Protein AF-0000000080645710 (afdb_homodimer)

Nearest PDB structures (foldseek):
  6s2r-assembly1_B  TM=8.914E-01  e=2.679E-18  Mycobacterium tuberculosis H37Rv
  4ij6-assembly1_B  TM=9.285E-01  e=7.285E-17  Hydrogenobacter thermophilus TK-6
  4ij5-assembly1_B  TM=9.052E-01  e=2.261E-15  Hydrogenobacter thermophilus TK-6
  6e4b-assembly2_C  TM=8.337E-01  e=4.996E-15  Escherichia coli K-12
  6nru-assembly5_E  TM=8.171E-01  e=9.671E-15  Shigella flexneri 2a

Sequence (400 aa):
MSQIVFLRHGQTDFNLQRRYQGRVDIALNQTGIEQAERAGEALARQFAFERIISSPLSRAKRTAQAVASRLGLEVQTDPRLIERSYGQVEGRTFAEFQSDFVAEYASYKASGECPQLQIEPRREVAERFREVVAEVSADLDGAALFVSHGSAISQGIAGVLRLDASVWQGIGGPDNCHWSVLSSGTRAPGWRLTAHNVGVMSQIVFLRHGQTDFNLQRRYQGRVDIALNQTGIEQAERAGEALARQFAFERIISSPLSRAKRTAQAVASRLGLEVQTDPRLIERSYGQVEGRTFAEFQSDFVAEYASYKASGECPQLQIEPRREVAERFREVVAEVSADLDGAALFVSHGSAISQGIAGVLRLDASVWQGIGGPDNCHWSVLSSGTRAPGWRLTAHNVGV

pLDDT: mean 97.62, std 1.88, range [86.88, 99.0]

Solvent-accessible surface area (backbone atoms only — not comparable to full-atom values): 18955 Å² total; per-residue (Å²): 113,31,36,42,35,44,31,22,21,27,37,26,64,46,60,77,62,48,28,40,49,36,76,60,78,58,55,51,34,72,67,10,50,52,40,14,45,53,38,14,54,53,46,57,73,71,44,71,61,77,44,38,39,16,10,69,46,55,24,15,37,56,26,41,44,40,30,24,66,78,70,74,50,69,77,41,68,40,76,53,35,41,37,48,40,40,47,75,47,45,71,32,30,61,67,50,42,46,70,76,33,49,70,57,35,54,45,24,71,63,64,70,46,38,66,91,46,50,24,53,54,48,42,58,44,8,49,41,28,26,50,53,49,52,61,61,53,70,78,46,75,42,27,34,37,38,21,24,29,35,66,24,46,24,28,17,51,32,28,50,46,71,41,60,41,70,67,45,57,38,50,42,48,41,49,67,32,10,29,30,34,33,35,51,49,89,42,44,52,34,28,20,42,51,29,26,41,38,70,126,113,30,36,41,34,44,32,22,22,28,38,28,63,46,62,76,62,49,29,41,48,38,75,58,76,58,55,51,34,72,69,9,50,54,39,15,45,54,37,14,54,54,47,57,73,72,45,71,60,77,43,39,39,16,9,67,46,53,25,15,39,52,29,40,44,40,29,23,65,76,70,74,51,69,77,41,68,39,74,52,36,43,39,47,40,40,46,75,46,43,72,32,31,60,66,51,42,45,69,77,34,48,70,57,36,54,45,23,72,61,65,72,46,39,64,91,45,50,26,52,54,48,42,59,42,8,49,40,27,26,49,54,50,51,61,62,53,71,77,45,75,42,27,35,38,36,21,24,29,37,67,25,46,23,29,17,52,31,28,51,44,71,42,60,42,72,68,44,56,37,50,44,48,39,50,64,32,11,30,29,34,34,34,52,49,89,41,43,51,35,29,20,44,51,28,27,42,38,70,123

Structure (mmCIF, N/CA/C/O backbone):
data_AF-0000000080645710-model_v1
#
loop_
_entity.id
_entity.type
_entity.pdbx_description
1 polymer 'Histidine phosphatase family protein'
#
loop_
_atom_site.group_PDB
_atom_site.id
_atom_site.type_symbol
_atom_site.label_atom_id
_atom_site.label_alt_id
_atom_site.label_comp_id
_atom_site.label_asym_id
_atom_site.label_entity_id
_atom_site.label_seq_id
_atom_site.pdbx_PDB_ins_code
_atom_site.Cartn_x
_atom_site.Cartn_y
_atom_site.Cartn_z
_atom_site.occupancy
_atom_site.B_iso_or_equiv
_atom_site.auth_seq_id
_atom_site.auth_comp_id
_atom_site.auth_asym_id
_atom_site.auth_atom_id
_atom_site.pdbx_PDB_model_num
ATOM 1 N N . MET A 1 1 ? -19.344 -4.723 0.144 1 86.88 1 MET A N 1
ATOM 2 C CA . MET A 1 1 ? -17.969 -4.434 0.521 1 86.88 1 MET A CA 1
ATOM 3 C C . MET A 1 1 ? -17.703 -2.934 0.508 1 86.88 1 MET A C 1
ATOM 5 O O . MET A 1 1 ? -18.062 -2.242 -0.446 1 86.88 1 MET A O 1
ATOM 9 N N . SER A 1 2 ? -17.297 -2.379 1.578 1 95.75 2 SER A N 1
ATOM 10 C CA . SER A 1 2 ? -17.047 -0.947 1.701 1 95.75 2 SER A CA 1
ATOM 11 C C . SER A 1 2 ? -15.602 -0.606 1.341 1 95.75 2 SER A C 1
ATOM 13 O O . SER A 1 2 ? -14.703 -1.429 1.52 1 95.75 2 SER A O 1
ATOM 15 N N . GLN A 1 3 ? -15.445 0.577 0.775 1 98.25 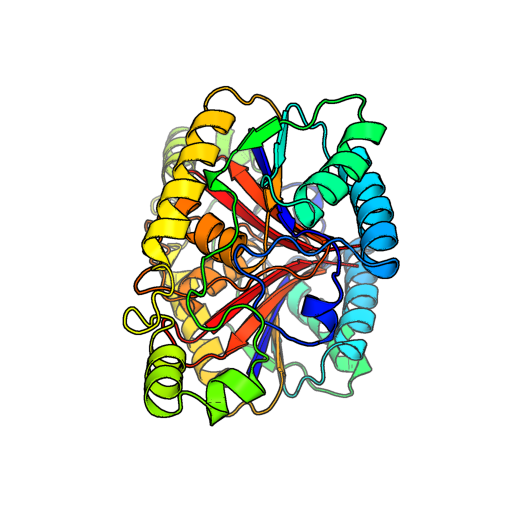3 GLN A N 1
ATOM 16 C CA . GLN A 1 3 ? -14.109 1.079 0.482 1 98.25 3 GLN A CA 1
ATOM 17 C C . GLN A 1 3 ? -13.867 2.422 1.163 1 98.25 3 GLN A C 1
ATOM 19 O O . GLN A 1 3 ? -14.758 3.268 1.222 1 98.25 3 GLN A O 1
ATOM 24 N N . ILE A 1 4 ? -12.734 2.568 1.631 1 98.56 4 ILE A N 1
ATOM 25 C CA . ILE A 1 4 ? -12.312 3.875 2.127 1 98.56 4 ILE A CA 1
ATOM 26 C C . ILE A 1 4 ? -11.078 4.344 1.36 1 98.56 4 ILE A C 1
ATOM 28 O O . ILE A 1 4 ? -10.203 3.539 1.035 1 98.56 4 ILE A O 1
ATOM 32 N N . VAL A 1 5 ? -11.102 5.598 0.98 1 98.94 5 VAL A N 1
ATOM 33 C CA . VAL A 1 5 ? -10.016 6.223 0.23 1 98.94 5 VAL A CA 1
ATOM 34 C C . VAL A 1 5 ? -9.406 7.355 1.05 1 98.94 5 VAL A C 1
ATOM 36 O O . VAL A 1 5 ? -10.117 8.234 1.535 1 98.94 5 VAL A O 1
ATOM 39 N N . PHE A 1 6 ? -8.117 7.285 1.28 1 98.94 6 PHE A N 1
ATOM 40 C CA . PHE A 1 6 ? -7.375 8.359 1.933 1 98.94 6 PHE A CA 1
ATOM 41 C C . PHE A 1 6 ? -6.625 9.195 0.906 1 98.94 6 PHE A C 1
ATOM 43 O O . PHE A 1 6 ? -5.75 8.688 0.199 1 98.94 6 PHE A O 1
ATOM 50 N N . LEU A 1 7 ? -6.938 10.43 0.822 1 99 7 LEU A N 1
ATOM 51 C CA . LEU A 1 7 ? -6.309 11.352 -0.113 1 99 7 LEU A CA 1
ATOM 52 C C . LEU A 1 7 ? -5.484 12.398 0.628 1 99 7 LEU A C 1
ATOM 54 O O . LEU A 1 7 ? -5.992 13.078 1.525 1 99 7 LEU A O 1
ATOM 58 N N . ARG A 1 8 ? -4.234 12.492 0.284 1 99 8 ARG A N 1
ATOM 59 C CA . ARG A 1 8 ? -3.463 13.602 0.831 1 99 8 ARG A CA 1
ATOM 60 C C . ARG A 1 8 ? -3.783 14.906 0.103 1 99 8 ARG A C 1
ATOM 62 O O . ARG A 1 8 ? -3.994 14.906 -1.111 1 99 8 ARG A O 1
ATOM 69 N N . HIS A 1 9 ? -3.717 15.945 0.747 1 98.94 9 HIS A N 1
ATOM 70 C CA . HIS A 1 9 ? -3.982 17.25 0.151 1 98.94 9 HIS A CA 1
ATOM 71 C C . HIS A 1 9 ? -2.975 17.562 -0.946 1 98.94 9 HIS A C 1
ATOM 73 O O . HIS A 1 9 ? -1.946 16.891 -1.067 1 98.94 9 HIS A O 1
ATOM 79 N N . GLY A 1 10 ? -3.295 18.656 -1.746 1 98.94 10 GLY A N 1
ATOM 80 C CA . GLY A 1 10 ? -2.393 19.125 -2.785 1 98.94 10 GLY A CA 1
ATOM 81 C C . GLY A 1 10 ? -1.18 19.844 -2.238 1 98.94 10 GLY A C 1
ATOM 82 O O . GLY A 1 10 ? -1.095 20.109 -1.037 1 98.94 10 GLY A O 1
ATOM 83 N N . GLN A 1 11 ? -0.353 20.25 -3.111 1 98.88 11 GLN A N 1
ATOM 84 C CA . GLN A 1 11 ? 0.931 20.844 -2.76 1 98.88 11 GLN A CA 1
ATOM 85 C C . GLN A 1 11 ? 0.744 22.234 -2.135 1 98.88 11 GLN A C 1
ATOM 87 O O . GLN A 1 11 ? -0.09 23.016 -2.592 1 98.88 11 GLN A O 1
ATOM 92 N N . THR A 1 12 ? 1.464 22.516 -1.12 1 98.81 12 THR A N 1
ATOM 93 C CA . THR A 1 12 ? 1.608 23.828 -0.529 1 98.81 12 THR A CA 1
ATOM 94 C C . THR A 1 12 ? 3.029 24.359 -0.712 1 98.81 12 THR A C 1
ATOM 96 O O . THR A 1 12 ? 3.924 23.609 -1.121 1 98.81 12 THR A O 1
ATOM 99 N N . ASP A 1 13 ? 3.182 25.594 -0.419 1 98.56 13 ASP A N 1
ATOM 100 C CA . ASP A 1 13 ? 4.539 26.125 -0.486 1 98.56 13 ASP A CA 1
ATOM 101 C C . ASP A 1 13 ? 5.434 25.484 0.573 1 98.56 13 ASP A C 1
ATOM 103 O O . ASP A 1 13 ? 6.637 25.328 0.361 1 98.56 13 ASP A O 1
ATOM 107 N N . PHE A 1 14 ? 4.906 25.109 1.684 1 98.25 14 PHE A N 1
ATOM 108 C CA . PHE A 1 14 ? 5.695 24.453 2.715 1 98.25 14 PHE A CA 1
ATOM 109 C C . PHE A 1 14 ? 6.145 23.062 2.246 1 98.25 14 PHE A C 1
ATOM 111 O O . PHE A 1 14 ? 7.238 22.625 2.592 1 98.25 14 PHE A O 1
ATOM 118 N N . ASN A 1 15 ? 5.258 22.328 1.524 1 98.25 15 ASN A N 1
ATOM 119 C CA . ASN A 1 15 ? 5.719 21.094 0.898 1 98.25 15 ASN A CA 1
ATOM 120 C C . ASN A 1 15 ? 6.945 21.328 0.021 1 98.25 15 ASN A C 1
ATOM 122 O O . ASN A 1 15 ? 7.926 20.594 0.106 1 98.25 15 ASN A O 1
ATOM 126 N N . LEU A 1 16 ? 6.812 22.328 -0.849 1 97.12 16 LEU A N 1
ATOM 127 C CA . LEU A 1 16 ? 7.883 22.656 -1.78 1 97.12 16 LEU A CA 1
ATOM 128 C C . LEU A 1 16 ? 9.172 22.969 -1.033 1 97.12 16 LEU A C 1
ATOM 130 O O . LEU A 1 16 ? 10.266 22.609 -1.484 1 97.12 16 LEU A O 1
ATOM 134 N N . GLN A 1 17 ? 9.031 23.609 0.07 1 97.31 17 GLN A N 1
ATOM 135 C CA . GLN A 1 17 ? 10.18 24.078 0.844 1 97.31 17 GLN A CA 1
ATOM 136 C C . GLN A 1 17 ? 10.633 23.016 1.849 1 97.31 17 GLN A C 1
ATOM 138 O O . GLN A 1 17 ? 11.562 23.25 2.619 1 97.31 17 GLN A O 1
ATOM 143 N N . ARG A 1 18 ? 9.93 21.875 1.932 1 96.94 18 ARG A N 1
ATOM 144 C CA . ARG A 1 18 ? 10.258 20.781 2.836 1 96.94 18 ARG A CA 1
ATOM 145 C C . ARG A 1 18 ? 10.219 21.234 4.289 1 96.94 18 ARG A C 1
ATOM 147 O O . ARG A 1 18 ? 11.156 20.984 5.051 1 96.94 18 ARG A O 1
ATOM 154 N N . ARG A 1 19 ? 9.117 21.906 4.598 1 98.06 19 ARG A N 1
ATOM 155 C CA . ARG A 1 19 ? 8.867 22.359 5.961 1 98.06 19 ARG A CA 1
ATOM 156 C C . ARG A 1 19 ? 7.84 21.469 6.66 1 98.06 19 ARG A C 1
ATOM 158 O O . ARG A 1 19 ? 6.898 20.984 6.027 1 98.06 19 ARG A O 1
ATOM 165 N N . TYR A 1 20 ? 8.023 21.359 7.941 1 97.38 20 TYR A N 1
ATOM 166 C CA . TYR A 1 20 ? 7.016 20.688 8.75 1 97.38 20 TYR A CA 1
ATOM 167 C C . TYR A 1 20 ? 5.758 21.547 8.875 1 97.38 20 TYR A C 1
ATOM 169 O O . TYR A 1 20 ? 5.793 22.625 9.469 1 97.38 20 TYR A O 1
ATOM 177 N N . GLN A 1 21 ? 4.715 21.094 8.367 1 96.19 21 GLN A N 1
ATOM 178 C CA . GLN A 1 21 ? 3.492 21.891 8.359 1 96.19 21 GLN A CA 1
ATOM 179 C C . GLN A 1 21 ? 2.609 21.547 9.562 1 96.19 21 GLN A C 1
ATOM 181 O O . GLN A 1 21 ? 1.998 22.438 10.156 1 96.19 21 GLN A O 1
ATOM 186 N N . GLY A 1 22 ? 2.535 20.312 9.969 1 96.56 22 GLY A N 1
ATOM 187 C CA . GLY A 1 22 ? 1.703 19.906 11.094 1 96.56 22 GLY A CA 1
ATOM 188 C C . GLY A 1 22 ? 0.336 20.562 11.094 1 96.56 22 GLY A C 1
ATOM 189 O O . GLY A 1 22 ? -0.405 20.469 10.109 1 96.56 22 GLY A O 1
ATOM 190 N N . ARG A 1 23 ? 0.073 21.5 12.148 1 96.88 23 ARG A N 1
ATOM 191 C CA . ARG A 1 23 ? -1.277 22.016 12.344 1 96.88 23 ARG A CA 1
ATOM 192 C C . ARG A 1 23 ? -1.389 23.469 11.859 1 96.88 23 ARG A C 1
ATOM 194 O O . ARG A 1 23 ? -2.463 24.062 11.922 1 96.88 23 ARG A O 1
ATOM 201 N N . VAL A 1 24 ? -0.293 23.969 11.312 1 96.25 24 VAL A N 1
ATOM 202 C CA . VAL A 1 24 ? -0.376 25.297 10.703 1 96.25 24 VAL A CA 1
ATOM 203 C C . VAL A 1 24 ? -1.244 25.234 9.445 1 96.25 24 VAL A C 1
ATOM 205 O O . VAL A 1 24 ? -1.179 24.266 8.688 1 96.25 24 VAL A O 1
ATOM 208 N N . ASP A 1 25 ? -1.956 26.344 9.227 1 97.75 25 ASP A N 1
ATOM 209 C CA . ASP A 1 25 ? -2.902 26.328 8.117 1 97.75 25 ASP A CA 1
ATOM 210 C C . ASP A 1 25 ? -2.324 27.047 6.895 1 97.75 25 ASP A C 1
ATOM 212 O O . ASP A 1 25 ? -2.562 28.234 6.699 1 97.75 25 ASP A O 1
ATOM 216 N N . ILE A 1 26 ? -1.628 26.328 6.105 1 98.06 26 ILE A N 1
ATOM 217 C CA . ILE A 1 26 ? -1.023 26.828 4.871 1 98.06 26 ILE A CA 1
ATOM 218 C C . ILE A 1 26 ? -1.901 26.438 3.68 1 98.06 26 ILE A C 1
ATOM 220 O O . ILE A 1 26 ? -2.299 25.281 3.539 1 98.06 26 ILE A O 1
ATOM 224 N N . ALA A 1 27 ? -2.184 27.359 2.828 1 98.5 27 ALA A N 1
ATOM 225 C CA . ALA A 1 27 ? -3.07 27.125 1.691 1 98.5 27 ALA A CA 1
ATOM 226 C C . ALA A 1 27 ? -2.355 26.344 0.587 1 98.5 27 ALA A C 1
ATOM 228 O O . ALA A 1 27 ? -1.123 26.328 0.536 1 98.5 27 ALA A O 1
ATOM 229 N N . LEU A 1 28 ? -3.115 25.734 -0.309 1 98.88 28 LEU A N 1
ATOM 230 C CA . LEU A 1 28 ? -2.562 25.156 -1.529 1 98.88 28 LEU A CA 1
ATOM 231 C C . LEU A 1 28 ? -1.88 26.234 -2.377 1 98.88 28 LEU A C 1
ATOM 233 O O . LEU A 1 28 ? -2.359 27.359 -2.459 1 98.88 28 LEU A O 1
ATOM 237 N N . ASN A 1 29 ? -0.838 25.875 -3.008 1 98.81 29 ASN A N 1
ATOM 238 C CA . ASN A 1 29 ? -0.336 26.734 -4.082 1 98.81 29 ASN A CA 1
ATOM 239 C C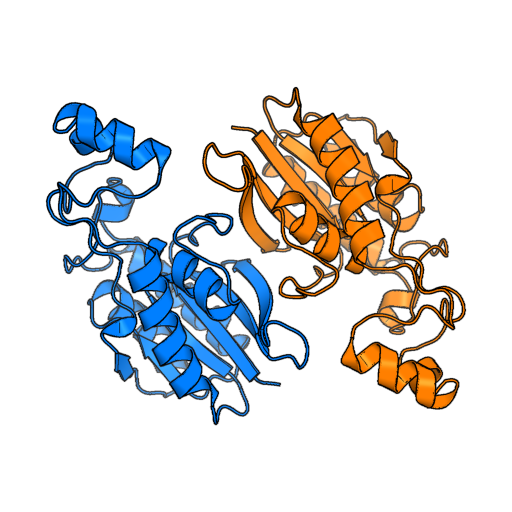 . ASN A 1 29 ? -0.975 26.375 -5.422 1 98.81 29 ASN A C 1
ATOM 241 O O . ASN A 1 29 ? -1.866 25.531 -5.484 1 98.81 29 ASN A O 1
ATOM 245 N N . GLN A 1 30 ? -0.604 27.016 -6.438 1 98.75 30 GLN A N 1
ATOM 246 C CA . GLN A 1 30 ? -1.252 26.812 -7.73 1 98.75 30 GLN A CA 1
ATOM 247 C C . GLN A 1 30 ? -1.093 25.375 -8.203 1 98.75 30 GLN A C 1
ATOM 249 O O . GLN A 1 30 ? -2.035 24.781 -8.734 1 98.75 30 GLN A O 1
ATOM 254 N N . THR A 1 31 ? 0.085 24.828 -8.047 1 98.81 31 THR A N 1
ATOM 255 C CA . THR A 1 31 ? 0.318 23.438 -8.375 1 98.81 31 THR A CA 1
ATOM 256 C C . THR A 1 31 ? -0.637 22.531 -7.602 1 98.81 31 THR A C 1
ATOM 258 O O . THR A 1 31 ? -1.222 21.609 -8.172 1 98.81 31 THR A O 1
ATOM 261 N N . GLY A 1 32 ? -0.803 22.766 -6.32 1 98.88 32 GLY A N 1
ATOM 262 C CA . GLY A 1 32 ? -1.695 21.984 -5.477 1 98.88 32 GLY A CA 1
ATOM 263 C C . GLY A 1 32 ? -3.145 22.047 -5.926 1 98.88 32 GLY A C 1
ATOM 264 O O . GLY A 1 32 ? -3.863 21.047 -5.859 1 98.88 32 GLY A O 1
ATOM 265 N N . ILE A 1 33 ? -3.52 23.203 -6.336 1 98.88 33 ILE A N 1
ATOM 266 C CA . ILE A 1 33 ? -4.883 23.375 -6.824 1 98.88 33 ILE A CA 1
ATOM 267 C C . ILE A 1 33 ? -5.094 22.531 -8.078 1 98.88 33 ILE A C 1
ATOM 269 O O . ILE A 1 33 ? -6.102 21.828 -8.203 1 98.88 33 ILE A O 1
ATOM 273 N N . GLU A 1 34 ? -4.16 22.594 -8.977 1 98.81 34 GLU A N 1
ATOM 274 C CA . GLU A 1 34 ? -4.25 21.828 -10.211 1 98.81 34 GLU A CA 1
ATOM 275 C C . GLU A 1 34 ? -4.223 20.328 -9.93 1 98.81 34 GLU A C 1
ATOM 277 O O . GLU A 1 34 ? -4.953 19.562 -10.555 1 98.81 34 GLU A O 1
ATOM 282 N N . GLN A 1 35 ? -3.4 19.953 -9.031 1 98.81 35 GLN A N 1
ATOM 283 C CA . GLN A 1 35 ? -3.346 18.562 -8.602 1 98.81 35 GLN A CA 1
ATOM 284 C C . GLN A 1 35 ? -4.699 18.094 -8.078 1 98.81 35 GLN A C 1
ATOM 286 O O . GLN A 1 35 ? -5.172 17.016 -8.445 1 98.81 35 GLN A O 1
ATOM 291 N N . ALA A 1 36 ? -5.277 18.859 -7.25 1 98.88 36 ALA A N 1
ATOM 292 C CA . ALA A 1 36 ? -6.562 18.531 -6.637 1 98.88 36 ALA A CA 1
ATOM 293 C C . ALA A 1 36 ? -7.645 18.344 -7.695 1 98.88 36 ALA A C 1
ATOM 295 O O . ALA A 1 36 ? -8.461 17.438 -7.602 1 98.88 36 ALA A O 1
ATOM 296 N N . GLU A 1 37 ? -7.617 19.219 -8.633 1 98.81 37 GLU A N 1
ATOM 297 C CA . GLU A 1 37 ? -8.602 19.125 -9.703 1 98.81 37 GLU A CA 1
ATOM 298 C C . GLU A 1 37 ? -8.445 17.812 -10.484 1 98.81 37 GLU A C 1
ATOM 300 O O . GLU A 1 37 ? -9.43 17.141 -10.781 1 98.81 37 GLU A O 1
ATOM 305 N N . ARG A 1 38 ? -7.203 17.469 -10.836 1 98.69 38 ARG A N 1
ATOM 306 C CA . ARG A 1 38 ? -6.941 16.234 -11.562 1 98.69 38 ARG A CA 1
ATOM 307 C C . ARG A 1 38 ? -7.32 15.016 -10.734 1 98.69 38 ARG A C 1
ATOM 309 O O . ARG A 1 38 ? -7.949 14.078 -11.234 1 98.69 38 ARG A O 1
ATOM 316 N N . ALA A 1 39 ? -6.957 14.992 -9.477 1 98.62 39 ALA A N 1
ATOM 317 C CA . ALA A 1 39 ? -7.305 13.891 -8.578 1 98.62 39 ALA A CA 1
ATOM 318 C C . ALA A 1 39 ? -8.82 13.781 -8.406 1 98.62 39 ALA A C 1
ATOM 320 O O . ALA A 1 39 ? -9.359 12.672 -8.375 1 98.62 39 ALA A O 1
ATOM 321 N N . GLY A 1 40 ? -9.414 14.961 -8.258 1 98.69 40 GLY A N 1
ATOM 322 C CA . GLY A 1 40 ? -10.859 14.969 -8.125 1 98.69 40 GLY A CA 1
ATOM 323 C C . GLY A 1 40 ? -11.562 14.312 -9.305 1 98.69 40 GLY A C 1
ATOM 324 O O . GLY A 1 40 ? -12.508 13.547 -9.117 1 98.69 40 GLY A O 1
ATOM 325 N N . GLU A 1 41 ? -11.133 14.641 -10.484 1 98.5 41 GLU A N 1
ATOM 326 C CA . GLU A 1 41 ? -11.703 14.039 -11.688 1 98.5 41 GLU A CA 1
ATOM 327 C C . GLU A 1 41 ? -11.516 12.531 -11.688 1 98.5 41 GLU A C 1
ATOM 329 O O . GLU A 1 41 ? -12.469 11.781 -11.938 1 98.5 41 GLU A O 1
ATOM 334 N N . ALA A 1 42 ? -10.297 12.117 -11.438 1 98.5 42 ALA A N 1
ATOM 335 C CA . ALA A 1 42 ? -9.984 10.688 -11.445 1 98.5 42 ALA A CA 1
ATOM 336 C C . ALA A 1 42 ? -10.797 9.945 -10.391 1 98.5 42 ALA A C 1
ATOM 338 O O . ALA A 1 42 ? -11.375 8.891 -10.68 1 98.5 42 ALA A O 1
ATOM 339 N N . LEU A 1 43 ? -10.867 10.445 -9.227 1 98.69 43 LEU A N 1
ATOM 340 C CA . LEU A 1 43 ? -11.547 9.797 -8.117 1 98.69 43 LEU A CA 1
ATOM 341 C C . LEU A 1 43 ? -13.055 9.766 -8.344 1 98.69 43 LEU A C 1
ATOM 343 O O . LEU A 1 43 ? -13.711 8.766 -8.039 1 98.69 43 LEU A O 1
ATOM 347 N N . ALA A 1 44 ? -13.586 10.844 -8.852 1 97.94 44 ALA A N 1
ATOM 348 C CA . ALA A 1 44 ? -15.023 10.906 -9.125 1 97.94 44 ALA A CA 1
ATOM 349 C C . ALA A 1 44 ? -15.43 9.859 -10.164 1 97.94 44 ALA A C 1
ATOM 351 O O . ALA A 1 44 ? -16.562 9.359 -10.141 1 97.94 44 ALA A O 1
ATOM 352 N N . ARG A 1 45 ? -14.531 9.555 -11.062 1 97.31 45 ARG A N 1
ATOM 353 C CA . ARG A 1 45 ? -14.797 8.562 -12.102 1 97.31 45 ARG A CA 1
ATOM 354 C C . ARG A 1 45 ? -14.656 7.145 -11.555 1 97.31 45 ARG A C 1
ATOM 356 O O . ARG A 1 45 ? -15.32 6.223 -12.031 1 97.31 45 ARG A O 1
ATOM 363 N N . GLN A 1 46 ? -13.891 7.039 -10.555 1 97.25 46 GLN A N 1
ATOM 364 C CA . GLN A 1 46 ? -13.484 5.703 -10.125 1 97.25 46 GLN A CA 1
ATOM 365 C C . GLN A 1 46 ? -14.344 5.207 -8.969 1 97.25 46 GLN A C 1
ATOM 367 O O . GLN A 1 46 ? -14.539 4 -8.805 1 97.25 46 GLN A O 1
ATOM 372 N N . PHE A 1 47 ? -14.859 6.117 -8.188 1 97.5 47 PHE A N 1
ATOM 373 C CA . PHE A 1 47 ? -15.547 5.711 -6.973 1 97.5 47 PHE A CA 1
ATOM 374 C C . PHE A 1 47 ? -16.906 6.391 -6.863 1 97.5 47 PHE A C 1
ATOM 376 O O . PHE A 1 47 ? -17.047 7.562 -7.215 1 97.5 47 PHE A O 1
ATOM 383 N N . ALA A 1 48 ? -17.875 5.684 -6.398 1 95.44 48 ALA A N 1
ATOM 384 C CA . ALA A 1 48 ? -19.156 6.25 -6.02 1 95.44 48 ALA A CA 1
ATOM 385 C C . ALA A 1 48 ? -19.188 6.602 -4.535 1 95.44 48 ALA A C 1
ATOM 387 O O . ALA A 1 48 ? -19.781 5.875 -3.73 1 95.44 48 ALA A O 1
ATOM 388 N N . PHE A 1 49 ? -18.594 7.711 -4.207 1 98.19 49 PHE A N 1
ATOM 389 C CA . PHE A 1 49 ? -18.484 8.125 -2.812 1 98.19 49 PHE A CA 1
ATOM 390 C C . PHE A 1 49 ? -19.844 8.469 -2.234 1 98.19 49 PHE A C 1
ATOM 392 O O . PHE A 1 49 ? -20.641 9.156 -2.879 1 98.19 49 PHE A O 1
ATOM 399 N N . GLU A 1 50 ? -20.062 8.008 -1.054 1 97.56 50 GLU A N 1
ATOM 400 C CA . GLU A 1 50 ? -21.25 8.391 -0.294 1 97.56 50 GLU A CA 1
ATOM 401 C C . GLU A 1 50 ? -20.953 9.555 0.647 1 97.56 50 GLU A C 1
ATOM 403 O O . GLU A 1 50 ? -21.844 10.32 0.995 1 97.56 50 GLU A O 1
ATOM 408 N N . ARG A 1 51 ? -19.719 9.633 1.08 1 97.88 51 ARG A N 1
ATOM 409 C CA . ARG A 1 51 ? -19.281 10.625 2.061 1 97.88 51 ARG A CA 1
ATOM 410 C C . ARG A 1 51 ? -17.891 11.141 1.735 1 97.88 51 ARG A C 1
ATOM 412 O O . ARG A 1 51 ? -17.047 10.398 1.243 1 97.88 51 ARG A O 1
ATOM 419 N N . ILE A 1 52 ? -17.75 12.375 1.969 1 98.81 52 ILE A N 1
ATOM 420 C CA . ILE A 1 52 ? -16.438 13.023 1.889 1 98.81 52 ILE A CA 1
ATOM 421 C C . ILE A 1 52 ? -16.141 13.75 3.199 1 98.81 52 ILE A C 1
ATOM 423 O O . ILE A 1 52 ? -16.859 14.672 3.586 1 98.81 52 ILE A O 1
ATOM 427 N N . ILE A 1 53 ? -15.117 13.312 3.904 1 98.94 53 ILE A N 1
ATOM 428 C CA . ILE A 1 53 ? -14.695 13.883 5.18 1 98.94 53 ILE A CA 1
ATOM 429 C C . ILE A 1 53 ? -13.281 14.445 5.047 1 98.94 53 ILE A C 1
ATOM 431 O O . ILE A 1 53 ? -12.398 13.797 4.492 1 98.94 53 ILE A O 1
ATOM 435 N N . SER A 1 54 ? -13.055 15.617 5.555 1 98.94 54 SER A N 1
ATOM 436 C CA . SER A 1 54 ? -11.758 16.266 5.395 1 98.94 54 SER A CA 1
ATOM 437 C C . SER A 1 54 ? -11.211 16.75 6.734 1 98.94 54 SER A C 1
ATOM 439 O O . SER A 1 54 ? -11.984 17.062 7.645 1 98.94 54 SER A O 1
ATOM 441 N N . SER A 1 55 ? -9.914 16.719 6.793 1 98.94 55 SER A N 1
ATOM 442 C CA . SER A 1 55 ? -9.273 17.578 7.785 1 98.94 55 SER A CA 1
ATOM 443 C C . SER A 1 55 ? -9.797 19.016 7.695 1 98.94 55 SER A C 1
ATOM 445 O O . SER A 1 55 ? -10.086 19.5 6.605 1 98.94 55 SER A O 1
ATOM 447 N N . PRO A 1 56 ? -9.883 19.75 8.828 1 98.75 56 PRO A N 1
ATOM 448 C CA . PRO A 1 56 ? -10.398 21.125 8.781 1 98.75 56 PRO A CA 1
ATOM 449 C C . PRO A 1 56 ? -9.391 22.125 8.219 1 98.75 56 PRO A C 1
ATOM 451 O O . PRO A 1 56 ? -9.742 23.266 7.938 1 98.75 56 PRO A O 1
ATOM 454 N N . LEU A 1 57 ? -8.141 21.75 8.102 1 98.81 57 LEU A N 1
ATOM 455 C CA . LEU A 1 57 ? -7.16 22.688 7.566 1 98.81 57 LEU A CA 1
ATOM 456 C C . LEU A 1 57 ? -7.465 23.016 6.109 1 98.81 57 LEU A C 1
ATOM 458 O O . LEU A 1 57 ? -7.871 22.141 5.34 1 98.81 57 LEU A O 1
ATOM 462 N N . SER A 1 58 ? -7.215 24.203 5.676 1 98.81 58 SER A N 1
ATOM 463 C CA . SER A 1 58 ? -7.688 24.75 4.402 1 98.81 58 SER A CA 1
ATOM 464 C C . SER A 1 58 ? -7.145 23.938 3.229 1 98.81 58 SER A C 1
ATOM 466 O O . SER A 1 58 ? -7.844 23.719 2.238 1 98.81 58 SER A O 1
ATOM 468 N N . ARG A 1 59 ? -5.891 23.5 3.283 1 98.88 59 ARG A N 1
ATOM 469 C CA . ARG A 1 59 ? -5.289 22.75 2.191 1 98.88 59 ARG A CA 1
ATOM 470 C C . ARG A 1 59 ? -6.043 21.438 1.954 1 98.88 59 ARG A C 1
ATOM 472 O O . ARG A 1 59 ? -6.242 21.031 0.808 1 98.88 59 ARG A O 1
ATOM 479 N N . ALA A 1 60 ? -6.473 20.781 2.986 1 98.94 60 ALA A N 1
ATOM 480 C CA . ALA A 1 60 ? -7.23 19.547 2.863 1 98.94 60 ALA A CA 1
ATOM 481 C C . ALA A 1 60 ? -8.664 19.812 2.422 1 98.94 60 ALA A C 1
ATOM 483 O O . ALA A 1 60 ? -9.195 19.141 1.542 1 98.94 60 ALA A O 1
ATOM 484 N N . LYS A 1 61 ? -9.273 20.844 3.016 1 98.81 61 LYS A N 1
ATOM 485 C CA . LYS A 1 61 ? -10.648 21.203 2.676 1 98.81 61 LYS A CA 1
ATOM 486 C C . LYS A 1 61 ? -10.781 21.547 1.197 1 98.81 61 LYS A C 1
ATOM 488 O O . LYS A 1 61 ? -11.711 21.094 0.523 1 98.81 61 LYS A O 1
ATOM 493 N N . ARG A 1 62 ? -9.859 22.359 0.732 1 98.88 62 ARG A N 1
ATOM 494 C CA . ARG A 1 62 ? -9.891 22.766 -0.669 1 98.88 62 ARG A CA 1
ATOM 495 C C . ARG A 1 62 ? -9.711 21.562 -1.59 1 98.88 62 ARG A C 1
ATOM 497 O O . ARG A 1 62 ? -10.375 21.469 -2.627 1 98.88 62 ARG A O 1
ATOM 504 N N . THR A 1 63 ? -8.844 20.672 -1.26 1 98.94 63 THR A N 1
ATOM 505 C CA . THR A 1 63 ? -8.641 19.453 -2.025 1 98.94 63 THR A CA 1
ATOM 506 C C . THR A 1 63 ? -9.906 18.609 -2.053 1 98.94 63 THR A C 1
ATOM 508 O O . THR A 1 63 ? -10.305 18.094 -3.104 1 98.94 63 THR A O 1
ATOM 511 N N . ALA A 1 64 ? -10.531 18.484 -0.896 1 98.94 64 ALA A N 1
ATOM 512 C CA . ALA A 1 64 ? -11.781 17.734 -0.792 1 98.94 64 ALA A CA 1
ATOM 513 C C . ALA A 1 64 ? -12.867 18.344 -1.663 1 98.94 64 ALA A C 1
ATOM 515 O O . ALA A 1 64 ? -13.648 17.625 -2.289 1 98.94 64 ALA A O 1
ATOM 516 N N . GLN A 1 65 ? -12.898 19.625 -1.673 1 98.81 65 GLN A N 1
ATOM 517 C CA . GLN A 1 65 ? -13.914 20.359 -2.434 1 98.81 65 GLN A CA 1
ATOM 518 C C . GLN A 1 65 ? -13.789 20.062 -3.928 1 98.81 65 GLN A C 1
ATOM 520 O O . GLN A 1 65 ? -14.797 20.016 -4.641 1 98.81 65 GLN A O 1
ATOM 525 N N . ALA A 1 66 ? -12.555 19.938 -4.391 1 98.56 66 ALA A N 1
ATOM 526 C CA . ALA A 1 66 ? -12.32 19.625 -5.801 1 98.56 66 ALA A CA 1
ATOM 527 C C . ALA A 1 66 ? -12.969 18.297 -6.184 1 98.56 66 ALA A C 1
ATOM 529 O O . ALA A 1 66 ? -13.422 18.125 -7.32 1 98.56 66 ALA A O 1
ATOM 530 N N . VAL A 1 67 ? -13.055 17.359 -5.289 1 98.25 67 VAL A N 1
ATOM 531 C CA . VAL A 1 67 ? -13.711 16.078 -5.527 1 98.25 67 VAL A CA 1
ATOM 532 C C . VAL A 1 67 ? -15.219 16.234 -5.355 1 98.25 67 VAL A C 1
ATOM 534 O O . VAL A 1 67 ? -15.992 15.805 -6.219 1 98.25 67 VAL A O 1
ATOM 537 N N . ALA A 1 68 ? -15.578 16.844 -4.285 1 98.62 68 ALA A N 1
ATOM 538 C CA . ALA A 1 68 ? -16.984 16.953 -3.887 1 98.62 68 ALA A CA 1
ATOM 539 C C . ALA A 1 68 ? -17.797 17.672 -4.957 1 98.62 68 ALA A C 1
ATOM 541 O O . ALA A 1 68 ? -18.938 17.281 -5.238 1 98.62 68 ALA A O 1
ATOM 542 N N . SER A 1 69 ? -17.25 18.688 -5.5 1 98.06 69 SER A N 1
ATOM 543 C CA . SER A 1 69 ? -17.969 19.5 -6.48 1 98.06 69 SER A CA 1
ATOM 544 C C . SER A 1 69 ? -18.328 18.688 -7.711 1 98.06 69 SER A C 1
ATOM 546 O O . SER A 1 69 ? -19.359 18.922 -8.344 1 98.06 69 SER A O 1
ATOM 548 N N . ARG A 1 70 ? -17.594 17.719 -8.023 1 97.62 70 ARG A N 1
ATOM 549 C CA . ARG A 1 70 ? -17.828 16.875 -9.188 1 97.62 70 ARG A CA 1
ATOM 550 C C . ARG A 1 70 ? -18.953 15.875 -8.922 1 97.62 70 ARG A C 1
ATOM 552 O O . ARG A 1 70 ? -19.547 15.344 -9.859 1 97.62 70 ARG A O 1
ATOM 559 N N . LEU A 1 71 ? -19.141 15.609 -7.691 1 97.69 71 LEU A N 1
ATOM 560 C CA . LEU A 1 71 ? -20.078 14.562 -7.32 1 97.69 71 LEU A CA 1
ATOM 561 C C . LEU A 1 71 ? -21.359 15.156 -6.738 1 97.69 71 LEU A C 1
ATOM 563 O O . LEU A 1 71 ? -22.312 14.43 -6.461 1 97.69 71 LEU A O 1
ATOM 567 N N . GLY A 1 72 ? -21.344 16.453 -6.52 1 97.75 72 GLY A N 1
ATOM 568 C CA . GLY A 1 72 ? -22.484 17.109 -5.895 1 97.75 72 GLY A CA 1
ATOM 569 C C . GLY A 1 72 ? -22.641 16.766 -4.43 1 97.75 72 GLY A C 1
ATOM 570 O O . GLY A 1 72 ? -23.766 16.641 -3.936 1 97.75 72 GLY A O 1
ATOM 571 N N . LEU A 1 73 ? -21.562 16.484 -3.76 1 98.31 73 LEU A N 1
ATOM 572 C CA . LEU A 1 73 ? -21.578 16.141 -2.34 1 98.31 73 LEU A CA 1
ATOM 573 C C . LEU A 1 73 ? -21.062 17.312 -1.502 1 98.31 73 LEU A C 1
ATOM 575 O O . LEU A 1 73 ? -20.406 18.219 -2.023 1 98.31 73 LEU A O 1
ATOM 579 N N . GLU A 1 74 ? -21.359 17.297 -0.218 1 98.44 74 GLU A N 1
ATOM 580 C CA . GLU A 1 74 ? -20.812 18.234 0.741 1 98.44 74 GLU A CA 1
ATOM 581 C C . GLU A 1 74 ? -19.578 17.672 1.433 1 98.44 74 GLU A C 1
ATOM 583 O O . GLU A 1 74 ? -19.516 16.469 1.697 1 98.44 74 GLU A O 1
ATOM 588 N N . VAL A 1 75 ? -18.672 18.547 1.712 1 98.81 75 VAL A N 1
ATOM 589 C CA . VAL A 1 75 ? -17.5 18.156 2.49 1 98.81 75 VAL A CA 1
ATOM 590 C C . VAL A 1 75 ? -17.797 18.312 3.98 1 98.81 75 VAL A C 1
ATOM 592 O O . VAL A 1 75 ? -18.125 19.406 4.441 1 98.81 75 VAL A O 1
ATOM 595 N N . GLN A 1 76 ? -17.703 17.266 4.703 1 98.69 76 GLN A N 1
ATOM 596 C CA . GLN A 1 76 ? -17.734 17.328 6.16 1 98.69 76 GLN A CA 1
ATOM 597 C C . GLN A 1 76 ? -16.328 17.438 6.73 1 98.69 76 GLN A C 1
ATOM 599 O O . GLN A 1 76 ? -15.391 16.812 6.215 1 98.69 76 GLN A O 1
ATOM 604 N N . THR A 1 77 ? -16.172 18.172 7.773 1 98.75 77 THR A N 1
ATOM 605 C CA . THR A 1 77 ? -14.859 18.266 8.398 1 98.75 77 THR A CA 1
ATOM 606 C C . THR A 1 77 ? -14.844 17.484 9.711 1 98.75 77 THR A C 1
ATOM 608 O O . THR A 1 77 ? -15.859 17.391 10.406 1 98.75 77 THR A O 1
ATOM 611 N N . ASP A 1 78 ? -13.75 16.922 10.07 1 98.88 78 ASP A N 1
ATOM 612 C CA . ASP A 1 78 ? -13.531 16.219 11.328 1 98.88 78 ASP A CA 1
ATOM 613 C C . ASP A 1 78 ? -12.125 16.484 11.867 1 98.88 78 ASP A C 1
ATOM 615 O O . ASP A 1 78 ? -11.133 16.172 11.211 1 98.88 78 ASP A O 1
ATOM 619 N N . PRO A 1 79 ? -11.977 17.031 13.039 1 98.75 79 PRO A N 1
ATOM 620 C CA . PRO A 1 79 ? -10.664 17.375 13.594 1 98.75 79 PRO A CA 1
ATOM 621 C C . PRO A 1 79 ? -9.773 16.156 13.812 1 98.75 79 PRO A C 1
ATOM 623 O O . PRO A 1 79 ? -8.562 16.297 13.984 1 98.75 79 PRO A O 1
ATOM 626 N N . ARG A 1 80 ? -10.305 15.031 13.82 1 98.88 80 ARG A N 1
ATOM 627 C CA . ARG A 1 80 ? -9.516 13.828 14.039 1 98.88 80 ARG A CA 1
ATOM 628 C C . ARG A 1 80 ? -8.664 13.492 12.82 1 98.88 80 ARG A C 1
ATOM 630 O O . ARG A 1 80 ? -7.75 12.672 12.906 1 98.88 80 ARG A O 1
ATOM 637 N N . LEU A 1 81 ? -8.852 14.188 11.688 1 98.94 81 LEU A N 1
ATOM 638 C CA . LEU A 1 81 ? -8.094 13.961 10.461 1 98.94 81 LEU A CA 1
ATOM 639 C C . LEU A 1 81 ? -6.969 14.984 10.32 1 98.94 81 LEU A C 1
ATOM 641 O O . LEU A 1 81 ? -6.234 14.977 9.336 1 98.94 81 LEU A O 1
ATOM 645 N N . ILE A 1 82 ? -6.789 15.82 11.328 1 98.88 82 ILE A N 1
ATOM 646 C CA . ILE A 1 82 ? -5.766 16.859 11.258 1 98.88 82 ILE A CA 1
ATOM 647 C C . ILE A 1 82 ? -4.383 16.203 11.227 1 98.88 82 ILE A C 1
ATOM 649 O O . ILE A 1 82 ? -4.199 15.094 11.711 1 98.88 82 ILE A O 1
ATOM 653 N N . GLU A 1 83 ? -3.455 16.906 10.641 1 98.88 83 GLU A N 1
ATOM 654 C CA . GLU A 1 83 ? -2.082 16.406 10.562 1 98.88 83 GLU A CA 1
ATOM 655 C C . GLU A 1 83 ? -1.483 16.219 11.953 1 98.88 83 GLU A C 1
ATOM 657 O O . GLU A 1 83 ? -1.946 16.828 12.922 1 98.88 83 GLU A O 1
ATOM 662 N N . ARG A 1 84 ? -0.498 15.344 12.031 1 98.75 84 ARG A N 1
ATOM 663 C CA . ARG A 1 84 ? 0.322 15.188 13.227 1 98.75 84 ARG A CA 1
ATOM 664 C C . ARG A 1 84 ? 0.916 16.531 13.656 1 98.75 84 ARG A C 1
ATOM 666 O O . ARG A 1 84 ? 1.419 17.281 12.828 1 98.75 84 ARG A O 1
ATOM 673 N N . SER A 1 85 ? 0.771 16.797 14.922 1 98.62 85 SER A N 1
ATOM 674 C CA . SER A 1 85 ? 1.443 17.984 15.422 1 98.62 85 SER A CA 1
ATOM 675 C C . SER A 1 85 ? 2.953 17.781 15.5 1 98.62 85 SER A C 1
ATOM 677 O O . SER A 1 85 ? 3.42 16.75 15.992 1 98.62 85 SER A O 1
ATOM 679 N N . TYR A 1 86 ? 3.68 18.75 15.055 1 97.94 86 TYR A N 1
ATOM 680 C CA . TYR A 1 86 ? 5.133 18.672 15.156 1 97.94 86 TYR A CA 1
ATOM 681 C C . TYR A 1 86 ? 5.668 19.656 16.188 1 97.94 86 TYR A C 1
ATOM 683 O O . TYR A 1 86 ? 6.863 19.953 16.203 1 97.94 86 TYR A O 1
ATOM 691 N N . GLY A 1 87 ? 4.691 20.203 16.922 1 97.75 87 GLY A N 1
ATOM 692 C CA . GLY A 1 87 ? 5.051 21.016 18.078 1 97.75 87 GLY A CA 1
ATOM 693 C C . GLY A 1 87 ? 5.957 22.188 17.719 1 97.75 87 GLY A C 1
ATOM 694 O O . GLY A 1 87 ? 5.641 22.969 16.828 1 97.75 87 GLY A O 1
ATOM 695 N N . GLN A 1 88 ? 7.109 22.219 18.312 1 97 88 GLN A N 1
ATOM 696 C CA . GLN A 1 88 ? 8 23.375 18.25 1 97 88 GLN A CA 1
ATOM 697 C C . GLN A 1 88 ? 8.734 23.438 16.922 1 97 88 GLN A C 1
ATOM 699 O O . GLN A 1 88 ? 9.352 24.453 16.578 1 97 88 GLN A O 1
ATOM 704 N N . VAL A 1 89 ? 8.633 22.406 16.125 1 96.5 89 VAL A N 1
ATOM 705 C CA . VAL A 1 89 ? 9.422 22.375 14.906 1 96.5 89 VAL A CA 1
ATOM 706 C C . VAL A 1 89 ? 8.547 22.781 13.719 1 96.5 89 VAL A C 1
ATOM 708 O O . VAL A 1 89 ? 9.039 22.906 12.594 1 96.5 89 VAL A O 1
ATOM 711 N N . GLU A 1 90 ? 7.297 23 13.93 1 96.81 90 GLU A N 1
ATOM 712 C CA . GLU A 1 90 ? 6.414 23.422 12.844 1 96.81 90 GLU A CA 1
ATOM 713 C C . GLU A 1 90 ? 6.906 24.703 12.195 1 96.81 90 GLU A C 1
ATOM 715 O O . GLU A 1 90 ? 7.32 25.641 12.891 1 96.81 90 GLU A O 1
ATOM 720 N N . GLY A 1 91 ? 6.887 24.641 10.898 1 96.94 91 GLY A N 1
ATOM 721 C CA . GLY A 1 91 ? 7.359 25.797 10.148 1 96.94 91 GLY A CA 1
ATOM 722 C C . GLY A 1 91 ? 8.828 25.719 9.797 1 96.94 91 GLY A C 1
ATOM 723 O O . GLY A 1 91 ? 9.297 26.438 8.906 1 96.94 91 GLY A O 1
ATOM 724 N N . ARG A 1 92 ? 9.547 24.875 10.477 1 96.75 92 ARG A N 1
ATOM 725 C CA . ARG A 1 92 ? 10.969 24.719 10.203 1 96.75 92 ARG A CA 1
ATOM 726 C C . ARG A 1 92 ? 11.203 23.75 9.055 1 96.75 92 ARG A C 1
ATOM 728 O O . ARG A 1 92 ? 10.422 22.812 8.852 1 96.75 92 ARG A O 1
ATOM 735 N N . THR A 1 93 ? 12.32 23.969 8.375 1 97.44 93 THR A N 1
ATOM 736 C CA . THR A 1 93 ? 12.766 22.984 7.387 1 97.44 93 THR A CA 1
ATOM 737 C C . THR A 1 93 ? 13.422 21.797 8.062 1 97.44 93 THR A C 1
ATOM 739 O O . THR A 1 93 ? 13.797 21.859 9.234 1 97.44 93 THR A O 1
ATOM 742 N N . PHE A 1 94 ? 13.531 20.75 7.34 1 94.19 94 PHE A N 1
ATOM 743 C CA . PHE A 1 94 ? 14.234 19.578 7.844 1 94.19 94 PHE A CA 1
ATOM 744 C C . PHE A 1 94 ? 15.648 19.953 8.281 1 94.19 94 PHE A C 1
ATOM 746 O O . PHE A 1 94 ? 16.109 19.516 9.344 1 94.19 94 PHE A O 1
ATOM 753 N N . ALA A 1 95 ? 16.25 20.797 7.492 1 96.19 95 ALA A N 1
ATOM 754 C CA . ALA A 1 95 ? 17.625 21.219 7.781 1 96.19 95 ALA A CA 1
ATOM 755 C C . ALA A 1 95 ? 17.672 22.062 9.062 1 96.19 95 ALA A C 1
ATOM 757 O O . ALA A 1 95 ? 18.594 21.906 9.875 1 96.19 95 ALA A O 1
ATOM 758 N N . GLU A 1 96 ? 16.719 22.953 9.219 1 97.31 96 GLU A N 1
ATOM 759 C CA . GLU A 1 96 ? 16.656 23.766 10.414 1 97.31 96 GLU A CA 1
ATOM 760 C C . GLU A 1 96 ? 16.406 22.922 11.664 1 97.31 96 GLU A C 1
ATOM 762 O O . GLU A 1 96 ? 17.016 23.156 12.711 1 97.31 96 GLU A O 1
ATOM 767 N N . PHE A 1 97 ? 15.555 21.984 11.594 1 96.94 97 PHE A N 1
ATOM 768 C CA . PHE A 1 97 ? 15.32 21.062 12.695 1 96.94 97 PHE A CA 1
ATOM 769 C C . PHE A 1 97 ? 16.625 20.375 13.109 1 96.94 97 PHE A C 1
ATOM 771 O O . PHE A 1 97 ? 16.984 20.375 14.289 1 96.94 97 PHE A O 1
ATOM 778 N N . GLN A 1 98 ? 17.281 19.828 12.109 1 96.06 98 GLN A N 1
ATOM 779 C CA . GLN A 1 98 ? 18.516 19.094 12.352 1 96.06 98 GLN A CA 1
ATOM 780 C C . GLN A 1 98 ? 19.562 19.984 13.016 1 96.06 98 GLN A C 1
ATOM 782 O O . GLN A 1 98 ? 20.25 19.562 13.938 1 96.06 98 GLN A O 1
ATOM 787 N N . SER A 1 99 ? 19.703 21.266 12.609 1 96.69 99 SER A N 1
ATOM 788 C CA . SER A 1 99 ? 20.75 22.172 13.086 1 96.69 99 SER A CA 1
ATOM 789 C C . SER A 1 99 ? 20.375 22.781 14.43 1 96.69 99 SER A C 1
ATOM 791 O O . SER A 1 99 ? 21.219 22.953 15.305 1 96.69 99 SER A O 1
ATOM 793 N N . ASP A 1 100 ? 19.094 23.094 14.602 1 96.31 100 ASP A N 1
ATOM 794 C CA . ASP A 1 100 ? 18.656 23.859 15.766 1 96.31 100 ASP A CA 1
ATOM 795 C C . ASP A 1 100 ? 18.422 22.938 16.969 1 96.31 100 ASP A C 1
ATOM 797 O O . ASP A 1 100 ? 18.469 23.391 18.109 1 96.31 100 ASP A O 1
ATOM 801 N N . PHE A 1 101 ? 18.094 21.703 16.703 1 96.06 101 PHE A N 1
ATOM 802 C CA . PHE A 1 101 ? 17.75 20.75 17.75 1 96.06 101 PHE A CA 1
ATOM 803 C C . PHE A 1 101 ? 18.516 19.438 17.578 1 96.06 101 PHE A C 1
ATOM 805 O O . PHE A 1 101 ? 17.906 18.375 17.438 1 96.06 101 PHE A O 1
ATOM 812 N N . VAL A 1 102 ? 19.797 19.438 17.672 1 95.12 102 VAL A N 1
ATOM 813 C CA . VAL A 1 102 ? 20.672 18.359 17.266 1 95.12 102 VAL A CA 1
ATOM 814 C C . VAL A 1 102 ? 20.328 17.094 18.031 1 95.12 102 VAL A C 1
ATOM 816 O O . VAL A 1 102 ? 20.016 16.047 17.438 1 95.12 102 VAL A O 1
ATOM 819 N N . ALA A 1 103 ? 20.281 17.219 19.406 1 96.06 103 ALA A N 1
ATOM 820 C CA . ALA A 1 103 ? 20 16.047 20.219 1 96.06 103 ALA A CA 1
ATOM 821 C C . ALA A 1 103 ? 18.578 15.547 20 1 96.06 103 ALA A C 1
ATOM 823 O O . ALA A 1 103 ? 18.344 14.336 19.859 1 96.06 103 ALA A O 1
ATOM 824 N N . GLU A 1 104 ? 17.625 16.438 19.938 1 96.5 104 GLU A N 1
ATOM 825 C CA . GLU A 1 104 ? 16.234 16.094 19.719 1 96.5 104 GLU A CA 1
ATOM 826 C C . GLU A 1 104 ? 16.016 15.469 18.344 1 96.5 104 GLU A C 1
ATOM 828 O O . GLU A 1 104 ? 15.258 14.508 18.188 1 96.5 104 GLU A O 1
ATOM 833 N N . TYR A 1 105 ? 16.766 16 17.422 1 96 105 TYR A N 1
ATOM 834 C CA . TYR A 1 105 ? 16.656 15.469 16.078 1 96 105 TYR A CA 1
ATOM 835 C C . TYR A 1 105 ? 17.172 14.031 16.016 1 96 105 TYR A C 1
ATOM 837 O O . TYR A 1 105 ? 16.578 13.188 15.336 1 96 105 TYR A O 1
ATOM 845 N N . ALA A 1 106 ? 18.266 13.805 16.656 1 94.69 106 ALA A N 1
ATOM 846 C CA . ALA A 1 106 ? 18.797 12.453 16.688 1 94.69 106 ALA A CA 1
ATOM 847 C C . ALA A 1 106 ? 17.797 11.469 17.281 1 94.69 106 ALA A C 1
ATOM 849 O O . ALA A 1 106 ? 17.609 10.367 16.75 1 94.69 106 ALA A O 1
ATOM 850 N N . SER A 1 107 ? 17.125 11.898 18.297 1 93.19 107 SER A N 1
ATOM 851 C CA . SER A 1 107 ? 16.094 11.078 18.922 1 93.19 107 SER A CA 1
ATOM 852 C C . SER A 1 107 ? 14.906 10.875 17.984 1 93.19 107 SER A C 1
ATOM 854 O O . SER A 1 107 ? 14.391 9.766 17.844 1 93.19 107 SER A O 1
ATOM 856 N N . TYR A 1 108 ? 14.562 11.93 17.391 1 95.38 108 TYR A N 1
ATOM 857 C CA . TYR A 1 108 ? 13.445 11.891 16.453 1 95.38 108 TYR A CA 1
ATOM 858 C C . TYR A 1 108 ? 13.758 10.961 15.281 1 95.38 108 TYR A C 1
ATOM 860 O O . TYR A 1 108 ? 12.906 10.172 14.859 1 95.38 108 TYR A O 1
ATOM 868 N N . LYS A 1 109 ? 14.906 11.078 14.766 1 92.94 109 LYS A N 1
ATOM 869 C CA . LYS A 1 109 ? 15.328 10.258 13.641 1 92.94 109 LYS A CA 1
ATOM 870 C C . LYS A 1 109 ? 15.336 8.773 14 1 92.94 109 LYS A C 1
ATOM 872 O O . LYS A 1 109 ? 14.977 7.926 13.188 1 92.94 109 LYS A O 1
ATOM 877 N N . ALA A 1 110 ? 15.664 8.477 15.203 1 92.5 110 ALA A N 1
ATOM 878 C CA . ALA A 1 110 ? 15.805 7.098 15.664 1 92.5 110 ALA A CA 1
ATOM 879 C C . ALA A 1 110 ? 14.438 6.461 15.922 1 92.5 110 ALA A C 1
ATOM 881 O O . ALA A 1 110 ? 14.219 5.293 15.602 1 92.5 110 ALA A O 1
ATOM 882 N N . SER A 1 111 ? 13.477 7.207 16.375 1 93.44 111 SER A N 1
ATOM 883 C CA . SER A 1 111 ? 12.258 6.582 16.891 1 93.44 111 SER A CA 1
ATOM 884 C C . SER A 1 111 ? 11.023 7.125 16.172 1 93.44 111 SER A C 1
ATOM 886 O O . SER A 1 111 ? 9.945 6.527 16.25 1 93.44 111 SER A O 1
ATOM 888 N N . GLY A 1 112 ? 11.141 8.281 15.602 1 94.19 112 GLY A N 1
ATOM 889 C CA . GLY A 1 112 ? 9.977 8.969 15.062 1 94.19 112 GLY A CA 1
ATOM 890 C C . GLY A 1 112 ? 9.195 9.734 16.109 1 94.19 112 GLY A C 1
ATOM 891 O O . GLY A 1 112 ? 8.109 10.242 15.836 1 94.19 112 GLY A O 1
ATOM 892 N N . GLU A 1 113 ? 9.758 9.805 17.375 1 96.94 113 GLU A N 1
ATOM 893 C CA . GLU A 1 113 ? 9.117 10.477 18.5 1 96.94 113 GLU A CA 1
ATOM 894 C C . GLU A 1 113 ? 10.031 11.539 19.094 1 96.94 113 GLU A C 1
ATOM 896 O O . GLU A 1 113 ? 11.258 11.406 19.047 1 96.94 113 GLU A O 1
ATOM 901 N N . CYS A 1 114 ? 9.414 12.57 19.562 1 96.88 114 CYS A N 1
ATOM 902 C CA . CYS A 1 114 ? 10.164 13.602 20.297 1 96.88 114 CYS A CA 1
ATOM 903 C C . CYS A 1 114 ? 9.242 14.398 21.203 1 96.88 114 CYS A C 1
ATOM 905 O O . CYS A 1 114 ? 8.891 15.539 20.891 1 96.88 114 CYS A O 1
ATOM 907 N N . PRO A 1 115 ? 8.906 13.773 22.328 1 96.25 115 PRO A N 1
ATOM 908 C CA . PRO A 1 115 ? 7.996 14.461 23.25 1 96.25 115 PRO A CA 1
ATOM 909 C C . PRO A 1 115 ? 8.57 15.773 23.781 1 96.25 115 PRO A C 1
ATOM 911 O O . PRO A 1 115 ? 7.824 16.719 24.047 1 96.25 115 PRO A O 1
ATOM 914 N N . GLN A 1 116 ? 9.82 15.938 23.844 1 96.62 116 GLN A N 1
ATOM 915 C CA . GLN A 1 116 ? 10.484 17.125 24.359 1 96.62 116 GLN A CA 1
ATOM 916 C C . GLN A 1 116 ? 10.117 18.359 23.531 1 96.62 116 GLN A C 1
ATOM 918 O O . GLN A 1 116 ? 10.07 19.469 24.047 1 96.62 116 GLN A O 1
ATOM 923 N N . LEU A 1 117 ? 9.859 18.094 22.297 1 97.94 117 LEU A N 1
ATOM 924 C CA . LEU A 1 117 ? 9.508 19.203 21.406 1 97.94 117 LEU A CA 1
ATOM 925 C C . LEU A 1 117 ? 8.008 19.219 21.125 1 97.94 117 LEU A C 1
ATOM 927 O O . LEU A 1 117 ? 7.551 19.875 20.188 1 97.94 117 LEU A O 1
ATOM 931 N N . GLN A 1 118 ? 7.293 18.406 21.875 1 97.88 118 GLN A N 1
ATOM 932 C CA . GLN A 1 118 ? 5.836 18.359 21.844 1 97.88 118 GLN A CA 1
ATOM 933 C C . GLN A 1 118 ? 5.328 17.844 20.516 1 97.88 118 GLN A C 1
ATOM 935 O O . GLN A 1 118 ? 4.301 18.297 20 1 97.88 118 GLN A O 1
ATOM 940 N N . ILE A 1 119 ? 6.102 17 19.891 1 98.12 119 ILE A N 1
ATOM 941 C CA . ILE A 1 119 ? 5.625 16.297 18.703 1 98.12 119 ILE A CA 1
ATOM 942 C C . ILE A 1 119 ? 4.609 15.227 19.109 1 98.12 119 ILE A C 1
ATOM 944 O O . ILE A 1 119 ? 4.867 14.43 20.016 1 98.12 119 ILE A O 1
ATOM 948 N N . GLU A 1 120 ? 3.48 15.289 18.484 1 98.62 120 GLU A N 1
ATOM 949 C CA . GLU A 1 120 ? 2.408 14.359 18.812 1 98.62 120 GLU A CA 1
ATOM 950 C C . GLU A 1 120 ? 2.852 12.914 18.609 1 98.62 120 GLU A C 1
ATOM 952 O O . GLU A 1 120 ? 3.457 12.586 17.578 1 98.62 120 GLU A O 1
ATOM 957 N N . PRO A 1 121 ? 2.59 12.055 19.594 1 98.38 121 PRO A N 1
ATOM 958 C CA . PRO A 1 121 ? 2.92 10.648 19.391 1 98.38 121 PRO A CA 1
ATOM 959 C C . PRO A 1 121 ? 2.168 10.023 18.219 1 98.38 121 PRO A C 1
ATOM 961 O O . PRO A 1 121 ? 0.984 10.312 18.016 1 98.38 121 PRO A O 1
ATOM 964 N N . ARG A 1 122 ? 2.834 9.195 17.469 1 98.25 122 ARG A N 1
ATOM 965 C CA . ARG A 1 122 ? 2.246 8.547 16.297 1 98.25 122 ARG A CA 1
ATOM 966 C C . ARG A 1 122 ? 1.02 7.73 16.688 1 98.25 122 ARG A C 1
ATOM 968 O O . ARG A 1 122 ? 0.03 7.695 15.953 1 98.25 122 ARG A O 1
ATOM 975 N N . ARG A 1 123 ? 1.064 7.105 17.797 1 98.38 123 ARG A N 1
ATOM 976 C CA . ARG A 1 123 ? -0.035 6.27 18.266 1 98.38 123 ARG A CA 1
ATOM 977 C C . ARG A 1 123 ? -1.311 7.09 18.438 1 98.38 123 ARG A C 1
ATOM 979 O O . ARG A 1 123 ? -2.41 6.594 18.188 1 98.38 123 ARG A O 1
ATOM 986 N N . GLU A 1 124 ? -1.183 8.297 18.906 1 98.75 124 GLU A N 1
ATOM 987 C CA . GLU A 1 124 ? -2.344 9.156 19.109 1 98.75 124 GLU A CA 1
ATOM 988 C C . GLU A 1 124 ? -2.984 9.539 17.766 1 98.75 124 GLU A C 1
ATOM 990 O O . GLU A 1 124 ? -4.211 9.594 17.656 1 98.75 124 GLU A O 1
ATOM 995 N N . VAL A 1 125 ? -2.146 9.805 16.797 1 98.81 125 VAL A N 1
ATOM 996 C CA . VAL A 1 125 ? -2.643 10.109 15.461 1 98.81 125 VAL A CA 1
ATOM 997 C C . VAL A 1 125 ? -3.396 8.898 14.906 1 98.81 125 VAL A C 1
ATOM 999 O O . VAL A 1 125 ? -4.508 9.039 14.391 1 98.81 125 VAL A O 1
ATOM 1002 N N . ALA A 1 126 ? -2.801 7.715 15.039 1 98.88 126 ALA A N 1
ATOM 1003 C CA . ALA A 1 126 ? -3.404 6.48 14.539 1 98.88 126 ALA A CA 1
ATOM 1004 C C . ALA A 1 126 ? -4.762 6.23 15.195 1 98.88 126 ALA A C 1
ATOM 1006 O O . ALA A 1 126 ? -5.723 5.852 14.523 1 98.88 126 ALA A O 1
ATOM 1007 N N . GLU A 1 127 ? -4.859 6.492 16.469 1 98.75 127 GLU A N 1
ATOM 1008 C CA . GLU A 1 127 ? -6.062 6.199 17.234 1 98.75 127 GLU A CA 1
ATOM 1009 C C . GLU A 1 127 ? -7.215 7.113 16.828 1 98.75 127 GLU A C 1
ATOM 1011 O O . GLU A 1 127 ? -8.328 6.648 16.578 1 98.75 127 GLU A O 1
ATOM 1016 N N . ARG A 1 128 ? -6.949 8.383 16.766 1 98.81 128 ARG A N 1
ATOM 1017 C CA . ARG A 1 128 ? -8.031 9.281 16.406 1 98.81 128 ARG A CA 1
ATOM 1018 C C . ARG A 1 128 ? -8.461 9.07 14.953 1 98.81 128 ARG A C 1
ATOM 1020 O O . ARG A 1 128 ? -9.648 9.164 14.633 1 98.81 128 ARG A O 1
ATOM 1027 N N . PHE A 1 129 ? -7.508 8.852 14.086 1 98.88 129 PHE A N 1
ATOM 1028 C CA . PHE A 1 129 ? -7.812 8.562 12.695 1 98.88 129 PHE A CA 1
ATOM 1029 C C . PHE A 1 129 ? -8.664 7.301 12.57 1 98.88 129 PHE A C 1
ATOM 1031 O O . PHE A 1 129 ? -9.688 7.301 11.891 1 98.88 129 PHE A O 1
ATOM 1038 N N . ARG A 1 130 ? -8.234 6.199 13.219 1 98.69 130 ARG A N 1
ATOM 1039 C CA . ARG A 1 130 ? -8.977 4.941 13.219 1 98.69 130 ARG A CA 1
ATOM 1040 C C . ARG A 1 130 ? -10.398 5.141 13.734 1 98.69 130 ARG A C 1
ATOM 1042 O O . ARG A 1 130 ? -11.336 4.543 13.211 1 98.69 130 ARG A O 1
ATOM 1049 N N . GLU A 1 131 ? -10.57 5.992 14.742 1 98.81 131 GLU A N 1
ATOM 1050 C CA . GLU A 1 131 ? -11.875 6.238 15.344 1 98.81 131 GLU A CA 1
ATOM 1051 C C . GLU A 1 131 ? -12.852 6.836 14.336 1 98.81 131 GLU A C 1
ATOM 1053 O O . GLU A 1 131 ? -13.984 6.367 14.203 1 98.81 131 GLU A O 1
ATOM 1058 N N . VAL A 1 132 ? -12.43 7.84 13.656 1 98.69 132 VAL A N 1
ATOM 1059 C CA . VAL A 1 132 ? -13.336 8.484 12.711 1 98.69 132 VAL A CA 1
ATOM 1060 C C . VAL A 1 132 ? -13.625 7.543 11.547 1 98.69 132 VAL A C 1
ATOM 1062 O O . VAL A 1 132 ? -14.75 7.5 11.039 1 98.69 132 VAL A O 1
ATOM 1065 N N . VAL A 1 133 ? -12.656 6.773 11.086 1 98.5 133 VAL A N 1
ATOM 1066 C CA . VAL A 1 133 ? -12.867 5.816 10 1 98.5 133 VAL A CA 1
ATOM 1067 C C . VAL A 1 133 ? -13.891 4.766 10.438 1 98.5 133 VAL A C 1
ATOM 1069 O O . VAL A 1 133 ? -14.797 4.418 9.672 1 98.5 133 VAL A O 1
ATOM 1072 N N . ALA A 1 134 ? -13.703 4.273 11.648 1 98.12 134 ALA A N 1
ATOM 1073 C CA . ALA A 1 134 ? -14.633 3.271 12.172 1 98.12 134 ALA A CA 1
ATOM 1074 C C . ALA A 1 134 ? -16.047 3.818 12.227 1 98.12 134 ALA A C 1
ATOM 1076 O O . ALA A 1 134 ? -17 3.127 11.852 1 98.12 134 ALA A O 1
ATOM 1077 N N . GLU A 1 135 ? -16.188 5.023 12.68 1 98.25 135 GLU A N 1
ATOM 1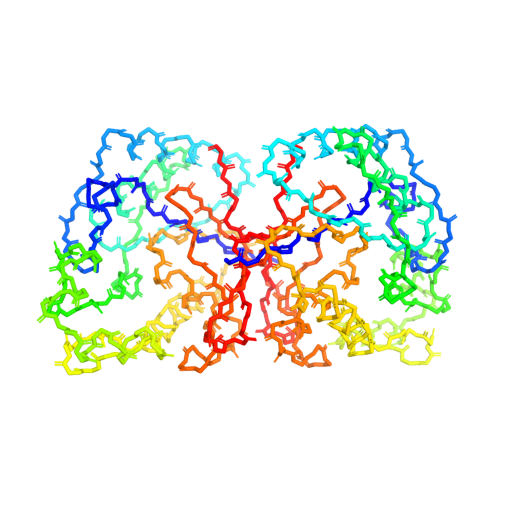078 C CA . GLU A 1 135 ? -17.5 5.66 12.789 1 98.25 135 GLU A CA 1
ATOM 1079 C C . GLU A 1 135 ? -18.141 5.828 11.414 1 98.25 135 GLU A C 1
ATOM 1081 O O . GLU A 1 135 ? -19.312 5.469 11.227 1 98.25 135 GLU A O 1
ATOM 1086 N N . VAL A 1 136 ? -17.406 6.336 10.492 1 97.38 136 VAL A N 1
ATOM 1087 C CA . VAL A 1 136 ? -17.938 6.641 9.164 1 97.38 136 VAL A CA 1
ATOM 1088 C C . VAL A 1 136 ? -18.234 5.348 8.414 1 97.38 136 VAL A C 1
ATOM 1090 O O . VAL A 1 136 ? -19.234 5.262 7.691 1 97.38 136 VAL A O 1
ATOM 1093 N N . SER A 1 137 ? -17.406 4.324 8.586 1 96.25 137 SER A N 1
ATOM 1094 C CA . SER A 1 137 ? -17.531 3.1 7.805 1 96.25 137 SER A CA 1
ATOM 1095 C C . SER A 1 137 ? -18.578 2.162 8.406 1 96.25 137 SER A C 1
ATOM 1097 O O . SER A 1 137 ? -18.922 1.15 7.797 1 96.25 137 SER A O 1
ATOM 1099 N N . ALA A 1 138 ? -19.078 2.406 9.594 1 95.06 138 ALA A N 1
ATOM 1100 C CA . ALA A 1 138 ? -20.016 1.531 10.289 1 95.06 138 ALA A CA 1
ATOM 1101 C C . ALA A 1 138 ? -21.266 1.3 9.461 1 95.06 138 ALA A C 1
ATOM 1103 O O . ALA A 1 138 ? -21.859 0.215 9.5 1 95.06 138 ALA A O 1
ATOM 1104 N N . ASP A 1 139 ? -21.672 2.254 8.656 1 90.69 139 ASP A N 1
ATOM 1105 C CA . ASP A 1 139 ? -22.891 2.119 7.863 1 90.69 139 ASP A CA 1
ATOM 1106 C C . ASP A 1 139 ? -22.625 2.482 6.402 1 90.69 139 ASP A C 1
ATOM 1108 O O . ASP A 1 139 ? -23.516 2.99 5.719 1 90.69 139 ASP A O 1
ATOM 1112 N N . LEU A 1 140 ? -21.5 2.275 6.016 1 93.88 140 LEU A N 1
ATOM 1113 C CA . LEU A 1 140 ? -21.125 2.617 4.648 1 93.88 140 LEU A CA 1
ATOM 1114 C C . LEU A 1 140 ? -21.453 1.48 3.689 1 93.88 140 LEU A C 1
ATOM 1116 O O . LEU A 1 140 ? -21.062 0.334 3.918 1 93.88 140 LEU A O 1
ATOM 1120 N N . ASP A 1 141 ? -22.234 1.576 2.633 1 89.94 141 ASP A N 1
ATOM 1121 C CA . ASP A 1 141 ? -22.531 0.576 1.613 1 89.94 141 ASP A CA 1
ATOM 1122 C C . ASP A 1 141 ? -21.625 0.738 0.399 1 89.94 141 ASP A C 1
ATOM 1124 O O . ASP A 1 141 ? -21.406 -0.215 -0.353 1 89.94 141 ASP A O 1
ATOM 1128 N N . GLY A 1 142 ? -20.984 1.834 0.224 1 94.62 142 GLY A N 1
ATOM 1129 C CA . GLY A 1 142 ? -20.094 2.152 -0.889 1 94.62 142 GLY A CA 1
ATOM 1130 C C . GLY A 1 142 ? -18.734 2.643 -0.448 1 94.62 142 GLY A C 1
ATOM 1131 O O . GLY A 1 142 ? -18.031 1.957 0.302 1 94.62 142 GLY A O 1
ATOM 1132 N N . ALA A 1 143 ? -18.484 3.846 -0.875 1 98.44 143 ALA A N 1
ATOM 1133 C CA . ALA A 1 143 ? -17.141 4.367 -0.612 1 98.44 143 ALA A CA 1
ATOM 1134 C C . ALA A 1 143 ? -17.203 5.688 0.149 1 98.44 143 ALA A C 1
ATOM 1136 O O . ALA A 1 143 ? -18.172 6.441 0.014 1 98.44 143 ALA A O 1
ATOM 1137 N N . ALA A 1 144 ? -16.266 5.914 0.939 1 98.81 144 ALA A N 1
ATOM 1138 C CA . ALA A 1 144 ? -16.047 7.199 1.597 1 98.81 144 ALA A CA 1
ATOM 1139 C C . ALA A 1 144 ? -14.648 7.727 1.344 1 98.81 144 ALA A C 1
ATOM 1141 O O . ALA A 1 144 ? -13.688 6.953 1.291 1 98.81 144 ALA A O 1
ATOM 1142 N N . LEU A 1 145 ? -14.555 9.008 1.162 1 98.94 145 LEU A N 1
ATOM 1143 C CA . LEU A 1 145 ? -13.281 9.688 0.957 1 98.94 145 LEU A CA 1
ATOM 1144 C C . LEU A 1 145 ? -12.867 10.445 2.213 1 98.94 145 LEU A C 1
ATOM 1146 O O . LEU A 1 145 ? -13.656 11.219 2.771 1 98.94 145 LEU A O 1
ATOM 1150 N N . PHE A 1 146 ? -11.688 10.18 2.654 1 98.94 146 PHE A N 1
ATOM 1151 C CA . PHE A 1 146 ? -11.062 10.953 3.717 1 98.94 146 PHE A CA 1
ATOM 1152 C C . PHE A 1 146 ? -9.891 11.766 3.172 1 98.94 146 PHE A C 1
ATOM 1154 O O . PHE A 1 146 ? -8.938 11.203 2.627 1 98.94 146 PHE A O 1
ATOM 1161 N N . VAL A 1 147 ? -9.945 13.047 3.254 1 99 147 VAL A N 1
ATOM 1162 C CA . VAL A 1 147 ? -8.875 13.93 2.783 1 99 147 VAL A CA 1
ATOM 1163 C C . VAL A 1 147 ? -8.078 14.453 3.973 1 99 147 VAL A C 1
ATOM 1165 O O . VAL A 1 147 ? -8.641 15.047 4.895 1 99 147 VAL A O 1
ATOM 1168 N N . SER A 1 148 ? -6.812 14.203 3.953 1 98.94 148 SER A N 1
ATOM 1169 C CA . SER A 1 148 ? -5.965 14.453 5.113 1 98.94 148 SER A CA 1
ATOM 1170 C C . SER A 1 148 ? -4.531 14.758 4.691 1 98.94 148 SER A C 1
ATOM 1172 O O . SER A 1 148 ? -4.305 15.445 3.689 1 98.94 148 SER A O 1
ATOM 1174 N N . HIS A 1 149 ? -3.586 14.375 5.48 1 98.94 149 HIS A N 1
ATOM 1175 C CA . HIS A 1 149 ? -2.189 14.773 5.348 1 98.94 149 HIS A CA 1
ATOM 1176 C C . HIS A 1 149 ? -1.27 13.555 5.352 1 98.94 149 HIS A C 1
ATOM 1178 O O . HIS A 1 149 ? -1.71 12.438 5.637 1 98.94 149 HIS A O 1
ATOM 1184 N N . GLY A 1 150 ? -0.033 13.789 5.008 1 98.69 150 GLY A N 1
ATOM 1185 C CA . GLY A 1 150 ? 0.902 12.695 4.777 1 98.69 150 GLY A CA 1
ATOM 1186 C C . GLY A 1 150 ? 1.097 11.812 5.992 1 98.69 150 GLY A C 1
ATOM 1187 O O . GLY A 1 150 ? 0.812 10.609 5.949 1 98.69 150 GLY A O 1
ATOM 1188 N N . SER A 1 151 ? 1.603 12.414 7.109 1 98.44 151 SER A N 1
ATOM 1189 C CA . SER A 1 151 ? 1.875 11.625 8.305 1 98.44 151 SER A CA 1
ATOM 1190 C C . SER A 1 151 ? 0.585 11.094 8.922 1 98.44 151 SER A C 1
ATOM 1192 O O . SER A 1 151 ? 0.536 9.953 9.391 1 98.44 151 SER A O 1
ATOM 1194 N N . ALA A 1 152 ? -0.43 11.867 8.891 1 98.88 152 ALA A N 1
ATOM 1195 C CA . ALA A 1 152 ? -1.716 11.445 9.445 1 98.88 152 ALA A CA 1
ATOM 1196 C C . ALA A 1 152 ? -2.252 10.219 8.711 1 98.88 152 ALA A C 1
ATOM 1198 O O . ALA A 1 152 ? -2.711 9.266 9.344 1 98.88 152 ALA A O 1
ATOM 1199 N N . ILE A 1 153 ? -2.123 10.219 7.422 1 98.94 153 ILE A N 1
ATOM 1200 C CA . ILE A 1 153 ? -2.646 9.117 6.625 1 98.94 153 ILE A CA 1
ATOM 1201 C C . ILE A 1 153 ? -1.824 7.855 6.887 1 98.94 153 ILE A C 1
ATOM 1203 O O . ILE A 1 153 ? -2.381 6.773 7.078 1 98.94 153 ILE A O 1
ATOM 1207 N N . SER A 1 154 ? -0.496 7.984 6.859 1 98.75 154 SER A N 1
ATOM 1208 C CA . SER A 1 154 ? 0.332 6.805 7.086 1 98.75 154 SER A CA 1
ATOM 1209 C C . SER A 1 154 ? 0.039 6.176 8.445 1 98.75 154 SER A C 1
ATOM 1211 O O . SER A 1 154 ? -0.135 4.961 8.547 1 98.75 154 SER A O 1
ATOM 1213 N N . GLN A 1 155 ? -0.101 7 9.5 1 98.69 155 GLN A N 1
ATOM 1214 C CA . GLN A 1 155 ? -0.442 6.488 10.82 1 98.69 155 GLN A CA 1
ATOM 1215 C C . GLN A 1 155 ? -1.879 5.977 10.859 1 98.69 155 GLN A C 1
ATOM 1217 O O . GLN A 1 155 ? -2.174 4.988 11.531 1 98.69 155 GLN A O 1
ATOM 1222 N N . GLY A 1 156 ? -2.732 6.68 10.18 1 98.88 156 GLY A N 1
ATOM 1223 C CA . GLY A 1 156 ? -4.117 6.246 10.086 1 98.88 156 GLY A CA 1
ATOM 1224 C C . GLY A 1 156 ? -4.27 4.859 9.484 1 98.88 156 GLY A C 1
ATOM 1225 O O . GLY A 1 156 ? -5.039 4.039 9.992 1 98.88 156 GLY A O 1
ATOM 1226 N N . ILE A 1 157 ? -3.559 4.637 8.391 1 98.94 157 ILE A N 1
ATOM 1227 C CA . ILE A 1 157 ? -3.582 3.318 7.762 1 98.94 157 ILE A CA 1
ATOM 1228 C C . ILE A 1 157 ? -3.115 2.264 8.766 1 98.94 157 ILE A C 1
ATOM 1230 O O . ILE A 1 157 ? -3.74 1.209 8.906 1 98.94 157 ILE A O 1
ATOM 1234 N N . ALA A 1 158 ? -1.99 2.562 9.453 1 98.69 158 ALA A N 1
ATOM 1235 C CA . ALA A 1 158 ? -1.519 1.641 10.484 1 98.69 158 ALA A CA 1
ATOM 1236 C C . ALA A 1 158 ? -2.611 1.361 11.516 1 98.69 158 ALA A C 1
ATOM 1238 O O . ALA A 1 158 ? -2.838 0.209 11.891 1 98.69 158 ALA A O 1
ATOM 1239 N N . GLY A 1 159 ? -3.311 2.375 11.961 1 98.62 159 GLY A N 1
ATOM 1240 C CA . GLY A 1 159 ? -4.383 2.229 12.93 1 98.62 159 GLY A CA 1
ATOM 1241 C C . GLY A 1 159 ? -5.527 1.372 12.43 1 98.62 159 GLY A C 1
ATOM 1242 O O . GLY A 1 159 ? -5.984 0.463 13.125 1 98.62 159 GLY A O 1
ATOM 1243 N N . VAL A 1 160 ? -5.98 1.694 11.258 1 98.69 160 VAL A N 1
ATOM 1244 C CA . VAL A 1 160 ? -7.109 0.993 10.664 1 98.69 160 VAL A CA 1
ATOM 1245 C C . VAL A 1 160 ? -6.758 -0.48 10.469 1 98.69 160 VAL A C 1
ATOM 1247 O O . VAL A 1 160 ? -7.613 -1.354 10.625 1 98.69 160 VAL A O 1
ATOM 1250 N N . LEU A 1 161 ? -5.492 -0.774 10.18 1 98.62 161 LEU A N 1
ATOM 1251 C CA . LEU A 1 161 ? -5.031 -2.139 9.953 1 98.62 161 LEU A CA 1
ATOM 1252 C C . LEU A 1 161 ? -4.605 -2.793 11.266 1 98.62 161 LEU A C 1
ATOM 1254 O O . LEU A 1 161 ? -3.988 -3.861 11.258 1 98.62 161 LEU A O 1
ATOM 1258 N N . ARG A 1 162 ? -4.793 -2.127 12.398 1 98 162 ARG A N 1
ATOM 1259 C CA . ARG A 1 162 ? -4.594 -2.629 13.75 1 98 162 ARG A CA 1
ATOM 1260 C C . ARG A 1 162 ? -3.117 -2.904 14.023 1 98 162 ARG A C 1
ATOM 1262 O O . ARG A 1 162 ? -2.771 -3.914 14.641 1 98 162 ARG A O 1
ATOM 1269 N N . LEU A 1 163 ? -2.301 -2.08 13.516 1 98.19 163 LEU A N 1
ATOM 1270 C CA . LEU A 1 163 ? -0.866 -2.111 13.773 1 98.19 163 LEU A CA 1
ATOM 1271 C C . LEU A 1 163 ? -0.476 -1.049 14.797 1 98.19 163 LEU A C 1
ATOM 1273 O O . LEU A 1 163 ? -1.078 0.027 14.844 1 98.19 163 LEU A O 1
ATOM 1277 N N . ASP A 1 164 ? 0.487 -1.332 15.609 1 97.25 164 ASP A N 1
ATOM 1278 C CA . ASP A 1 164 ? 0.913 -0.411 16.656 1 97.25 164 ASP A CA 1
ATOM 1279 C C . ASP A 1 164 ? 1.854 0.655 16.109 1 97.25 164 ASP A C 1
ATOM 1281 O O . ASP A 1 164 ? 3.061 0.427 15.992 1 97.25 164 ASP A O 1
ATOM 1285 N N . ALA A 1 165 ? 1.354 1.797 15.898 1 96.62 165 ALA A N 1
ATOM 1286 C CA . ALA A 1 165 ? 2.092 2.885 15.258 1 96.62 165 ALA A CA 1
ATOM 1287 C C . ALA A 1 165 ? 3.246 3.354 16.141 1 96.62 165 ALA A C 1
ATOM 1289 O O . ALA A 1 165 ? 4.145 4.059 15.672 1 96.62 165 ALA A O 1
ATOM 1290 N N . SER A 1 166 ? 3.254 3.043 17.391 1 95.12 166 SER A N 1
ATOM 1291 C CA . SER A 1 166 ? 4.328 3.455 18.297 1 95.12 166 SER A CA 1
ATOM 1292 C C . SER A 1 166 ? 5.617 2.699 18 1 95.12 166 SER A C 1
ATOM 1294 O O . SER A 1 166 ? 6.715 3.201 18.25 1 95.12 166 SER A O 1
ATOM 1296 N N . VAL A 1 167 ? 5.516 1.508 17.406 1 94.56 167 VAL A N 1
ATOM 1297 C CA . VAL A 1 167 ? 6.719 0.702 17.25 1 94.56 167 VAL A CA 1
ATOM 1298 C C . VAL A 1 167 ? 6.859 0.259 15.797 1 94.56 167 VAL A C 1
ATOM 1300 O O . VAL A 1 167 ? 7.914 -0.225 15.383 1 94.56 167 VAL A O 1
ATOM 1303 N N . TRP A 1 168 ? 5.832 0.333 15.047 1 97 168 TRP A N 1
ATOM 1304 C CA . TRP A 1 168 ? 5.82 -0.132 13.664 1 97 168 TRP A CA 1
ATOM 1305 C C . TRP A 1 168 ? 5.617 1.032 12.695 1 97 168 TRP A C 1
ATOM 1307 O O . TRP A 1 168 ? 4.586 1.71 12.742 1 97 168 TRP A O 1
ATOM 1317 N N . GLN A 1 169 ? 6.559 1.29 11.773 1 97.38 169 GLN A N 1
ATOM 1318 C CA . GLN A 1 169 ? 6.504 2.398 10.828 1 97.38 169 GLN A CA 1
ATOM 1319 C C . GLN A 1 169 ? 6.672 1.902 9.391 1 97.38 169 GLN A C 1
ATOM 1321 O O . GLN A 1 169 ? 7.496 2.428 8.641 1 97.38 169 GLN A O 1
ATOM 1326 N N . GLY A 1 170 ? 5.797 0.972 9.008 1 98.12 170 GLY A N 1
ATOM 1327 C CA . GLY A 1 170 ? 6.012 0.261 7.758 1 98.12 170 GLY A CA 1
ATOM 1328 C C . GLY A 1 170 ? 5.242 0.859 6.594 1 98.12 170 GLY A C 1
ATOM 1329 O O . GLY A 1 170 ? 5.352 0.382 5.465 1 98.12 170 GLY A O 1
ATOM 1330 N N . ILE A 1 171 ? 4.418 1.91 6.801 1 98.56 171 ILE A N 1
ATOM 1331 C CA . ILE A 1 171 ? 3.672 2.555 5.727 1 98.56 171 ILE A CA 1
ATOM 1332 C C . ILE A 1 171 ? 4.184 3.98 5.527 1 98.56 171 ILE A C 1
ATOM 1334 O O . ILE A 1 171 ? 4.266 4.758 6.48 1 98.56 171 ILE A O 1
ATOM 1338 N N . GLY A 1 172 ? 4.566 4.332 4.336 1 97.88 172 GLY A N 1
ATOM 1339 C CA . GLY A 1 172 ? 4.957 5.695 4.016 1 97.88 172 GLY A CA 1
ATOM 1340 C C . GLY A 1 172 ? 3.775 6.613 3.771 1 97.88 172 GLY A C 1
ATOM 1341 O O . GLY A 1 172 ? 2.682 6.152 3.445 1 97.88 172 GLY A O 1
ATOM 1342 N N . GLY A 1 173 ? 4.008 7.848 3.932 1 98.19 173 GLY A N 1
ATOM 1343 C CA . GLY A 1 173 ? 2.971 8.805 3.574 1 98.19 173 GLY A CA 1
ATOM 1344 C C . GLY A 1 173 ? 2.818 8.984 2.074 1 98.19 173 GLY A C 1
ATOM 1345 O O . GLY A 1 173 ? 3.807 8.984 1.34 1 98.19 173 GLY A O 1
ATOM 1346 N N . PRO A 1 174 ? 1.598 9.148 1.649 1 98.81 174 PRO A N 1
ATOM 1347 C CA . PRO A 1 174 ? 1.402 9.367 0.215 1 98.81 174 PRO A CA 1
ATOM 1348 C C . PRO A 1 174 ? 1.909 10.727 -0.248 1 98.81 174 PRO A C 1
ATOM 1350 O O . PRO A 1 174 ? 2.047 11.648 0.564 1 98.81 174 PRO A O 1
ATOM 1353 N N . ASP A 1 175 ? 2.162 10.82 -1.51 1 98.75 175 ASP A N 1
ATOM 1354 C CA . ASP A 1 175 ? 2.506 12.094 -2.135 1 98.75 175 ASP A CA 1
ATOM 1355 C C . ASP A 1 175 ? 1.289 13.016 -2.221 1 98.75 175 ASP A C 1
ATOM 1357 O O . ASP A 1 175 ? 0.156 12.57 -2.021 1 98.75 175 ASP A O 1
ATOM 1361 N N . ASN A 1 176 ? 1.559 14.289 -2.438 1 98.88 176 ASN A N 1
ATOM 1362 C CA . ASN A 1 176 ? 0.457 15.234 -2.59 1 98.88 176 ASN A CA 1
ATOM 1363 C C . ASN A 1 176 ? -0.492 14.812 -3.709 1 98.88 176 ASN A C 1
ATOM 1365 O O . ASN A 1 176 ? -0.054 14.508 -4.82 1 98.88 176 ASN A O 1
ATOM 1369 N N . CYS A 1 177 ? -1.755 14.703 -3.355 1 98.88 177 CYS A N 1
ATOM 1370 C CA . CYS A 1 177 ? -2.867 14.328 -4.219 1 98.88 177 CYS A CA 1
ATOM 1371 C C . CYS A 1 177 ? -2.697 12.906 -4.742 1 98.88 177 CYS A C 1
ATOM 1373 O O . CYS A 1 177 ? -3.072 12.609 -5.879 1 98.88 177 CYS A O 1
ATOM 1375 N N . HIS A 1 178 ? -2.01 12.109 -4.047 1 98.88 178 HIS A N 1
ATOM 1376 C CA . HIS A 1 178 ? -2.053 10.656 -4.18 1 98.88 178 HIS A CA 1
ATOM 1377 C C . HIS A 1 178 ? -2.932 10.031 -3.102 1 98.88 178 HIS A C 1
ATOM 1379 O O . HIS A 1 178 ? -3.232 10.672 -2.092 1 98.88 178 HIS A O 1
ATOM 1385 N N . TRP A 1 179 ? -3.389 8.82 -3.336 1 98.94 179 TRP A N 1
ATOM 1386 C CA . TRP A 1 179 ? -4.359 8.281 -2.391 1 98.94 179 TRP A CA 1
ATOM 1387 C C . TRP A 1 179 ? -4.113 6.793 -2.152 1 98.94 179 TRP A C 1
ATOM 1389 O O . TRP A 1 179 ? -3.336 6.16 -2.873 1 98.94 179 TRP A O 1
ATOM 1399 N N . SER A 1 180 ? -4.637 6.281 -1.116 1 98.94 180 SER A N 1
ATOM 1400 C CA . SER A 1 180 ? -4.664 4.879 -0.712 1 98.94 180 SER A CA 1
ATOM 1401 C C . SER A 1 180 ? -6.094 4.352 -0.647 1 98.94 180 SER A C 1
ATOM 1403 O O . SER A 1 180 ? -7.027 5.102 -0.356 1 98.94 180 SER A O 1
ATOM 1405 N N . VAL A 1 181 ? -6.25 3.076 -0.938 1 98.88 181 VAL A N 1
ATOM 1406 C CA . VAL A 1 181 ? -7.562 2.443 -0.918 1 98.88 181 VAL A CA 1
ATOM 1407 C C . VAL A 1 181 ? -7.547 1.248 0.032 1 98.88 181 VAL A C 1
ATOM 1409 O O . VAL A 1 181 ? -6.656 0.401 -0.041 1 98.88 181 VAL A O 1
ATOM 1412 N N . LEU A 1 182 ? -8.461 1.2 0.967 1 98.75 182 LEU A N 1
ATOM 1413 C CA . LEU A 1 182 ? -8.703 0.032 1.806 1 98.75 182 LEU A CA 1
ATOM 1414 C C . LEU A 1 182 ? -10.086 -0.547 1.536 1 98.75 182 LEU A C 1
ATOM 1416 O O . LEU A 1 182 ? -11.062 0.197 1.407 1 98.75 182 LEU A O 1
ATOM 1420 N N . SER A 1 183 ? -10.133 -1.816 1.419 1 98.12 183 SER A N 1
ATOM 1421 C CA . SER A 1 183 ? -11.398 -2.535 1.252 1 98.12 183 SER A CA 1
ATOM 1422 C C . SER A 1 183 ? -11.742 -3.34 2.5 1 98.12 183 SER A C 1
ATOM 1424 O O . SER A 1 183 ? -10.867 -3.961 3.107 1 98.12 183 SER A O 1
ATOM 1426 N N . SER A 1 184 ? -12.977 -3.287 2.818 1 96.81 184 SER A N 1
ATOM 1427 C CA . SER A 1 184 ? -13.398 -4.043 3.994 1 96.81 184 SER A CA 1
ATOM 1428 C C . SER A 1 184 ? -13.32 -5.543 3.748 1 96.81 184 SER A C 1
ATOM 1430 O O . SER A 1 184 ? -13.445 -6 2.609 1 96.81 184 SER A O 1
ATOM 1432 N N . GLY A 1 185 ? -13.031 -6.27 4.773 1 93.19 185 GLY A N 1
ATOM 1433 C CA . GLY A 1 185 ? -12.984 -7.723 4.723 1 93.19 185 GLY A CA 1
ATOM 1434 C C . GLY A 1 185 ? -13.406 -8.375 6.023 1 93.19 185 GLY A C 1
ATOM 1435 O O . GLY A 1 185 ? -13.633 -7.695 7.027 1 93.19 185 GLY A O 1
ATOM 1436 N N . THR A 1 186 ? -13.461 -9.711 6 1 91.5 186 THR A N 1
ATOM 1437 C CA . THR A 1 186 ? -13.945 -10.445 7.16 1 91.5 186 THR A CA 1
ATOM 1438 C C . THR A 1 186 ? -12.781 -10.969 7.992 1 91.5 186 THR A C 1
ATOM 1440 O O . THR A 1 186 ? -12.953 -11.297 9.172 1 91.5 186 THR A O 1
ATOM 1443 N N . ARG A 1 187 ? -11.672 -11.047 7.406 1 93.69 187 ARG A N 1
ATOM 1444 C CA . ARG A 1 187 ? -10.516 -11.562 8.125 1 93.69 187 ARG A CA 1
ATOM 1445 C C . ARG A 1 187 ? -9.75 -10.438 8.82 1 93.69 187 ARG A C 1
ATOM 1447 O O . ARG A 1 187 ? -9.922 -9.266 8.477 1 93.69 187 ARG A O 1
ATOM 1454 N N . ALA A 1 188 ? -8.953 -10.883 9.812 1 94.62 188 ALA A N 1
ATOM 1455 C CA . ALA A 1 188 ? -8.133 -9.875 10.492 1 94.62 188 ALA A CA 1
ATOM 1456 C C . ALA A 1 188 ? -7.188 -9.195 9.508 1 94.62 188 ALA A C 1
ATOM 1458 O O . ALA A 1 188 ? -6.574 -9.852 8.664 1 94.62 188 ALA A O 1
ATOM 1459 N N . PRO A 1 189 ? -7.234 -7.867 9.617 1 96.75 189 PRO A N 1
ATOM 1460 C CA . PRO A 1 189 ? -7.715 -6.922 10.625 1 96.75 189 PRO A CA 1
ATOM 1461 C C . PRO A 1 189 ? -9.047 -6.285 10.25 1 96.75 189 PRO A C 1
ATOM 1463 O O . PRO A 1 189 ? -9.453 -5.289 10.852 1 96.75 189 PRO A O 1
ATOM 1466 N N . GLY A 1 190 ? -9.656 -6.762 9.336 1 96.44 190 GLY A N 1
ATOM 1467 C CA . GLY A 1 190 ? -10.969 -6.281 8.945 1 96.44 190 GLY A CA 1
ATOM 1468 C C . GLY A 1 190 ? -10.938 -5.359 7.742 1 96.44 190 GLY A C 1
ATOM 1469 O O . GLY A 1 190 ? -11.984 -5.031 7.18 1 96.44 190 GLY A O 1
ATOM 1470 N N . TRP A 1 191 ? -9.766 -4.867 7.426 1 98.06 191 TRP A N 1
ATOM 1471 C CA . TRP A 1 191 ? -9.5 -4.051 6.246 1 98.06 191 TRP A CA 1
ATOM 1472 C C . TRP A 1 191 ? -8.273 -4.551 5.5 1 98.06 191 TRP A C 1
ATOM 1474 O O . TRP A 1 191 ? -7.355 -5.121 6.102 1 98.06 191 TRP A O 1
ATOM 1484 N N . ARG A 1 192 ? -8.258 -4.355 4.184 1 98.06 192 ARG A N 1
ATOM 1485 C CA . ARG A 1 192 ? -7.109 -4.695 3.348 1 98.06 192 ARG A CA 1
ATOM 1486 C C . ARG A 1 192 ? -6.652 -3.49 2.533 1 98.06 192 ARG A C 1
ATOM 1488 O O . ARG A 1 192 ? -7.461 -2.834 1.876 1 98.06 192 ARG A O 1
ATOM 1495 N N . LEU A 1 193 ? -5.398 -3.146 2.705 1 98.88 193 LEU A N 1
ATOM 1496 C CA . LEU A 1 193 ? -4.824 -2.131 1.83 1 98.88 193 LEU A CA 1
ATOM 1497 C C . LEU A 1 193 ? -4.684 -2.658 0.406 1 98.88 193 LEU A C 1
ATOM 1499 O O . LEU A 1 193 ? -3.869 -3.551 0.147 1 98.88 193 LEU A O 1
ATOM 1503 N N . THR A 1 194 ? -5.422 -2.1 -0.571 1 98.75 194 THR A N 1
ATOM 1504 C CA . THR A 1 194 ? -5.453 -2.641 -1.926 1 98.75 194 THR A CA 1
ATOM 1505 C C . THR A 1 194 ? -4.68 -1.742 -2.887 1 98.75 194 THR A C 1
ATOM 1507 O O . THR A 1 194 ? -4.309 -2.17 -3.982 1 98.75 194 THR A O 1
ATOM 1510 N N . ALA A 1 195 ? -4.48 -0.532 -2.488 1 98.88 195 ALA A N 1
ATOM 1511 C CA . ALA A 1 195 ? -3.633 0.411 -3.215 1 98.88 195 ALA A CA 1
ATOM 1512 C C . ALA A 1 195 ? -3.041 1.455 -2.271 1 98.88 195 ALA A C 1
ATOM 1514 O O . ALA A 1 195 ? -3.676 1.844 -1.288 1 98.88 195 ALA A O 1
ATOM 1515 N N . HIS A 1 196 ? -1.902 1.902 -2.539 1 98.94 196 HIS A N 1
ATOM 1516 C CA . HIS A 1 196 ? -1.234 2.92 -1.734 1 98.94 196 HIS A CA 1
ATOM 1517 C C . HIS A 1 196 ? -0.386 3.842 -2.604 1 98.94 196 HIS A C 1
ATOM 1519 O O . HIS A 1 196 ? 0.408 3.373 -3.424 1 98.94 196 HIS A O 1
ATOM 1525 N N . ASN A 1 197 ? -0.562 5.176 -2.387 1 98.88 197 AS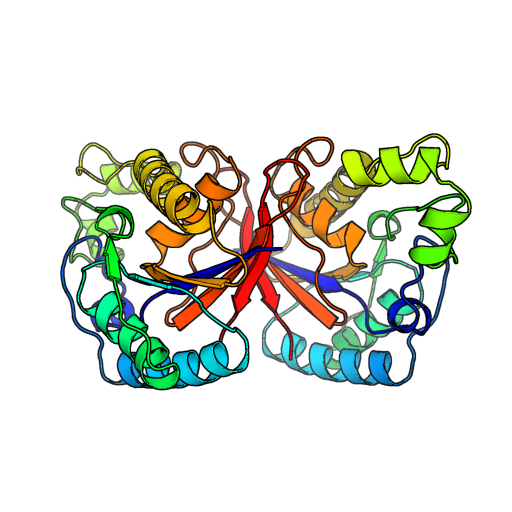N A N 1
ATOM 1526 C CA . ASN A 1 197 ? 0.215 6.211 -3.059 1 98.88 197 ASN A CA 1
ATOM 1527 C C . ASN A 1 197 ? 0.046 6.145 -4.574 1 98.88 197 ASN A C 1
ATOM 1529 O O . ASN A 1 197 ? 1.019 6.277 -5.32 1 98.88 197 ASN A O 1
ATOM 1533 N N . VAL A 1 198 ? -1.196 5.871 -4.992 1 98.44 198 VAL A N 1
ATOM 1534 C CA . VAL A 1 198 ? -1.555 5.926 -6.406 1 98.44 198 VAL A CA 1
ATOM 1535 C C . VAL A 1 198 ? -1.97 7.344 -6.781 1 98.44 198 VAL A C 1
ATOM 1537 O O . VAL A 1 198 ? -2.5 8.086 -5.945 1 98.44 198 VAL A O 1
ATOM 1540 N N . GLY A 1 199 ? -1.643 7.809 -7.996 1 95.94 199 GLY A N 1
ATOM 1541 C CA . GLY A 1 199 ? -1.944 9.172 -8.398 1 95.94 199 GLY A CA 1
ATOM 1542 C C . GLY A 1 199 ? -2.146 9.312 -9.898 1 95.94 199 GLY A C 1
ATOM 1543 O O . GLY A 1 199 ? -2.125 8.32 -10.633 1 95.94 199 GLY A O 1
ATOM 1544 N N . VAL A 1 200 ? -2.5 10.539 -10.242 1 91.38 200 VAL A N 1
ATOM 1545 C CA . VAL A 1 200 ? -2.727 10.828 -11.656 1 91.38 200 VAL A CA 1
ATOM 1546 C C . VAL A 1 200 ? -1.708 11.859 -12.141 1 91.38 200 VAL A C 1
ATOM 1548 O O . VAL A 1 200 ? -1.211 12.664 -11.352 1 91.38 200 VAL A O 1
ATOM 1551 N N . MET B 1 1 ? 19.906 4.43 0.355 1 87.06 1 MET B N 1
ATOM 1552 C CA . MET B 1 1 ? 18.594 3.848 0.608 1 87.06 1 MET B CA 1
ATOM 1553 C C . MET B 1 1 ? 18.219 2.852 -0.485 1 87.06 1 MET B C 1
ATOM 1555 O O . MET B 1 1 ? 18.375 3.139 -1.673 1 87.06 1 MET B O 1
ATOM 1559 N N . SER B 1 2 ? 17.969 1.658 -0.145 1 95.75 2 SER B N 1
ATOM 1560 C CA . SER B 1 2 ? 17.625 0.608 -1.102 1 95.75 2 SER B CA 1
ATOM 1561 C C . SER B 1 2 ? 16.125 0.546 -1.35 1 95.75 2 SER B C 1
ATOM 1563 O O . SER B 1 2 ? 15.336 0.877 -0.467 1 95.75 2 SER B O 1
ATOM 1565 N N . GLN B 1 3 ? 15.781 0.178 -2.576 1 98.25 3 GLN B N 1
ATOM 1566 C CA . GLN B 1 3 ? 14.383 -0.033 -2.918 1 98.25 3 GLN B CA 1
ATOM 1567 C C . GLN B 1 3 ? 14.148 -1.442 -3.457 1 98.25 3 GLN B C 1
ATOM 1569 O O . GLN B 1 3 ? 14.977 -1.967 -4.207 1 98.25 3 GLN B O 1
ATOM 1574 N N . ILE B 1 4 ? 13.109 -1.975 -3.082 1 98.56 4 ILE B N 1
ATOM 1575 C CA . ILE B 1 4 ? 12.68 -3.232 -3.682 1 98.56 4 ILE B CA 1
ATOM 1576 C C . ILE B 1 4 ? 11.297 -3.055 -4.316 1 98.56 4 ILE B C 1
ATOM 1578 O O . ILE B 1 4 ? 10.445 -2.354 -3.771 1 98.56 4 ILE B O 1
ATOM 1582 N N . VAL B 1 5 ? 11.164 -3.596 -5.516 1 98.94 5 VAL B N 1
ATOM 1583 C CA . VAL B 1 5 ? 9.93 -3.52 -6.281 1 98.94 5 VAL B CA 1
ATOM 1584 C C . VAL B 1 5 ? 9.375 -4.926 -6.512 1 98.94 5 VAL B C 1
ATOM 1586 O O . VAL B 1 5 ? 10.094 -5.809 -6.984 1 98.94 5 VAL B O 1
ATOM 1589 N N . PHE B 1 6 ? 8.156 -5.145 -6.094 1 98.94 6 PHE B N 1
ATOM 1590 C CA . PHE B 1 6 ? 7.445 -6.391 -6.363 1 98.94 6 PHE B CA 1
ATOM 1591 C C . PHE B 1 6 ? 6.477 -6.223 -7.527 1 98.94 6 PHE B C 1
ATOM 1593 O O . PHE B 1 6 ? 5.543 -5.418 -7.453 1 98.94 6 PHE B O 1
ATOM 1600 N N . LEU B 1 7 ? 6.668 -6.941 -8.555 1 99 7 LEU B N 1
ATOM 1601 C CA . LEU B 1 7 ? 5.828 -6.887 -9.742 1 99 7 LEU B CA 1
ATOM 1602 C C . LEU B 1 7 ? 5.059 -8.188 -9.922 1 99 7 LEU B C 1
ATOM 1604 O O . LEU B 1 7 ? 5.656 -9.266 -9.953 1 99 7 LEU B O 1
ATOM 1608 N N . ARG B 1 8 ? 3.766 -8.086 -9.992 1 99 8 ARG B N 1
ATOM 1609 C CA . ARG B 1 8 ? 3.01 -9.281 -10.359 1 99 8 ARG B CA 1
ATOM 1610 C C . ARG B 1 8 ? 3.107 -9.555 -11.852 1 99 8 ARG B C 1
ATOM 1612 O O . ARG B 1 8 ? 3.113 -8.625 -12.664 1 99 8 ARG B O 1
ATOM 1619 N N . HIS B 1 9 ? 3.074 -10.727 -12.219 1 98.94 9 HIS B N 1
ATOM 1620 C CA . HIS B 1 9 ? 3.139 -11.109 -13.625 1 98.94 9 HIS B CA 1
ATOM 1621 C C . HIS B 1 9 ? 1.943 -10.57 -14.398 1 98.94 9 HIS B C 1
ATOM 1623 O O . HIS B 1 9 ? 0.965 -10.117 -13.805 1 98.94 9 HIS B O 1
ATOM 1629 N N . GLY B 1 10 ? 2.045 -10.656 -15.781 1 98.94 10 GLY B N 1
ATOM 1630 C CA . GLY B 1 10 ? 0.952 -10.25 -16.656 1 98.94 10 GLY B CA 1
ATOM 1631 C C . GLY B 1 10 ? -0.206 -11.227 -16.656 1 98.94 10 GLY B C 1
ATOM 1632 O O . GLY B 1 10 ? -0.113 -12.312 -16.062 1 98.94 10 GLY B O 1
ATOM 1633 N N . GLN B 1 11 ? -1.201 -10.898 -17.375 1 98.88 11 GLN B N 1
ATOM 1634 C CA . GLN B 1 11 ? -2.451 -11.648 -17.391 1 98.88 11 GLN B CA 1
ATOM 1635 C C . GLN B 1 11 ? -2.271 -13.008 -18.062 1 98.88 11 GLN B C 1
ATOM 1637 O O . GLN B 1 11 ? -1.589 -13.117 -19.094 1 98.88 11 GLN B O 1
ATOM 1642 N N . THR B 1 12 ? -2.832 -14.016 -17.516 1 98.88 12 THR B N 1
ATOM 1643 C CA . THR B 1 12 ? -2.98 -15.336 -18.109 1 98.88 12 THR B CA 1
ATOM 1644 C C . THR B 1 12 ? -4.449 -15.641 -18.391 1 98.88 12 THR B C 1
ATOM 1646 O O . THR B 1 12 ? -5.336 -14.914 -17.938 1 98.88 12 THR B O 1
ATOM 1649 N N . ASP B 1 13 ? -4.652 -16.672 -19.109 1 98.62 13 ASP B N 1
ATOM 1650 C CA . ASP B 1 13 ? -6.039 -17.078 -19.328 1 98.62 13 ASP B CA 1
ATOM 1651 C C . ASP B 1 13 ? -6.699 -17.516 -18.031 1 98.62 13 ASP B C 1
ATOM 1653 O O . ASP B 1 13 ? -7.902 -17.344 -17.844 1 98.62 13 ASP B O 1
ATOM 1657 N N . PHE B 1 14 ? -5.973 -18.062 -17.125 1 98.31 14 PHE B N 1
ATOM 1658 C CA . PHE B 1 14 ? -6.527 -18.469 -15.844 1 98.31 14 PHE B CA 1
ATOM 1659 C C . PHE B 1 14 ? -6.934 -17.266 -15.016 1 98.31 14 PHE B C 1
ATOM 1661 O O . PHE B 1 14 ? -7.91 -17.312 -14.266 1 98.31 14 PHE B O 1
ATOM 1668 N N . ASN B 1 15 ? -6.117 -16.156 -15.062 1 98.31 15 ASN B N 1
ATOM 1669 C CA . ASN B 1 15 ? -6.578 -14.922 -14.445 1 98.31 15 ASN B CA 1
ATOM 1670 C C . ASN B 1 15 ? -7.949 -14.508 -14.977 1 98.31 15 ASN B C 1
ATOM 1672 O O . ASN B 1 15 ? -8.836 -14.164 -14.195 1 98.31 15 ASN B O 1
ATOM 1676 N N . LEU B 1 16 ? -8.047 -14.492 -16.312 1 97.19 16 LEU B N 1
ATOM 1677 C CA . LEU B 1 16 ? -9.281 -14.094 -16.969 1 97.19 16 LEU B CA 1
ATOM 1678 C C . LEU B 1 16 ? -10.445 -14.961 -16.516 1 97.19 16 LEU B C 1
ATOM 1680 O O . LEU B 1 16 ? -11.562 -14.461 -16.344 1 97.19 16 LEU B O 1
ATOM 1684 N N . GLN B 1 17 ? -10.172 -16.188 -16.312 1 97.38 17 GLN B N 1
ATOM 1685 C CA . GLN B 1 17 ? -11.211 -17.156 -15.977 1 97.38 17 GLN B CA 1
ATOM 1686 C C . GLN B 1 17 ? -11.398 -17.25 -14.469 1 97.38 17 GLN B C 1
ATOM 1688 O O . GLN B 1 17 ? -12.211 -18.062 -13.992 1 97.38 17 GLN B O 1
ATOM 1693 N N . ARG B 1 18 ? -10.609 -16.531 -13.672 1 96.94 18 ARG B N 1
ATOM 1694 C CA . ARG B 1 18 ? -10.688 -16.516 -12.211 1 96.94 18 ARG B CA 1
ATOM 1695 C C . ARG B 1 18 ? -10.445 -17.906 -11.641 1 96.94 18 ARG B C 1
ATOM 1697 O O . ARG B 1 18 ? -11.227 -18.391 -10.82 1 96.94 18 ARG B O 1
ATOM 1704 N N . ARG B 1 19 ? -9.367 -18.484 -12.125 1 98.12 19 ARG B N 1
ATOM 1705 C CA . ARG B 1 19 ? -8.93 -19.797 -11.648 1 98.12 19 ARG B CA 1
ATOM 1706 C C . ARG B 1 19 ? -7.742 -19.672 -10.703 1 98.12 19 ARG B C 1
ATOM 1708 O O . ARG B 1 19 ? -6.875 -18.812 -10.898 1 98.12 19 ARG B O 1
ATOM 1715 N N . TYR B 1 20 ? -7.719 -20.547 -9.742 1 97.62 20 TYR B N 1
ATOM 1716 C CA . TYR B 1 20 ? -6.531 -20.672 -8.906 1 97.62 20 TYR B CA 1
ATOM 1717 C C . TYR B 1 20 ? -5.363 -21.25 -9.695 1 97.62 20 TYR B C 1
ATOM 1719 O O . TYR B 1 20 ? -5.398 -22.406 -10.109 1 97.62 20 TYR B O 1
ATOM 1727 N N . GLN B 1 21 ? -4.379 -20.484 -9.836 1 97.12 21 GLN B N 1
ATOM 1728 C CA . GLN B 1 21 ? -3.252 -20.938 -10.64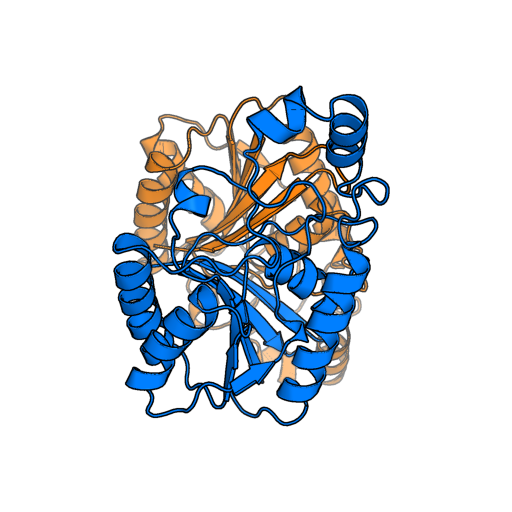8 1 97.12 21 GLN B CA 1
ATOM 1729 C C . GLN B 1 21 ? -2.209 -21.641 -9.797 1 97.12 21 GLN B C 1
ATOM 1731 O O . GLN B 1 21 ? -1.771 -22.75 -10.133 1 97.12 21 GLN B O 1
ATOM 1736 N N . GLY B 1 22 ? -1.881 -21 -8.648 1 97.44 22 GLY B N 1
ATOM 1737 C CA . GLY B 1 22 ? -0.859 -21.578 -7.785 1 97.44 22 GLY B CA 1
ATOM 1738 C C . GLY B 1 22 ? 0.429 -21.891 -8.523 1 97.44 22 GLY B C 1
ATOM 1739 O O . GLY B 1 22 ? 0.995 -21.031 -9.195 1 97.44 22 GLY B O 1
ATOM 1740 N N . ARG B 1 23 ? 0.771 -23.219 -8.57 1 97.31 23 ARG B N 1
ATOM 1741 C CA . ARG B 1 23 ? 2.09 -23.594 -9.07 1 97.31 23 ARG B CA 1
ATOM 1742 C C . ARG B 1 23 ? 2.002 -24.172 -10.477 1 97.31 23 ARG B C 1
ATOM 1744 O O . ARG B 1 23 ? 3.02 -24.531 -11.07 1 97.31 23 ARG B O 1
ATOM 1751 N N . VAL B 1 24 ? 0.798 -24.156 -11.039 1 96.75 24 VAL B N 1
ATOM 1752 C CA . VAL B 1 24 ? 0.679 -24.578 -12.438 1 96.75 24 VAL B CA 1
ATOM 1753 C C . VAL B 1 24 ? 1.329 -23.531 -13.344 1 96.75 24 VAL B C 1
ATOM 1755 O O . VAL B 1 24 ? 1.19 -22.328 -13.125 1 96.75 24 VAL B O 1
ATOM 1758 N N . ASP B 1 25 ? 1.945 -24.047 -14.391 1 98 25 ASP B N 1
ATOM 1759 C CA . ASP B 1 25 ? 2.697 -23.141 -15.25 1 98 25 ASP B CA 1
ATOM 1760 C C . ASP B 1 25 ? 1.873 -22.734 -16.469 1 98 25 ASP B C 1
ATOM 1762 O O . ASP B 1 25 ? 1.994 -23.328 -17.547 1 98 25 ASP B O 1
ATOM 1766 N N . ILE B 1 26 ? 1.107 -21.719 -16.328 1 98.19 26 ILE B N 1
ATOM 1767 C CA . ILE B 1 26 ? 0.278 -21.156 -17.391 1 98.19 26 ILE B CA 1
ATOM 1768 C C . ILE B 1 26 ? 0.98 -19.938 -17.984 1 98.19 26 ILE B C 1
ATOM 1770 O O . ILE B 1 26 ? 1.442 -19.062 -17.266 1 98.19 26 ILE B O 1
ATOM 1774 N N . ALA B 1 27 ? 1.039 -19.859 -19.266 1 98.5 27 ALA B N 1
ATOM 1775 C CA . ALA B 1 27 ? 1.742 -18.781 -19.953 1 98.5 27 ALA B CA 1
ATOM 1776 C C . ALA B 1 27 ? 0.914 -17.5 -19.953 1 98.5 27 ALA B C 1
ATOM 1778 O O . ALA B 1 27 ? -0.305 -17.547 -19.781 1 98.5 27 ALA B O 1
ATOM 1779 N N . LEU B 1 28 ? 1.562 -16.375 -20.188 1 98.88 28 LEU B N 1
ATOM 1780 C CA . LEU B 1 28 ? 0.861 -15.125 -20.422 1 98.88 28 LEU B CA 1
ATOM 1781 C C . LEU B 1 28 ? -0.03 -15.234 -21.656 1 98.88 28 LEU B C 1
ATOM 1783 O O . LEU B 1 28 ? 0.343 -15.875 -22.641 1 98.88 28 LEU B O 1
ATOM 1787 N N . ASN B 1 29 ? -1.14 -14.617 -21.625 1 98.81 29 ASN B N 1
ATOM 1788 C CA . ASN B 1 29 ? -1.874 -14.398 -22.875 1 98.81 29 ASN B CA 1
ATOM 1789 C C . ASN B 1 29 ? -1.439 -13.109 -23.562 1 98.81 29 ASN B C 1
ATOM 1791 O O . ASN B 1 29 ? -0.512 -12.438 -23.109 1 98.81 29 ASN B O 1
ATOM 1795 N N . GLN B 1 30 ? -2.014 -12.789 -24.641 1 98.75 30 GLN B N 1
ATOM 1796 C CA . GLN B 1 30 ? -1.572 -11.633 -25.406 1 98.75 30 GLN B CA 1
ATOM 1797 C C . GLN B 1 30 ? -1.7 -10.344 -24.609 1 98.75 30 GLN B C 1
ATOM 1799 O O . GLN B 1 30 ? -0.817 -9.484 -24.656 1 98.75 30 GLN B O 1
ATOM 1804 N N . THR B 1 31 ? -2.795 -10.195 -23.906 1 98.81 31 THR B N 1
ATOM 1805 C CA . THR B 1 31 ? -2.971 -9.047 -23.016 1 98.81 31 THR B CA 1
ATOM 1806 C C . THR B 1 31 ? -1.837 -8.969 -22 1 98.81 31 THR B C 1
ATOM 1808 O O . THR B 1 31 ? -1.285 -7.895 -21.75 1 98.81 31 THR B O 1
ATOM 1811 N N . GLY B 1 32 ? -1.479 -10.086 -21.391 1 98.88 32 GLY B N 1
ATOM 1812 C CA . GLY B 1 32 ? -0.406 -10.141 -20.406 1 98.88 32 GLY B CA 1
ATOM 1813 C C . GLY B 1 32 ? 0.941 -9.734 -20.984 1 98.88 32 GLY B C 1
ATOM 1814 O O . GLY B 1 32 ? 1.733 -9.07 -20.312 1 98.88 32 GLY B O 1
ATOM 1815 N N . ILE B 1 33 ? 1.15 -10.141 -22.172 1 98.88 33 ILE B N 1
ATOM 1816 C CA . ILE B 1 33 ? 2.398 -9.789 -22.828 1 98.88 33 ILE B CA 1
ATOM 1817 C C . ILE B 1 33 ? 2.465 -8.273 -23.031 1 98.88 33 ILE B C 1
ATOM 1819 O O . ILE B 1 33 ? 3.488 -7.648 -22.75 1 98.88 33 ILE B O 1
ATOM 1823 N N . GLU B 1 34 ? 1.403 -7.711 -23.5 1 98.81 34 GLU B N 1
ATOM 1824 C CA . GLU B 1 34 ? 1.345 -6.266 -23.719 1 98.81 34 GLU B CA 1
ATOM 1825 C C . GLU B 1 34 ? 1.479 -5.504 -22.406 1 98.81 34 GLU B C 1
ATOM 1827 O O . GLU B 1 34 ? 2.154 -4.473 -22.344 1 98.81 34 GLU B O 1
ATOM 1832 N N . GLN B 1 35 ? 0.846 -5.996 -21.422 1 98.81 35 GLN B N 1
ATOM 1833 C CA . GLN B 1 35 ? 0.97 -5.414 -20.094 1 98.81 35 GLN B CA 1
ATOM 1834 C C . GLN B 1 35 ? 2.424 -5.402 -19.625 1 98.81 35 GLN B C 1
ATOM 1836 O O . GLN B 1 35 ? 2.912 -4.391 -19.125 1 98.81 35 GLN B O 1
ATOM 1841 N N . ALA B 1 36 ? 3.068 -6.488 -19.781 1 98.88 36 ALA B N 1
ATOM 1842 C CA . ALA B 1 36 ? 4.457 -6.637 -19.344 1 98.88 36 ALA B CA 1
ATOM 1843 C C . ALA B 1 36 ? 5.363 -5.637 -20.062 1 98.88 36 ALA B C 1
ATOM 1845 O O . ALA B 1 36 ? 6.254 -5.047 -19.438 1 98.88 36 ALA B O 1
ATOM 1846 N N . GLU B 1 37 ? 5.109 -5.5 -21.312 1 98.81 37 GLU B N 1
ATOM 1847 C CA . GLU B 1 37 ? 5.91 -4.551 -22.078 1 98.81 37 GLU B CA 1
ATOM 1848 C C . GLU B 1 37 ? 5.727 -3.127 -21.562 1 98.81 37 GLU B C 1
ATOM 1850 O O . GLU B 1 37 ? 6.699 -2.385 -21.422 1 98.81 37 GLU B O 1
ATOM 1855 N N . ARG B 1 38 ? 4.477 -2.734 -21.328 1 98.69 38 ARG B N 1
ATOM 1856 C CA . ARG B 1 38 ? 4.191 -1.396 -20.812 1 98.69 38 ARG B CA 1
ATOM 1857 C C . ARG B 1 38 ? 4.793 -1.2 -19.422 1 98.69 38 ARG B C 1
ATOM 1859 O O . ARG B 1 38 ? 5.402 -0.164 -19.141 1 98.69 38 ARG B O 1
ATOM 1866 N N . ALA B 1 39 ? 4.645 -2.158 -18.547 1 98.62 39 ALA B N 1
ATOM 1867 C CA . ALA B 1 39 ? 5.219 -2.096 -17.203 1 98.62 39 ALA B CA 1
ATOM 1868 C C . ALA B 1 39 ? 6.742 -2.031 -17.266 1 98.62 39 ALA B C 1
ATOM 1870 O O . ALA B 1 39 ? 7.367 -1.295 -16.5 1 98.62 39 ALA B O 1
ATOM 1871 N N . GLY B 1 40 ? 7.262 -2.871 -18.156 1 98.69 40 GLY B N 1
ATOM 1872 C CA . GLY B 1 40 ? 8.703 -2.863 -18.328 1 98.69 40 GLY B CA 1
ATOM 1873 C C . GLY B 1 40 ? 9.258 -1.499 -18.688 1 98.69 40 GLY B C 1
ATOM 1874 O O . GLY B 1 40 ? 10.281 -1.069 -18.156 1 98.69 40 GLY B O 1
ATOM 1875 N N . GLU B 1 41 ? 8.609 -0.856 -19.609 1 98.5 41 GLU B N 1
ATOM 1876 C CA . GLU B 1 41 ? 9.023 0.483 -20.016 1 98.5 41 GLU B CA 1
ATOM 1877 C C . GLU B 1 41 ? 8.961 1.46 -18.844 1 98.5 41 GLU B C 1
ATOM 1879 O O . GLU B 1 41 ? 9.914 2.205 -18.609 1 98.5 41 GLU B O 1
ATOM 1884 N N . ALA B 1 42 ? 7.836 1.446 -18.172 1 98.5 42 ALA B N 1
ATOM 1885 C CA . ALA B 1 42 ? 7.637 2.363 -17.062 1 98.5 42 ALA B CA 1
ATOM 1886 C C . ALA B 1 42 ? 8.664 2.115 -15.961 1 98.5 42 ALA B C 1
ATOM 1888 O O . ALA B 1 42 ? 9.273 3.059 -15.445 1 98.5 42 ALA B O 1
ATOM 1889 N N . LEU B 1 43 ? 8.883 0.916 -15.617 1 98.69 43 LEU B N 1
ATOM 1890 C CA . LEU B 1 43 ? 9.781 0.547 -14.531 1 98.69 43 LEU B CA 1
ATOM 1891 C C . LEU B 1 43 ? 11.227 0.858 -14.898 1 98.69 43 LEU B C 1
ATOM 1893 O O . LEU B 1 43 ? 12 1.327 -14.055 1 98.69 43 LEU B O 1
ATOM 1897 N N . ALA B 1 44 ? 11.594 0.575 -16.125 1 97.94 44 ALA B N 1
ATOM 1898 C CA . ALA B 1 44 ? 12.953 0.845 -16.578 1 97.94 44 ALA B CA 1
ATOM 1899 C C . ALA B 1 44 ? 13.266 2.338 -16.516 1 97.94 44 ALA B C 1
ATOM 1901 O O . ALA B 1 44 ? 14.414 2.732 -16.312 1 97.94 44 ALA B O 1
ATOM 1902 N N . ARG B 1 45 ? 12.258 3.146 -16.719 1 97.38 45 ARG B N 1
ATOM 1903 C CA . ARG B 1 45 ? 12.422 4.594 -16.672 1 97.38 45 ARG B CA 1
ATOM 1904 C C . ARG B 1 45 ? 12.492 5.098 -15.234 1 97.38 45 ARG B C 1
ATOM 1906 O O . ARG B 1 45 ? 13.141 6.105 -14.953 1 97.38 45 ARG B O 1
ATOM 1913 N N . GLN B 1 46 ? 11.898 4.363 -14.391 1 97.25 46 GLN B N 1
ATOM 1914 C CA . GLN B 1 46 ? 11.664 4.883 -13.047 1 97.25 46 GLN B CA 1
ATOM 1915 C C . GLN B 1 46 ?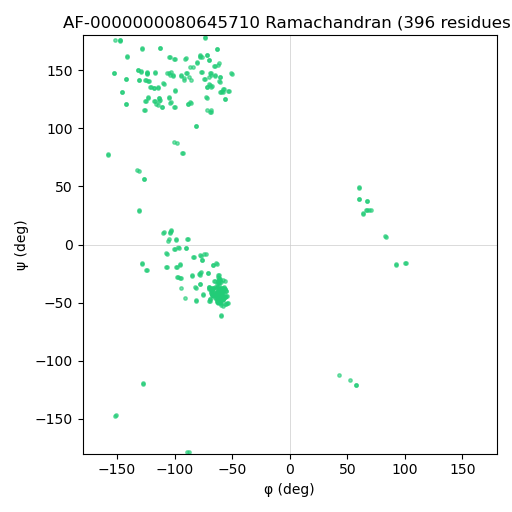 12.75 4.402 -12.078 1 97.25 46 GLN B C 1
ATOM 1917 O O . GLN B 1 46 ? 13.055 5.082 -11.102 1 97.25 46 GLN B O 1
ATOM 1922 N N . PHE B 1 47 ? 13.312 3.264 -12.352 1 97.5 47 PHE B N 1
ATOM 1923 C CA . PHE B 1 47 ? 14.219 2.664 -11.383 1 97.5 47 PHE B CA 1
ATOM 1924 C C . PHE B 1 47 ? 15.523 2.24 -12.047 1 97.5 47 PHE B C 1
ATOM 1926 O O . PHE B 1 47 ? 15.516 1.752 -13.18 1 97.5 47 PHE B O 1
ATOM 1933 N N . ALA B 1 48 ? 16.594 2.426 -11.375 1 95.38 48 ALA B N 1
ATOM 1934 C CA . ALA B 1 48 ? 17.891 1.867 -11.773 1 95.38 48 ALA B CA 1
ATOM 1935 C C . ALA B 1 48 ? 18.125 0.519 -11.102 1 95.38 48 ALA B C 1
ATOM 1937 O O . ALA B 1 48 ? 18.891 0.429 -10.141 1 95.38 48 ALA B O 1
ATOM 1938 N N . PHE B 1 49 ? 17.516 -0.496 -11.633 1 98.12 49 PHE B N 1
ATOM 1939 C CA . PHE B 1 49 ? 17.609 -1.825 -11.039 1 98.12 49 PHE B CA 1
ATOM 1940 C C . PHE B 1 49 ? 19.016 -2.385 -11.164 1 98.12 49 PHE B C 1
ATOM 1942 O O . PHE B 1 49 ? 19.641 -2.289 -12.219 1 98.12 49 PHE B O 1
ATOM 1949 N N . GLU B 1 50 ? 19.469 -2.951 -10.094 1 97.56 50 GLU B N 1
ATOM 1950 C CA . GLU B 1 50 ? 20.719 -3.684 -10.094 1 97.56 50 GLU B CA 1
ATOM 1951 C C . GLU B 1 50 ? 20.5 -5.176 -10.328 1 97.56 50 GLU B C 1
ATOM 1953 O O . GLU B 1 50 ? 21.375 -5.871 -10.836 1 97.56 50 GLU B O 1
ATOM 1958 N N . ARG B 1 51 ? 19.344 -5.641 -9.914 1 97.88 51 ARG B N 1
ATOM 1959 C CA . ARG B 1 51 ? 19 -7.059 -9.961 1 97.88 51 ARG B CA 1
ATOM 1960 C C . ARG B 1 51 ? 17.531 -7.262 -10.328 1 97.88 51 ARG B C 1
ATOM 1962 O O . ARG B 1 51 ? 16.688 -6.469 -9.938 1 97.88 51 ARG B O 1
ATOM 1969 N N . ILE B 1 52 ? 17.344 -8.266 -11.086 1 98.81 52 ILE B N 1
ATOM 1970 C CA . ILE B 1 52 ? 16 -8.719 -11.414 1 98.81 52 ILE B CA 1
ATOM 1971 C C . ILE B 1 52 ? 15.867 -10.203 -11.078 1 98.81 52 ILE B C 1
ATOM 1973 O O . ILE B 1 52 ? 16.562 -11.039 -11.648 1 98.81 52 ILE B O 1
ATOM 1977 N N . ILE B 1 53 ? 15.008 -10.523 -10.133 1 98.94 53 ILE B N 1
ATOM 1978 C CA . ILE B 1 53 ? 14.758 -11.891 -9.68 1 98.94 53 ILE B CA 1
ATOM 1979 C C . ILE B 1 53 ? 13.305 -12.266 -9.953 1 98.94 53 ILE B C 1
ATOM 1981 O O . ILE B 1 53 ? 12.391 -11.484 -9.672 1 98.94 53 ILE B O 1
ATOM 1985 N N . SER B 1 54 ? 13.07 -13.438 -10.484 1 98.94 54 SER B N 1
ATOM 1986 C CA . SER B 1 54 ? 11.719 -13.836 -10.859 1 98.94 54 SER B CA 1
ATOM 1987 C C . SER B 1 54 ? 11.367 -15.203 -10.281 1 98.94 54 SER B C 1
ATOM 1989 O O . SER B 1 54 ? 12.25 -16.031 -10.062 1 98.94 54 SER B O 1
ATOM 1991 N N . SER B 1 55 ? 10.102 -15.328 -10.016 1 98.94 55 SER B N 1
ATOM 1992 C CA . SER B 1 55 ? 9.57 -16.688 -9.922 1 98.94 55 SER B CA 1
ATOM 1993 C C . SER B 1 55 ? 9.953 -17.516 -11.141 1 98.94 55 SER B C 1
ATOM 1995 O O . SER B 1 55 ? 10.031 -17 -12.258 1 98.94 55 SER B O 1
ATOM 1997 N N . PRO B 1 56 ? 10.164 -18.844 -10.992 1 98.75 56 PRO B N 1
ATOM 1998 C CA . PRO B 1 56 ? 10.562 -19.672 -12.133 1 98.75 56 PRO B CA 1
ATOM 1999 C C . PRO B 1 56 ? 9.406 -19.969 -13.078 1 98.75 56 PRO B C 1
ATOM 2001 O O . PRO B 1 56 ? 9.617 -20.484 -14.18 1 98.75 56 PRO B O 1
ATOM 2004 N N . LEU B 1 57 ? 8.18 -19.719 -12.672 1 98.88 57 LEU B N 1
ATOM 2005 C CA . LEU B 1 57 ? 7.055 -20 -13.562 1 98.88 57 LEU B CA 1
ATOM 2006 C C . LEU B 1 57 ? 7.094 -19.109 -14.789 1 98.88 57 LEU B C 1
ATOM 2008 O O . LEU B 1 57 ? 7.434 -17.922 -14.688 1 98.88 57 LEU B O 1
ATOM 2012 N N . SER B 1 58 ? 6.688 -19.578 -15.922 1 98.81 58 SER B N 1
ATOM 2013 C CA . SER B 1 58 ? 6.902 -18.922 -17.219 1 98.81 58 SER B CA 1
ATOM 2014 C C . SER B 1 58 ? 6.234 -17.547 -17.266 1 98.81 58 SER B C 1
ATOM 2016 O O . SER B 1 58 ? 6.773 -16.609 -17.844 1 98.81 58 SER B O 1
ATOM 2018 N N . ARG B 1 59 ? 5.051 -17.406 -16.688 1 98.88 59 ARG B N 1
ATOM 2019 C CA . ARG B 1 59 ? 4.336 -16.141 -16.703 1 98.88 59 ARG B CA 1
ATOM 2020 C C . ARG B 1 59 ? 5.137 -15.055 -16 1 98.88 59 ARG B C 1
ATOM 2022 O O . ARG B 1 59 ? 5.168 -13.906 -16.453 1 98.88 59 ARG B O 1
ATOM 2029 N N . ALA B 1 60 ? 5.777 -15.375 -14.922 1 98.94 60 ALA B N 1
ATOM 2030 C CA . ALA B 1 60 ? 6.598 -14.414 -14.188 1 98.94 60 ALA B CA 1
ATOM 2031 C C . ALA B 1 60 ? 7.914 -14.148 -14.914 1 98.94 60 ALA B C 1
ATOM 2033 O O . ALA B 1 60 ? 8.336 -13 -15.039 1 98.94 60 ALA B O 1
ATOM 2034 N N . LYS B 1 61 ? 8.539 -15.219 -15.414 1 98.81 61 LYS B N 1
ATOM 2035 C CA . LYS B 1 61 ? 9.812 -15.078 -16.125 1 98.81 61 LYS B CA 1
ATOM 2036 C C . LYS B 1 61 ? 9.672 -14.188 -17.344 1 98.81 61 LYS B C 1
ATOM 2038 O O . LYS B 1 61 ? 10.5 -13.305 -17.578 1 98.81 61 LYS B O 1
ATOM 2043 N N . ARG B 1 62 ? 8.625 -14.438 -18.094 1 98.88 62 ARG B N 1
ATOM 2044 C CA . ARG B 1 62 ? 8.391 -13.641 -19.297 1 98.88 62 ARG B CA 1
ATOM 2045 C C . ARG B 1 62 ? 8.156 -12.172 -18.938 1 98.88 62 ARG B C 1
ATOM 2047 O O . ARG B 1 62 ? 8.641 -11.273 -19.641 1 98.88 62 ARG B O 1
ATOM 2054 N N . THR B 1 63 ? 7.426 -11.914 -17.922 1 98.94 63 THR B N 1
ATOM 2055 C CA . THR B 1 63 ? 7.191 -10.555 -17.453 1 98.94 63 THR B CA 1
ATOM 2056 C C . THR B 1 63 ? 8.5 -9.883 -17.047 1 98.94 63 THR B C 1
ATOM 2058 O O . THR B 1 63 ? 8.75 -8.727 -17.391 1 98.94 63 THR B O 1
ATOM 2061 N N . ALA B 1 64 ? 9.312 -10.633 -16.312 1 98.94 64 ALA B N 1
ATOM 2062 C CA . ALA B 1 64 ? 10.609 -10.117 -15.883 1 98.94 64 ALA B CA 1
ATOM 2063 C C . ALA B 1 64 ? 11.492 -9.781 -17.078 1 98.94 64 ALA B C 1
ATOM 2065 O O . ALA B 1 64 ? 12.211 -8.781 -17.078 1 98.94 64 ALA B O 1
ATOM 2066 N N . GLN B 1 65 ? 11.422 -10.602 -18.078 1 98.81 65 GLN B N 1
ATOM 2067 C CA . GLN B 1 65 ? 12.242 -10.422 -19.266 1 98.81 65 GLN B CA 1
ATOM 2068 C C . GLN B 1 65 ? 11.898 -9.117 -19.984 1 98.81 65 GLN B C 1
ATOM 2070 O O . GLN B 1 65 ? 12.766 -8.469 -20.562 1 98.81 65 GLN B O 1
ATOM 2075 N N . ALA B 1 66 ? 10.609 -8.781 -19.969 1 98.56 66 ALA B N 1
ATOM 2076 C CA . ALA B 1 66 ? 10.18 -7.531 -20.594 1 98.56 66 ALA B CA 1
ATOM 2077 C C . ALA B 1 66 ? 10.852 -6.328 -19.938 1 98.56 66 ALA B C 1
ATOM 2079 O O . ALA B 1 66 ? 11.117 -5.324 -20.609 1 98.56 66 ALA B O 1
ATOM 2080 N N . VAL B 1 67 ? 11.156 -6.387 -18.672 1 98.31 67 VAL B N 1
ATOM 2081 C CA . VAL B 1 67 ? 11.859 -5.32 -17.969 1 98.31 67 VAL B CA 1
ATOM 2082 C C . VAL B 1 67 ? 13.359 -5.434 -18.219 1 98.31 67 VAL B C 1
ATOM 2084 O O . VAL B 1 67 ? 14.008 -4.449 -18.578 1 98.31 67 VAL B O 1
ATOM 2087 N N . ALA B 1 68 ? 13.844 -6.617 -18.062 1 98.62 68 ALA B N 1
ATOM 2088 C CA . ALA B 1 68 ? 15.273 -6.883 -18.141 1 98.62 68 ALA B CA 1
ATOM 2089 C C . ALA B 1 68 ? 15.852 -6.484 -19.484 1 98.62 68 ALA B C 1
ATOM 2091 O O . ALA B 1 68 ? 16.953 -5.934 -19.562 1 98.62 68 ALA B O 1
ATOM 2092 N N . SER B 1 69 ? 15.148 -6.781 -20.516 1 98.06 69 SER B N 1
ATOM 2093 C CA . SER B 1 69 ? 15.625 -6.516 -21.859 1 98.06 69 SER B CA 1
ATOM 2094 C C . SER B 1 69 ? 15.852 -5.023 -22.094 1 98.06 69 SER B C 1
ATOM 2096 O O . SER B 1 69 ? 16.734 -4.633 -22.844 1 98.06 69 SER B O 1
ATOM 2098 N N . ARG B 1 70 ? 15.141 -4.223 -21.438 1 97.69 70 ARG B N 1
ATOM 2099 C CA . ARG B 1 70 ? 15.25 -2.773 -21.578 1 97.69 70 ARG B CA 1
ATOM 2100 C C . ARG B 1 70 ? 16.469 -2.236 -20.844 1 97.69 70 ARG B C 1
ATOM 2102 O O . ARG B 1 70 ? 16.938 -1.132 -21.125 1 97.69 70 ARG B O 1
ATOM 2109 N N . LEU B 1 71 ? 16.891 -2.982 -19.891 1 97.62 71 LEU B N 1
ATOM 2110 C CA . LEU B 1 71 ? 17.953 -2.508 -19.016 1 97.62 71 LEU B CA 1
ATOM 2111 C C . LEU B 1 71 ? 19.266 -3.24 -19.312 1 97.62 71 LEU B C 1
ATOM 2113 O O . LEU B 1 71 ? 20.312 -2.91 -18.734 1 97.62 71 LEU B O 1
ATOM 2117 N N . GLY B 1 72 ? 19.188 -4.25 -20.172 1 97.81 72 GLY B N 1
ATOM 2118 C CA . GLY B 1 72 ? 20.359 -5.066 -20.453 1 97.81 72 GLY B CA 1
ATOM 2119 C C . GLY B 1 72 ? 20.781 -5.93 -19.281 1 97.81 72 GLY B C 1
ATOM 2120 O O . GLY B 1 72 ? 21.984 -6.148 -19.062 1 97.81 72 GLY B O 1
ATOM 2121 N N . LEU B 1 73 ? 19.844 -6.328 -18.453 1 98.25 73 LEU B N 1
ATOM 2122 C CA . LEU B 1 73 ? 20.109 -7.184 -17.297 1 98.25 73 LEU B CA 1
ATOM 2123 C C . LEU B 1 73 ? 19.656 -8.617 -17.562 1 98.25 73 LEU B C 1
ATOM 2125 O O . LEU B 1 73 ? 18.859 -8.859 -18.484 1 98.25 73 LEU B O 1
ATOM 2129 N N . GLU B 1 74 ? 20.172 -9.547 -16.781 1 98.44 74 GLU B N 1
ATOM 2130 C CA . GLU B 1 74 ? 19.703 -10.93 -16.797 1 98.44 74 GLU B CA 1
ATOM 2131 C C . GLU B 1 74 ? 18.656 -11.172 -15.727 1 98.44 74 GLU B C 1
ATOM 2133 O O . GLU B 1 74 ? 18.719 -10.594 -14.641 1 98.44 74 GLU B O 1
ATOM 2138 N N . VAL B 1 75 ? 17.734 -12.023 -16.062 1 98.81 75 VAL B N 1
ATOM 2139 C CA . VAL B 1 75 ? 16.734 -12.438 -15.07 1 98.81 75 VAL B CA 1
ATOM 2140 C C . VAL B 1 75 ? 17.266 -13.641 -14.289 1 98.81 75 VAL B C 1
ATOM 2142 O O . VAL B 1 75 ? 17.594 -14.68 -14.883 1 98.81 75 VAL B O 1
ATOM 2145 N N . GLN B 1 76 ? 17.375 -13.508 -13.023 1 98.69 76 GLN B N 1
ATOM 2146 C CA . GLN B 1 76 ? 17.641 -14.641 -12.141 1 98.69 76 GLN B CA 1
ATOM 2147 C C . GLN B 1 76 ? 16.344 -15.258 -11.633 1 98.69 76 GLN B C 1
ATOM 2149 O O . GLN B 1 76 ? 15.391 -14.531 -11.32 1 98.69 76 GLN B O 1
ATOM 2154 N N . THR B 1 77 ? 16.297 -16.547 -11.523 1 98.75 77 THR B N 1
ATOM 2155 C CA . THR B 1 77 ? 15.109 -17.172 -10.969 1 98.75 77 THR B CA 1
ATOM 2156 C C . THR B 1 77 ? 15.359 -17.656 -9.547 1 98.75 77 THR B C 1
ATOM 2158 O O . THR B 1 77 ? 16.484 -18.047 -9.203 1 98.75 77 THR B O 1
ATOM 2161 N N . ASP B 1 78 ? 14.391 -17.641 -8.727 1 98.88 78 ASP B N 1
ATOM 2162 C CA . ASP B 1 78 ? 14.438 -18.141 -7.355 1 98.88 78 ASP B CA 1
ATOM 2163 C C . ASP B 1 78 ? 13.133 -18.828 -6.977 1 98.88 78 ASP B C 1
ATOM 2165 O O . ASP B 1 78 ? 12.062 -18.219 -6.996 1 98.88 78 ASP B O 1
ATOM 2169 N N . PRO B 1 79 ? 13.133 -20.078 -6.609 1 98.75 79 PRO B N 1
ATOM 2170 C CA . PRO B 1 79 ? 11.914 -20.828 -6.305 1 98.75 79 PRO B CA 1
ATOM 2171 C C . PRO B 1 79 ? 11.164 -20.266 -5.098 1 98.75 79 PRO B C 1
ATOM 2173 O O . PRO B 1 79 ? 9.984 -20.578 -4.895 1 98.75 79 PRO B O 1
ATOM 2176 N N . ARG B 1 80 ? 11.773 -19.484 -4.332 1 98.88 80 ARG B N 1
ATOM 2177 C CA . ARG B 1 80 ? 11.133 -18.938 -3.146 1 98.88 80 ARG B CA 1
ATOM 2178 C C . ARG B 1 80 ? 10.117 -17.859 -3.531 1 98.88 80 ARG B C 1
ATOM 2180 O O . ARG B 1 80 ? 9.297 -17.453 -2.707 1 98.88 80 ARG B O 1
ATOM 2187 N N . LEU B 1 81 ? 10.062 -17.438 -4.801 1 98.94 81 LEU B N 1
ATOM 2188 C CA . LEU B 1 81 ? 9.133 -16.422 -5.285 1 98.94 81 LEU B CA 1
ATOM 2189 C C . LEU B 1 81 ? 7.926 -17.062 -5.957 1 98.94 81 LEU B C 1
ATOM 2191 O O . LEU B 1 81 ? 7.039 -16.375 -6.461 1 98.94 81 LEU B O 1
ATOM 2195 N N . ILE B 1 82 ? 7.871 -18.391 -5.922 1 98.88 82 ILE B N 1
ATOM 2196 C CA . ILE B 1 82 ? 6.773 -19.094 -6.582 1 98.88 82 ILE B CA 1
ATOM 2197 C C . ILE B 1 82 ? 5.453 -18.75 -5.891 1 98.88 82 ILE B C 1
ATOM 2199 O O . ILE B 1 82 ? 5.438 -18.406 -4.703 1 98.88 82 ILE B O 1
ATOM 2203 N N . GLU B 1 83 ? 4.383 -18.844 -6.625 1 98.88 83 GLU B N 1
ATOM 2204 C CA . GLU B 1 83 ? 3.059 -18.562 -6.074 1 98.88 83 GLU B CA 1
ATOM 2205 C C . GLU B 1 83 ? 2.715 -19.547 -4.949 1 98.88 83 GLU B C 1
ATOM 2207 O O . GLU B 1 83 ? 3.279 -20.641 -4.879 1 98.88 83 GLU B O 1
ATOM 2212 N N . ARG B 1 84 ? 1.834 -19.094 -4.059 1 98.81 84 ARG B N 1
ATOM 2213 C CA . ARG B 1 84 ? 1.232 -19.969 -3.055 1 98.81 84 ARG B CA 1
ATOM 2214 C C . ARG B 1 84 ? 0.616 -21.203 -3.697 1 98.81 84 ARG B C 1
ATOM 2216 O O . ARG B 1 84 ? -0.073 -21.094 -4.715 1 98.81 84 ARG B O 1
ATOM 2223 N N . SER B 1 85 ? 0.943 -22.312 -3.125 1 98.69 85 SER B N 1
ATOM 2224 C CA . SER B 1 85 ? 0.272 -23.531 -3.594 1 98.69 85 SER B CA 1
ATOM 2225 C C . SER B 1 85 ? -1.184 -23.562 -3.141 1 98.69 85 SER B C 1
ATOM 2227 O O . SER B 1 85 ? -1.483 -23.297 -1.975 1 98.69 85 SER B O 1
ATOM 2229 N N . TYR B 1 86 ? -2.045 -23.922 -4.035 1 98.06 86 TYR B N 1
ATOM 2230 C CA . TYR B 1 86 ? -3.449 -24.047 -3.666 1 98.06 86 TYR B CA 1
ATOM 2231 C C . TYR B 1 86 ? -3.879 -25.516 -3.666 1 98.06 86 TYR B C 1
ATOM 2233 O O . TYR B 1 86 ? -5.074 -25.812 -3.686 1 98.06 86 TYR B O 1
ATOM 2241 N N . GLY B 1 87 ? -2.836 -26.344 -3.797 1 97.88 87 GLY B N 1
ATOM 2242 C CA . GLY B 1 87 ? -3.059 -27.781 -3.627 1 97.88 87 GLY B CA 1
ATOM 2243 C C . GLY B 1 87 ? -4.098 -28.344 -4.578 1 97.88 87 GLY B C 1
ATOM 2244 O O . GLY B 1 87 ? -4 -28.156 -5.793 1 97.88 87 GLY B O 1
ATOM 2245 N N . GLN B 1 88 ? -5.125 -28.906 -4.031 1 97.19 88 GLN B N 1
ATOM 2246 C CA . GLN B 1 88 ? -6.102 -29.672 -4.793 1 97.19 88 GLN B CA 1
ATOM 2247 C C . GLN B 1 88 ? -7.047 -28.766 -5.562 1 97.19 88 GLN B C 1
ATOM 2249 O O . GLN B 1 88 ? -7.789 -29.203 -6.438 1 97.19 88 GLN B O 1
ATOM 2254 N N . VAL B 1 89 ? -7.008 -27.5 -5.305 1 96.75 89 VAL B N 1
ATOM 2255 C CA . VAL B 1 89 ? -7.984 -26.609 -5.918 1 96.75 89 VAL B CA 1
ATOM 2256 C C . VAL B 1 89 ? -7.359 -25.906 -7.125 1 96.75 89 VAL B C 1
ATOM 2258 O O . VAL B 1 89 ? -8.047 -25.188 -7.855 1 96.75 89 VAL B O 1
ATOM 2261 N N . GLU B 1 90 ? -6.098 -26.125 -7.363 1 97.31 90 GLU B N 1
ATOM 2262 C CA . GLU B 1 90 ? -5.449 -25.516 -8.523 1 97.31 90 GLU B CA 1
ATOM 2263 C C . GLU B 1 90 ? -6.141 -25.906 -9.82 1 97.31 90 GLU B C 1
ATOM 2265 O O . GLU B 1 90 ? -6.5 -27.078 -10 1 97.31 90 GLU B O 1
ATOM 2270 N N . GLY B 1 91 ? -6.336 -24.891 -10.609 1 97.25 91 GLY B N 1
ATOM 2271 C CA . GLY B 1 91 ? -7.016 -25.125 -11.875 1 97.25 91 GLY B CA 1
ATOM 2272 C C . GLY B 1 91 ? -8.516 -24.922 -11.789 1 97.25 91 GLY B C 1
ATOM 2273 O O . GLY B 1 91 ? -9.18 -24.75 -12.82 1 97.25 91 GLY B O 1
ATOM 2274 N N . ARG B 1 92 ? -9.039 -24.906 -10.602 1 96.94 92 ARG B N 1
ATOM 2275 C CA . ARG B 1 92 ? -10.477 -24.703 -10.422 1 96.94 92 ARG B CA 1
ATOM 2276 C C . ARG B 1 92 ? -10.82 -23.219 -10.375 1 96.94 92 ARG B C 1
ATOM 2278 O O . ARG B 1 92 ? -10.008 -22.406 -9.938 1 96.94 92 ARG B O 1
ATOM 2285 N N . THR B 1 93 ? -12.047 -22.938 -10.781 1 97.5 93 THR B N 1
ATOM 2286 C CA . THR B 1 93 ? -12.57 -21.594 -10.602 1 97.5 93 THR B CA 1
ATOM 2287 C C . THR B 1 93 ? -13.008 -21.375 -9.164 1 97.5 93 THR B C 1
ATOM 2289 O O . THR B 1 93 ? -13.188 -22.328 -8.406 1 97.5 93 THR B O 1
ATOM 2292 N N . PHE B 1 94 ? -13.148 -20.156 -8.812 1 94.31 94 PHE B N 1
ATOM 2293 C CA . PHE B 1 94 ? -13.672 -19.828 -7.492 1 94.31 94 PHE B CA 1
ATOM 2294 C C . PHE B 1 94 ? -15.016 -20.5 -7.258 1 94.31 94 PHE B C 1
ATOM 2296 O O . PHE B 1 94 ? -15.258 -21.062 -6.188 1 94.31 94 PHE B O 1
ATOM 2303 N N . ALA B 1 95 ? -15.812 -20.5 -8.289 1 96.19 95 ALA B N 1
ATOM 2304 C CA . ALA B 1 95 ? -17.141 -21.094 -8.203 1 96.19 95 ALA B CA 1
ATOM 2305 C C . ALA 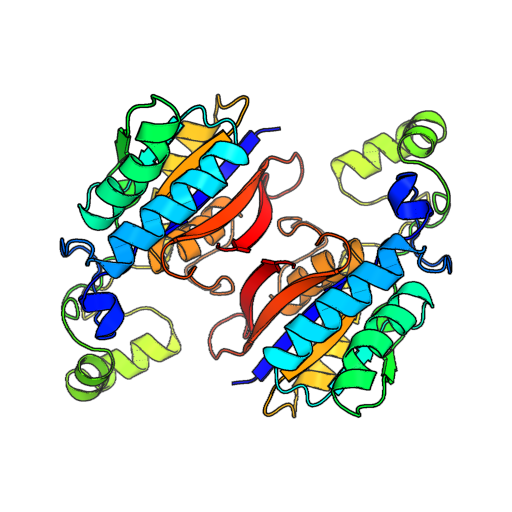B 1 95 ? -17.047 -22.609 -8.016 1 96.19 95 ALA B C 1
ATOM 2307 O O . ALA B 1 95 ? -17.797 -23.188 -7.227 1 96.19 95 ALA B O 1
ATOM 2308 N N . GLU B 1 96 ? -16.156 -23.234 -8.75 1 97.44 96 GLU B N 1
ATOM 2309 C CA . GLU B 1 96 ? -15.953 -24.672 -8.625 1 97.44 96 GLU B CA 1
ATOM 2310 C C . GLU B 1 96 ? -15.445 -25.031 -7.23 1 97.44 96 GLU B C 1
ATOM 2312 O O . GLU B 1 96 ? -15.891 -26.016 -6.641 1 97.44 96 GLU B O 1
ATOM 2317 N N . PHE B 1 97 ? -14.539 -24.312 -6.711 1 97.06 97 PHE B N 1
ATOM 2318 C CA . PHE B 1 97 ? -14.062 -24.531 -5.352 1 97.06 97 PHE B CA 1
ATOM 2319 C C . PHE B 1 97 ? -15.211 -24.5 -4.359 1 97.06 97 PHE B C 1
ATOM 2321 O O . PHE B 1 97 ? -15.375 -25.422 -3.551 1 97.06 97 PHE B O 1
ATOM 2328 N N . GLN B 1 98 ? -15.984 -23.422 -4.469 1 96.12 98 GLN B N 1
ATOM 2329 C CA . GLN B 1 98 ? -17.109 -23.234 -3.564 1 96.12 98 GLN B CA 1
ATOM 2330 C C . GLN B 1 98 ? -18.094 -24.391 -3.641 1 96.12 98 GLN B C 1
ATOM 2332 O O . GLN B 1 98 ? -18.578 -24.859 -2.613 1 96.12 98 GLN B O 1
ATOM 2337 N N . SER B 1 99 ? -18.391 -24.938 -4.84 1 96.81 99 SER B N 1
ATOM 2338 C CA . SER B 1 99 ? -19.406 -25.953 -5.043 1 96.81 99 SER B CA 1
ATOM 2339 C C . SER B 1 99 ? -18.875 -27.344 -4.719 1 96.81 99 SER B C 1
ATOM 2341 O O . SER B 1 99 ? -19.578 -28.172 -4.16 1 96.81 99 SER B O 1
ATOM 2343 N N . ASP B 1 100 ? -17.609 -27.578 -5.051 1 96.31 100 ASP B N 1
ATOM 2344 C CA . ASP B 1 100 ? -17.047 -28.922 -4.969 1 96.31 100 ASP B CA 1
ATOM 2345 C C . ASP B 1 100 ? -16.547 -29.219 -3.557 1 96.31 100 ASP B C 1
ATOM 2347 O O . ASP B 1 100 ? -16.453 -30.375 -3.156 1 96.31 100 ASP B O 1
ATOM 2351 N N . PHE B 1 101 ? -16.188 -28.188 -2.83 1 96.19 101 PHE B N 1
ATOM 2352 C CA . PHE B 1 101 ? -15.594 -28.344 -1.505 1 96.19 101 PHE B CA 1
ATOM 2353 C C . PHE B 1 101 ? -16.266 -27.406 -0.506 1 96.19 101 PHE B C 1
ATOM 2355 O O . PHE B 1 101 ? -15.617 -26.562 0.111 1 96.19 101 PHE B O 1
ATOM 2362 N N . VAL B 1 102 ? -17.516 -27.578 -0.248 1 95.25 102 VAL B N 1
ATOM 2363 C CA . VAL B 1 102 ? -18.359 -26.641 0.462 1 95.25 102 VAL B CA 1
ATOM 2364 C C . VAL B 1 102 ? -17.797 -26.359 1.85 1 95.25 102 VAL B C 1
ATOM 2366 O O . VAL B 1 102 ? -17.516 -25.219 2.197 1 95.25 102 VAL B O 1
ATOM 2369 N N . ALA B 1 103 ? -17.531 -27.469 2.619 1 96.12 103 ALA B N 1
ATOM 2370 C CA . ALA B 1 103 ? -17.031 -27.297 3.98 1 96.12 103 ALA B CA 1
ATOM 2371 C C . ALA B 1 103 ? -15.633 -26.703 3.975 1 96.12 103 ALA B C 1
ATOM 2373 O O . ALA B 1 103 ? -15.336 -25.797 4.766 1 96.12 103 ALA B O 1
ATOM 2374 N N . GLU B 1 104 ? -14.781 -27.172 3.111 1 96.62 104 GLU B N 1
ATOM 2375 C CA . GLU B 1 104 ? -13.414 -26.688 2.998 1 96.62 104 GLU B CA 1
ATOM 2376 C C . GLU B 1 104 ? -13.391 -25.219 2.562 1 96.62 104 GLU B C 1
ATOM 2378 O O . GLU B 1 104 ? -12.594 -24.422 3.07 1 96.62 104 GLU B O 1
ATOM 2383 N N . TYR B 1 105 ? -14.312 -24.922 1.707 1 96.12 105 TYR B N 1
ATOM 2384 C CA . TYR B 1 105 ? -14.391 -23.547 1.239 1 96.12 105 TYR B CA 1
ATOM 2385 C C . TYR B 1 105 ? -14.789 -22.609 2.373 1 96.12 105 TYR B C 1
ATOM 2387 O O . TYR B 1 105 ? -14.266 -21.5 2.479 1 96.12 105 TYR B O 1
ATOM 2395 N N . ALA B 1 106 ? -15.742 -23.016 3.119 1 94.81 106 ALA B N 1
ATOM 2396 C CA . ALA B 1 106 ? -16.172 -22.203 4.25 1 94.81 106 ALA B CA 1
ATOM 2397 C C . ALA B 1 106 ? -15.008 -21.922 5.203 1 94.81 106 ALA B C 1
ATOM 2399 O O . ALA B 1 106 ? -14.828 -20.797 5.668 1 94.81 106 ALA B O 1
ATOM 2400 N N . SER B 1 107 ? -14.211 -22.938 5.426 1 93.5 107 SER B N 1
ATOM 2401 C CA . SER B 1 107 ? -13.023 -22.781 6.266 1 93.5 107 SER B CA 1
ATOM 2402 C C . SER B 1 107 ? -12 -21.859 5.629 1 93.5 107 SER B C 1
ATOM 2404 O O . SER B 1 107 ? -11.438 -21 6.301 1 93.5 107 SER B O 1
ATOM 2406 N N . TYR B 1 108 ? -11.836 -22.078 4.398 1 95.56 108 TYR B N 1
ATOM 2407 C CA . TYR B 1 108 ? -10.891 -21.266 3.648 1 95.56 108 TYR B CA 1
ATOM 2408 C C . TYR B 1 108 ? -11.312 -19.797 3.656 1 95.56 108 TYR B C 1
ATOM 2410 O O . TYR B 1 108 ? -10.492 -18.906 3.855 1 95.56 108 TYR B O 1
ATOM 2418 N N . LYS B 1 109 ? -12.539 -19.562 3.438 1 93.19 109 LYS B N 1
ATOM 2419 C CA . LYS B 1 109 ? -13.078 -18.203 3.406 1 93.19 109 LYS B CA 1
ATOM 2420 C C . LYS B 1 109 ? -12.922 -17.516 4.758 1 93.19 109 LYS B C 1
ATOM 2422 O O . LYS B 1 109 ? -12.633 -16.312 4.82 1 93.19 109 LYS B O 1
ATOM 2427 N N . ALA B 1 110 ? -13.023 -18.25 5.805 1 92.75 110 ALA B N 1
ATOM 2428 C CA . ALA B 1 110 ? -12.984 -17.703 7.156 1 92.75 110 ALA B CA 1
ATOM 2429 C C . ALA B 1 110 ? -11.547 -17.391 7.578 1 92.75 110 ALA B C 1
ATOM 2431 O O . ALA B 1 110 ? -11.297 -16.375 8.227 1 92.75 110 ALA B O 1
ATOM 2432 N N . SER B 1 111 ? -10.578 -18.156 7.148 1 93.75 111 SER B N 1
ATOM 2433 C CA . SER B 1 111 ? -9.25 -18.031 7.742 1 93.75 111 SER B CA 1
ATOM 2434 C C . SER B 1 111 ? -8.188 -17.75 6.684 1 93.75 111 SER B C 1
ATOM 2436 O O . SER B 1 111 ? -7.082 -17.328 7.004 1 93.75 111 SER B O 1
ATOM 2438 N N . GLY B 1 112 ? -8.492 -18.094 5.461 1 94.44 112 GLY B N 1
ATOM 2439 C CA . GLY B 1 112 ? -7.488 -18.031 4.414 1 94.44 112 GLY B CA 1
ATOM 2440 C C . GLY B 1 112 ? -6.609 -19.266 4.367 1 94.44 112 GLY B C 1
ATOM 2441 O O . GLY B 1 112 ? -5.621 -19.312 3.629 1 94.44 112 GLY B O 1
ATOM 2442 N N . GLU B 1 113 ? -6.961 -20.297 5.203 1 97.06 113 GLU B N 1
ATOM 2443 C CA . GLU B 1 113 ? -6.195 -21.547 5.297 1 97.06 113 GLU B CA 1
ATOM 2444 C C . GLU B 1 113 ? -7.078 -22.75 5.016 1 97.06 113 GLU B C 1
ATOM 2446 O O . GLU B 1 113 ? -8.281 -22.734 5.285 1 97.06 113 GLU B O 1
ATOM 2451 N N . CYS B 1 114 ? -6.465 -23.734 4.438 1 97 114 CYS B N 1
ATOM 2452 C CA . CYS B 1 114 ? -7.152 -25.016 4.234 1 97 114 CYS B CA 1
ATOM 2453 C C . CYS B 1 114 ? -6.16 -26.156 4.055 1 97 114 CYS B C 1
ATOM 2455 O O . CYS B 1 114 ? -5.957 -26.625 2.938 1 97 114 CYS B O 1
ATOM 2457 N N . PRO B 1 115 ? -5.598 -26.578 5.18 1 96.44 115 PRO B N 1
ATOM 2458 C CA . PRO B 1 115 ? -4.602 -27.641 5.09 1 96.44 115 PRO B CA 1
ATOM 2459 C C . PRO B 1 115 ? -5.18 -28.938 4.527 1 96.44 115 PRO B C 1
ATOM 2461 O O . PRO B 1 115 ? -4.465 -29.703 3.865 1 96.44 115 PRO B O 1
ATOM 2464 N N . GLN B 1 116 ? -6.406 -29.188 4.664 1 96.69 116 GLN B N 1
ATOM 2465 C CA . GLN B 1 116 ? -7.059 -30.406 4.199 1 96.69 116 GLN B CA 1
ATOM 2466 C C . GLN B 1 116 ? -6.934 -30.562 2.684 1 96.69 116 GLN B C 1
ATOM 2468 O O . GLN B 1 116 ? -6.883 -31.672 2.162 1 96.69 116 GLN B O 1
ATOM 2473 N N . LEU B 1 117 ? -6.867 -29.438 2.057 1 98 117 LEU B N 1
ATOM 2474 C CA . LEU B 1 117 ? -6.754 -29.453 0.602 1 98 117 LEU B CA 1
ATOM 2475 C C . LEU B 1 117 ? -5.328 -29.141 0.165 1 98 117 LEU B C 1
ATOM 2477 O O . LEU B 1 117 ? -5.082 -28.828 -1.003 1 98 117 LEU B O 1
ATOM 2481 N N . GLN B 1 118 ? -4.43 -29.125 1.142 1 98 118 GLN B N 1
ATOM 2482 C CA . GLN B 1 118 ? -3 -28.953 0.917 1 98 118 GLN B CA 1
ATOM 2483 C C . GLN B 1 118 ? -2.686 -27.562 0.387 1 98 118 GLN B C 1
ATOM 2485 O O . GLN B 1 118 ? -1.793 -27.391 -0.447 1 98 118 GLN B O 1
ATOM 2490 N N . ILE B 1 119 ? -3.492 -26.609 0.753 1 98.19 119 ILE B N 1
ATOM 2491 C CA . ILE B 1 119 ? -3.168 -25.219 0.462 1 98.19 119 ILE B CA 1
ATOM 2492 C C . ILE B 1 119 ? -2.02 -24.75 1.359 1 98.19 119 ILE B C 1
ATOM 2494 O O . ILE B 1 119 ? -2.062 -24.938 2.578 1 98.19 119 ILE B O 1
ATOM 2498 N N . GLU B 1 120 ? -1.012 -24.234 0.725 1 98.69 120 GLU B N 1
ATOM 2499 C CA . GLU B 1 120 ? 0.168 -23.781 1.459 1 98.69 120 GLU B CA 1
ATOM 2500 C C . GLU B 1 120 ? -0.194 -22.719 2.49 1 98.69 120 GLU B C 1
ATOM 2502 O O . GLU B 1 120 ? -0.933 -21.781 2.188 1 98.69 120 GLU B O 1
ATOM 2507 N N . PRO B 1 121 ? 0.288 -22.891 3.719 1 98.44 121 PRO B N 1
ATOM 2508 C CA . PRO B 1 121 ? 0.037 -21.844 4.711 1 98.44 121 PRO B CA 1
ATOM 2509 C C . PRO B 1 121 ? 0.627 -20.484 4.309 1 98.44 121 PRO B C 1
ATOM 2511 O O . PRO B 1 121 ? 1.735 -20.438 3.77 1 98.44 121 PRO B O 1
ATOM 2514 N N . ARG B 1 122 ? -0.078 -19.438 4.559 1 98.25 122 ARG B N 1
ATOM 2515 C CA . ARG B 1 122 ? 0.355 -18.094 4.211 1 98.25 122 ARG B CA 1
ATOM 2516 C C . ARG B 1 122 ? 1.687 -17.75 4.871 1 98.25 122 ARG B C 1
ATOM 2518 O O . ARG B 1 122 ? 2.539 -17.094 4.266 1 98.25 122 ARG B O 1
ATOM 2525 N N . ARG B 1 123 ? 1.867 -18.188 6.059 1 98.38 123 ARG B N 1
ATOM 2526 C CA . ARG B 1 123 ? 3.088 -17.906 6.809 1 98.38 123 ARG B CA 1
ATOM 2527 C C . ARG B 1 123 ? 4.312 -18.469 6.09 1 98.38 123 ARG B C 1
ATOM 2529 O O . ARG B 1 123 ? 5.391 -17.875 6.133 1 98.38 123 ARG B O 1
ATOM 2536 N N . GLU B 1 124 ? 4.172 -19.625 5.484 1 98.75 124 GLU B N 1
ATOM 2537 C CA . GLU B 1 124 ? 5.281 -20.25 4.77 1 98.75 124 GLU B CA 1
ATOM 2538 C C . GLU B 1 124 ? 5.66 -19.438 3.529 1 98.75 124 GLU B C 1
ATOM 2540 O O . GLU B 1 124 ? 6.844 -19.297 3.217 1 98.75 124 GLU B O 1
ATOM 2545 N N . VAL B 1 125 ? 4.66 -18.953 2.863 1 98.81 125 VAL B N 1
ATOM 2546 C CA . VAL B 1 125 ? 4.898 -18.094 1.704 1 98.81 125 VAL B CA 1
ATOM 2547 C C . VAL B 1 125 ? 5.641 -16.828 2.139 1 98.81 125 VAL B C 1
ATOM 2549 O O . VAL B 1 125 ? 6.637 -16.438 1.523 1 98.81 125 VAL B O 1
ATOM 2552 N N . ALA B 1 126 ? 5.164 -16.203 3.213 1 98.88 126 ALA B N 1
ATOM 2553 C CA . ALA B 1 126 ? 5.77 -14.977 3.729 1 98.88 126 ALA B CA 1
ATOM 2554 C C . ALA B 1 126 ? 7.23 -15.203 4.109 1 98.88 126 ALA B C 1
ATOM 2556 O O . ALA B 1 126 ? 8.094 -14.375 3.811 1 98.88 126 ALA B O 1
ATOM 2557 N N . GLU B 1 127 ? 7.512 -16.328 4.695 1 98.75 127 GLU B N 1
ATOM 2558 C CA . GLU B 1 127 ? 8.844 -16.625 5.211 1 98.75 127 GLU B CA 1
ATOM 2559 C C . GLU B 1 127 ? 9.844 -16.828 4.07 1 98.75 127 GLU B C 1
ATOM 2561 O O . GLU B 1 127 ? 10.93 -16.25 4.078 1 98.75 127 GLU B O 1
ATOM 2566 N N . ARG B 1 128 ? 9.469 -17.625 3.115 1 98.81 128 ARG B N 1
ATOM 2567 C CA . ARG B 1 128 ? 10.414 -17.859 2.023 1 98.81 128 ARG B CA 1
ATOM 2568 C C . ARG B 1 128 ? 10.609 -16.594 1.196 1 98.81 128 ARG B C 1
ATOM 2570 O O . ARG B 1 128 ? 11.719 -16.328 0.725 1 98.81 128 ARG B O 1
ATOM 2577 N N . PHE B 1 129 ? 9.547 -15.867 0.979 1 98.88 129 PHE B N 1
ATOM 2578 C CA . PHE B 1 129 ? 9.633 -14.602 0.257 1 98.88 129 PHE B CA 1
ATOM 2579 C C . PHE B 1 129 ? 10.547 -13.625 0.991 1 98.88 129 PHE B C 1
ATOM 2581 O O . PHE B 1 129 ? 11.438 -13.031 0.388 1 98.88 129 PHE B O 1
ATOM 2588 N N . ARG B 1 130 ? 10.32 -13.43 2.307 1 98.62 130 ARG B N 1
ATOM 2589 C CA . ARG B 1 130 ? 11.141 -12.555 3.133 1 98.62 130 ARG B CA 1
ATOM 2590 C C . ARG B 1 130 ? 12.609 -12.961 3.072 1 98.62 130 ARG B C 1
ATOM 2592 O O . ARG B 1 130 ? 13.492 -12.102 3.037 1 98.62 130 ARG B O 1
ATOM 2599 N N . GLU B 1 131 ? 12.883 -14.266 3.033 1 98.75 131 GLU B N 1
ATOM 2600 C CA . GLU B 1 131 ? 14.242 -14.781 3.018 1 98.75 131 GLU B CA 1
ATOM 2601 C C . GLU B 1 131 ? 14.984 -14.336 1.761 1 98.75 131 GLU B C 1
ATOM 2603 O O . GLU B 1 131 ? 16.109 -13.852 1.841 1 98.75 131 GLU B O 1
ATOM 2608 N N . VAL B 1 132 ? 14.391 -14.508 0.647 1 98.69 132 VAL B N 1
ATOM 2609 C CA . VAL B 1 132 ? 15.07 -14.148 -0.593 1 98.69 132 VAL B CA 1
ATOM 2610 C C . VAL B 1 132 ? 15.242 -12.633 -0.67 1 98.69 132 VAL B C 1
ATOM 2612 O O . VAL B 1 132 ? 16.266 -12.141 -1.15 1 98.69 132 VAL B O 1
ATOM 2615 N N . VAL B 1 133 ? 14.266 -11.859 -0.229 1 98.5 133 VAL B N 1
ATOM 2616 C CA . VAL B 1 133 ? 14.375 -10.398 -0.229 1 98.5 133 VAL B CA 1
ATOM 2617 C C . VAL B 1 133 ? 15.531 -9.969 0.67 1 98.5 133 VAL B C 1
ATOM 2619 O O . VAL B 1 133 ? 16.312 -9.094 0.299 1 98.5 133 VAL B O 1
ATOM 2622 N N . ALA B 1 134 ? 15.586 -10.578 1.842 1 98.12 134 ALA B N 1
ATOM 2623 C CA . ALA B 1 134 ? 16.656 -10.25 2.773 1 98.12 134 ALA B CA 1
ATOM 2624 C C . ALA B 1 134 ? 18.031 -10.539 2.158 1 98.12 134 ALA B C 1
ATOM 2626 O O . ALA B 1 134 ? 18.953 -9.727 2.281 1 98.12 134 ALA B O 1
ATOM 2627 N N . GLU B 1 135 ? 18.141 -11.656 1.518 1 98.19 135 GLU B N 1
ATOM 2628 C CA . GLU B 1 135 ? 19.391 -12.055 0.892 1 98.19 135 GLU B CA 1
ATOM 2629 C C . GLU B 1 135 ? 19.797 -11.086 -0.217 1 98.19 135 GLU B C 1
ATOM 2631 O O . GLU B 1 135 ? 20.922 -10.617 -0.261 1 98.19 135 GLU B O 1
ATOM 2636 N N . VAL B 1 136 ? 18.875 -10.773 -1.069 1 97.38 136 VAL B N 1
ATOM 2637 C CA . VAL B 1 136 ? 19.156 -9.938 -2.232 1 97.38 136 VAL B CA 1
ATOM 2638 C C . VAL B 1 136 ? 19.422 -8.508 -1.784 1 97.38 136 VAL B C 1
ATOM 2640 O O . VAL B 1 136 ? 20.281 -7.824 -2.352 1 97.38 136 VAL B O 1
ATOM 2643 N N . SER B 1 137 ? 18.719 -8.031 -0.76 1 96.19 137 SER B N 1
ATOM 2644 C CA . SER B 1 137 ? 18.797 -6.633 -0.357 1 96.19 137 SER B CA 1
ATOM 2645 C C . SER B 1 137 ? 20 -6.391 0.562 1 96.19 137 SER B C 1
ATOM 2647 O O . SER B 1 137 ? 20.312 -5.246 0.88 1 96.19 137 SER B O 1
ATOM 2649 N N . ALA B 1 138 ? 20.656 -7.402 1.052 1 95 138 ALA B N 1
ATOM 2650 C CA . ALA B 1 138 ? 21.766 -7.281 2.006 1 95 138 ALA B CA 1
ATOM 2651 C C . ALA B 1 138 ? 22.875 -6.398 1.453 1 95 138 ALA B C 1
ATOM 2653 O O . ALA B 1 138 ? 23.531 -5.664 2.203 1 95 138 ALA B O 1
ATOM 2654 N N . ASP B 1 139 ? 23.078 -6.375 0.151 1 90.38 139 ASP B N 1
ATOM 2655 C CA . ASP B 1 139 ? 24.141 -5.582 -0.445 1 90.38 139 ASP B CA 1
ATOM 2656 C C . ASP B 1 139 ? 23.625 -4.734 -1.601 1 90.38 139 ASP B C 1
ATOM 2658 O O . ASP B 1 139 ? 24.344 -4.461 -2.557 1 90.38 139 ASP B O 1
ATOM 2662 N N . LEU B 1 140 ? 22.469 -4.402 -1.501 1 93.75 140 LEU B N 1
ATOM 2663 C CA . LEU B 1 140 ? 21.828 -3.629 -2.562 1 93.75 140 LEU B CA 1
ATOM 2664 C C . LEU B 1 140 ? 22.078 -2.137 -2.373 1 93.75 140 LEU B C 1
ATOM 2666 O O . LEU B 1 140 ? 21.812 -1.588 -1.302 1 93.75 140 LEU B O 1
ATOM 2670 N N . ASP B 1 141 ? 22.672 -1.344 -3.256 1 89.88 141 ASP B N 1
ATOM 2671 C CA . ASP B 1 141 ? 22.875 0.101 -3.203 1 89.88 141 ASP B CA 1
ATOM 2672 C C . ASP B 1 141 ? 21.766 0.836 -3.957 1 89.88 141 ASP B C 1
ATOM 2674 O O . ASP B 1 141 ? 21.5 2.008 -3.686 1 89.88 141 ASP B O 1
ATOM 2678 N N . GLY B 1 142 ? 21.031 0.195 -4.797 1 94.56 142 GLY B N 1
ATOM 2679 C CA . GLY B 1 142 ? 19.953 0.755 -5.605 1 94.56 142 GLY B CA 1
ATOM 2680 C C . GLY B 1 142 ? 18.641 0.001 -5.469 1 94.56 142 GLY B C 1
ATOM 2681 O O . GLY B 1 142 ? 18.141 -0.165 -4.359 1 94.56 142 GLY B O 1
ATOM 2682 N N . ALA B 1 143 ? 18.234 -0.482 -6.598 1 98.44 143 ALA B N 1
ATOM 2683 C CA . ALA B 1 143 ? 16.922 -1.122 -6.598 1 98.44 143 ALA B CA 1
ATOM 2684 C C . ALA B 1 143 ? 17.016 -2.555 -7.117 1 98.44 143 ALA B C 1
ATOM 2686 O O . ALA B 1 143 ? 17.875 -2.873 -7.934 1 98.44 143 ALA B O 1
ATOM 2687 N N . ALA B 1 144 ? 16.203 -3.371 -6.629 1 98.81 144 ALA B N 1
ATOM 2688 C CA . ALA B 1 144 ? 16 -4.723 -7.145 1 98.81 144 ALA B CA 1
ATOM 2689 C C . ALA B 1 144 ? 14.539 -4.988 -7.469 1 98.81 144 ALA B C 1
ATOM 2691 O O . ALA B 1 144 ? 13.648 -4.52 -6.762 1 98.81 144 ALA B O 1
ATOM 2692 N N . LEU B 1 145 ? 14.328 -5.699 -8.531 1 98.94 145 LEU B N 1
ATOM 2693 C CA . LEU B 1 145 ? 12.992 -6.086 -8.969 1 98.94 145 LEU B CA 1
ATOM 2694 C C . LEU B 1 145 ? 12.734 -7.559 -8.672 1 98.94 145 LEU B C 1
ATOM 2696 O O . LEU B 1 145 ? 13.539 -8.422 -9.023 1 98.94 145 LEU B O 1
ATOM 2700 N N . PHE B 1 146 ? 11.664 -7.797 -7.996 1 98.94 146 PHE B N 1
ATOM 2701 C CA . PHE B 1 146 ? 11.156 -9.148 -7.797 1 98.94 146 PHE B CA 1
ATOM 2702 C C . PHE B 1 146 ? 9.859 -9.359 -8.562 1 98.94 146 PHE B C 1
ATOM 2704 O O . PHE B 1 146 ? 8.875 -8.656 -8.328 1 98.94 146 PHE B O 1
ATOM 2711 N N . VAL B 1 147 ? 9.828 -10.258 -9.484 1 99 147 VAL B N 1
ATOM 2712 C CA . VAL B 1 147 ? 8.641 -10.555 -10.273 1 99 147 VAL B CA 1
ATOM 2713 C C . VAL B 1 147 ? 8.008 -11.859 -9.781 1 99 147 VAL B C 1
ATOM 2715 O O . VAL B 1 147 ? 8.664 -12.898 -9.742 1 99 147 VAL B O 1
ATOM 2718 N N . SER B 1 148 ? 6.785 -11.773 -9.391 1 98.94 148 SER B N 1
ATOM 2719 C CA . SER B 1 148 ? 6.121 -12.875 -8.703 1 98.94 148 SER B CA 1
ATOM 2720 C C . SER B 1 148 ? 4.621 -12.867 -8.961 1 98.94 148 SER B C 1
ATOM 2722 O O . SER B 1 148 ? 4.18 -12.578 -10.078 1 98.94 148 SER B O 1
ATOM 2724 N N . HIS B 1 149 ? 3.85 -13.281 -8.008 1 98.94 149 HIS B N 1
ATOM 2725 C CA . HIS B 1 149 ? 2.424 -13.539 -8.164 1 98.94 149 HIS B CA 1
ATOM 2726 C C . HIS B 1 149 ? 1.61 -12.82 -7.094 1 98.94 149 HIS B C 1
ATOM 2728 O O . HIS B 1 149 ? 2.174 -12.266 -6.148 1 98.94 149 HIS B O 1
ATOM 2734 N N . GLY B 1 150 ? 0.321 -12.812 -7.285 1 98.69 150 GLY B N 1
ATOM 2735 C CA . GLY B 1 150 ? -0.555 -12 -6.457 1 98.69 150 GLY B CA 1
ATOM 2736 C C . GLY B 1 150 ? -0.479 -12.352 -4.984 1 98.69 150 GLY B C 1
ATOM 2737 O O . GLY B 1 150 ? -0.111 -11.508 -4.156 1 98.69 150 GLY B O 1
ATOM 2738 N N . SER B 1 151 ? -0.84 -13.609 -4.645 1 98.5 151 SER B N 1
ATOM 2739 C CA . SER B 1 151 ? -0.853 -14.016 -3.244 1 98.5 151 SER B CA 1
ATOM 2740 C C . SER B 1 151 ? 0.558 -14.047 -2.664 1 98.5 151 SER B C 1
ATOM 2742 O O . SER B 1 151 ? 0.771 -13.648 -1.516 1 98.5 151 SER B O 1
ATOM 2744 N N . ALA B 1 152 ? 1.494 -14.453 -3.434 1 98.88 152 ALA B N 1
ATOM 2745 C CA . ALA B 1 152 ? 2.881 -14.5 -2.977 1 98.88 152 ALA B CA 1
ATOM 2746 C C . ALA B 1 152 ? 3.383 -13.102 -2.605 1 98.88 152 ALA B C 1
ATOM 2748 O O . ALA B 1 152 ? 4.008 -12.922 -1.56 1 98.88 152 ALA B O 1
ATOM 2749 N N . ILE B 1 153 ? 3.047 -12.141 -3.408 1 98.94 153 ILE B N 1
ATOM 2750 C CA . ILE B 1 153 ? 3.514 -10.781 -3.168 1 98.94 153 ILE B CA 1
ATOM 2751 C C . ILE B 1 153 ? 2.844 -10.219 -1.915 1 98.94 153 ILE B C 1
ATOM 2753 O O . ILE B 1 153 ? 3.504 -9.609 -1.068 1 98.94 153 ILE B O 1
ATOM 2757 N N . SER B 1 154 ? 1.521 -10.391 -1.811 1 98.75 154 SER B N 1
ATOM 2758 C CA . SER B 1 154 ? 0.833 -9.852 -0.642 1 98.75 154 SER B CA 1
ATOM 2759 C C . SER B 1 154 ? 1.394 -10.438 0.649 1 98.75 154 SER B C 1
ATOM 2761 O O . SER B 1 154 ? 1.674 -9.703 1.601 1 98.75 154 SER B O 1
ATOM 2763 N N . GLN B 1 155 ? 1.646 -11.758 0.676 1 98.69 155 GLN B N 1
ATOM 2764 C CA . GLN B 1 155 ? 2.236 -12.391 1.85 1 98.69 155 GLN B CA 1
ATOM 2765 C C . GLN B 1 155 ? 3.695 -11.984 2.021 1 98.69 155 GLN B C 1
ATOM 2767 O O . GLN B 1 155 ? 4.172 -11.828 3.146 1 98.69 155 GLN B O 1
ATOM 2772 N N . GLY B 1 156 ? 4.367 -11.859 0.917 1 98.88 156 GLY B N 1
ATOM 2773 C CA . GLY B 1 156 ? 5.746 -11.398 0.955 1 98.88 156 GLY B CA 1
ATOM 2774 C C . GLY B 1 156 ? 5.902 -10.031 1.593 1 98.88 156 GLY B C 1
ATOM 2775 O O . GLY B 1 156 ? 6.805 -9.82 2.4 1 98.88 156 GLY B O 1
ATOM 2776 N N . ILE B 1 157 ? 5.043 -9.117 1.178 1 98.94 157 ILE B N 1
ATOM 2777 C CA . ILE B 1 157 ? 5.062 -7.781 1.771 1 98.94 157 ILE B CA 1
ATOM 2778 C C . ILE B 1 157 ? 4.852 -7.887 3.279 1 98.94 157 ILE B C 1
ATOM 2780 O O . ILE B 1 157 ? 5.57 -7.254 4.059 1 98.94 157 ILE B O 1
ATOM 2784 N N . ALA B 1 158 ? 3.84 -8.688 3.682 1 98.69 158 ALA B N 1
ATOM 2785 C CA . ALA B 1 158 ? 3.617 -8.898 5.109 1 98.69 158 ALA B CA 1
ATOM 2786 C C . ALA B 1 158 ? 4.883 -9.414 5.793 1 98.69 158 ALA B C 1
ATOM 2788 O O . ALA B 1 158 ? 5.254 -8.922 6.863 1 98.69 158 ALA B O 1
ATOM 2789 N N . GLY B 1 159 ? 5.562 -10.352 5.199 1 98.62 159 GLY B N 1
ATOM 2790 C CA . GLY B 1 159 ? 6.789 -10.914 5.75 1 98.62 159 GLY B CA 1
ATOM 2791 C C . GLY B 1 159 ? 7.902 -9.891 5.883 1 98.62 159 GLY B C 1
ATOM 2792 O O . GLY B 1 159 ? 8.539 -9.789 6.938 1 98.62 159 GLY B O 1
ATOM 2793 N N . VAL B 1 160 ? 8.125 -9.18 4.828 1 98.69 160 VAL B N 1
ATOM 2794 C CA . VAL B 1 160 ? 9.188 -8.188 4.785 1 98.69 160 VAL B CA 1
ATOM 2795 C C . VAL B 1 160 ? 8.93 -7.105 5.828 1 98.69 160 VAL B C 1
ATOM 2797 O O . VAL B 1 160 ? 9.859 -6.59 6.449 1 98.69 160 VAL B O 1
ATOM 2800 N N . LEU B 1 161 ? 7.656 -6.801 6.078 1 98.56 161 LEU B N 1
ATOM 2801 C CA . LEU B 1 161 ? 7.27 -5.773 7.039 1 98.56 161 LEU B CA 1
ATOM 2802 C C . LEU B 1 161 ? 7.117 -6.363 8.438 1 98.56 161 LEU B C 1
ATOM 2804 O O . LEU B 1 161 ? 6.59 -5.711 9.336 1 98.56 161 LEU B O 1
ATOM 2808 N N . ARG B 1 162 ? 7.438 -7.641 8.617 1 98 162 ARG B N 1
ATOM 2809 C CA . ARG B 1 162 ? 7.5 -8.344 9.898 1 98 162 ARG B CA 1
ATOM 2810 C C . ARG B 1 162 ? 6.113 -8.477 10.516 1 98 162 ARG B C 1
ATOM 2812 O O . ARG B 1 162 ? 5.949 -8.305 11.727 1 98 162 ARG B O 1
ATOM 2819 N N . LEU B 1 163 ? 5.16 -8.695 9.703 1 98.12 163 LEU B N 1
ATOM 2820 C CA . LEU B 1 163 ? 3.797 -8.984 10.133 1 98.12 163 LEU B CA 1
ATOM 2821 C C . LEU B 1 163 ? 3.5 -10.477 10.039 1 98.12 163 LEU B C 1
ATOM 2823 O O . LEU B 1 163 ? 4.012 -11.164 9.156 1 98.12 163 LEU B O 1
ATOM 2827 N N . ASP B 1 164 ? 2.717 -10.969 10.945 1 97.31 164 ASP B N 1
ATOM 2828 C CA . ASP B 1 164 ? 2.408 -12.391 10.992 1 97.31 164 ASP B CA 1
ATOM 2829 C C . ASP B 1 164 ? 1.305 -12.75 9.992 1 97.31 164 ASP B C 1
ATOM 2831 O O . ASP B 1 164 ? 0.119 -12.609 10.297 1 97.31 164 ASP B O 1
ATOM 2835 N N . ALA B 1 165 ? 1.676 -13.305 8.914 1 96.62 165 ALA B N 1
ATOM 2836 C CA . ALA B 1 165 ? 0.758 -13.594 7.812 1 96.62 165 ALA B CA 1
ATOM 2837 C C . ALA B 1 165 ? -0.262 -14.656 8.219 1 96.62 165 ALA B C 1
ATOM 2839 O O . ALA B 1 165 ? -1.28 -14.836 7.547 1 96.62 165 ALA B O 1
ATOM 2840 N N . SER B 1 166 ? -0.026 -15.391 9.258 1 95.19 166 SER B N 1
ATOM 2841 C CA . SER B 1 166 ? -0.961 -16.422 9.703 1 95.19 166 SER B CA 1
ATOM 2842 C C . SER B 1 166 ? -2.221 -15.805 10.305 1 95.19 166 SER B C 1
ATOM 2844 O O . SER B 1 166 ? -3.289 -16.422 10.281 1 95.19 166 SER B O 1
ATOM 2846 N N . VAL B 1 167 ? -2.119 -14.57 10.805 1 94.62 167 VAL B N 1
ATOM 2847 C CA . VAL B 1 167 ? -3.266 -14.023 11.516 1 94.62 167 VAL B CA 1
ATOM 2848 C C . VAL B 1 167 ? -3.613 -12.648 10.945 1 94.62 167 VAL B C 1
ATOM 2850 O O . VAL B 1 167 ? -4.676 -12.094 11.242 1 94.62 167 VAL B O 1
ATOM 2853 N N . TRP B 1 168 ? -2.756 -12.062 10.227 1 97.06 168 TRP B N 1
ATOM 2854 C CA . TRP B 1 168 ? -2.939 -10.719 9.695 1 97.06 168 TRP B CA 1
ATOM 2855 C C . TRP B 1 168 ? -2.99 -10.734 8.172 1 97.06 168 TRP B C 1
ATOM 2857 O O . TRP B 1 168 ? -2.025 -11.141 7.52 1 97.06 168 TRP B O 1
ATOM 2867 N N . GLN B 1 169 ? -4.086 -10.273 7.547 1 97.44 169 GLN B N 1
ATOM 2868 C CA . GLN B 1 169 ? -4.277 -10.281 6.102 1 97.44 169 GLN B CA 1
ATOM 2869 C C . GLN B 1 169 ? -4.641 -8.891 5.586 1 97.44 169 GLN B C 1
ATOM 2871 O O . GLN B 1 169 ? -5.617 -8.727 4.852 1 97.44 169 GLN B O 1
ATOM 2876 N N . GLY B 1 170 ? -3.77 -7.926 5.883 1 98.12 170 GLY B N 1
ATOM 2877 C CA . GLY B 1 170 ? -4.137 -6.535 5.656 1 98.12 170 GLY B CA 1
ATOM 2878 C C . GLY B 1 170 ? -3.621 -5.988 4.34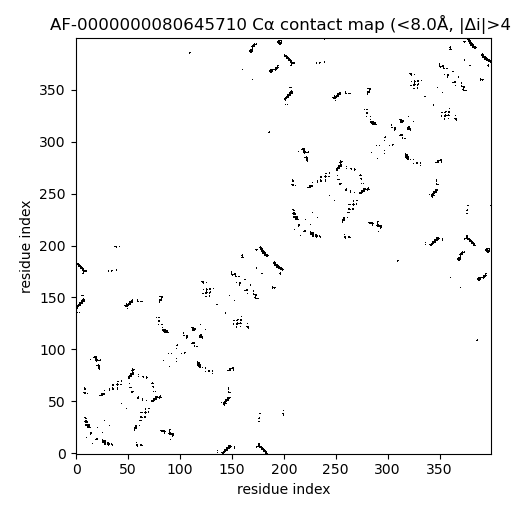 1 98.12 170 GLY B C 1
ATOM 2879 O O . GLY B 1 170 ? -3.877 -4.832 3.998 1 98.12 170 GLY B O 1
ATOM 2880 N N . ILE B 1 171 ? -2.859 -6.766 3.541 1 98.56 171 ILE B N 1
ATOM 2881 C CA . ILE B 1 171 ? -2.355 -6.316 2.248 1 98.56 171 ILE B CA 1
ATOM 2882 C C . ILE B 1 171 ? -3.002 -7.133 1.13 1 98.56 171 ILE B C 1
ATOM 2884 O O . ILE B 1 171 ? -2.99 -8.367 1.163 1 98.56 171 ILE B O 1
ATOM 2888 N N . GLY B 1 172 ? -3.6 -6.484 0.18 1 97.94 172 GLY B N 1
ATOM 2889 C CA . GLY B 1 172 ? -4.145 -7.16 -0.989 1 97.94 172 GLY B CA 1
ATOM 2890 C C . GLY B 1 172 ? -3.092 -7.48 -2.033 1 97.94 172 GLY B C 1
ATOM 2891 O O . GLY B 1 172 ? -2.037 -6.848 -2.078 1 97.94 172 GLY B O 1
ATOM 2892 N N . GLY B 1 173 ? -3.375 -8.438 -2.816 1 98.19 173 GLY B N 1
ATOM 2893 C CA . GLY B 1 173 ? -2.49 -8.711 -3.936 1 98.19 173 GLY B CA 1
ATOM 2894 C C . GLY B 1 173 ? -2.602 -7.695 -5.055 1 98.19 173 GLY B C 1
ATOM 2895 O O . GLY B 1 173 ? -3.695 -7.211 -5.355 1 98.19 173 GLY B O 1
ATOM 2896 N N . PRO B 1 174 ? -1.483 -7.387 -5.652 1 98.81 174 PRO B N 1
ATOM 2897 C CA . PRO B 1 174 ? -1.545 -6.434 -6.766 1 98.81 174 PRO B CA 1
ATOM 2898 C C . PRO B 1 174 ? -2.227 -7.016 -8 1 98.81 174 PRO B C 1
ATOM 2900 O O . PRO B 1 174 ? -2.299 -8.242 -8.156 1 98.81 174 PRO B O 1
ATOM 2903 N N . ASP B 1 175 ? -2.686 -6.145 -8.836 1 98.75 175 ASP B N 1
ATOM 2904 C CA . ASP B 1 175 ? -3.225 -6.531 -10.133 1 98.75 175 ASP B CA 1
ATOM 2905 C C . ASP B 1 175 ? -2.111 -6.973 -11.078 1 98.75 175 ASP B C 1
ATOM 2907 O O . ASP B 1 175 ? -0.932 -6.746 -10.805 1 98.75 175 ASP B O 1
ATOM 2911 N N . ASN B 1 176 ? -2.514 -7.66 -12.133 1 98.88 176 ASN B N 1
ATOM 2912 C CA . ASN B 1 176 ? -1.527 -8.078 -13.125 1 98.88 176 ASN B CA 1
ATOM 2913 C C . ASN B 1 176 ? -0.748 -6.887 -13.68 1 98.88 176 ASN B C 1
ATOM 2915 O O . ASN B 1 176 ? -1.34 -5.883 -14.078 1 98.88 176 ASN B O 1
ATOM 2919 N N . CYS B 1 177 ? 0.563 -6.984 -13.578 1 98.88 177 CYS B N 1
ATOM 2920 C CA . CYS B 1 177 ? 1.541 -5.996 -14.031 1 98.88 177 CYS B CA 1
ATOM 2921 C C . CYS B 1 177 ? 1.388 -4.691 -13.266 1 98.88 177 CYS B C 1
ATOM 2923 O O . CYS B 1 177 ? 1.583 -3.609 -13.82 1 98.88 177 CYS B O 1
ATOM 2925 N N . HIS B 1 178 ? 0.9 -4.75 -12.094 1 98.88 178 HIS B N 1
ATOM 2926 C CA . HIS B 1 178 ? 1.028 -3.701 -11.094 1 98.88 178 HIS B CA 1
ATOM 2927 C C . HIS B 1 178 ? 2.119 -4.035 -10.078 1 98.88 178 HIS B C 1
ATOM 2929 O O . HIS B 1 178 ? 2.533 -5.191 -9.969 1 98.88 178 HIS B O 1
ATOM 2935 N N . TRP B 1 179 ? 2.621 -3.029 -9.398 1 98.94 179 TRP B N 1
ATOM 2936 C CA . TRP B 1 179 ? 3.773 -3.311 -8.555 1 98.94 179 TRP B CA 1
ATOM 2937 C C . TRP B 1 179 ? 3.686 -2.537 -7.238 1 98.94 179 TRP B C 1
ATOM 2939 O O . TRP B 1 179 ? 2.854 -1.639 -7.098 1 98.94 179 TRP B O 1
ATOM 2949 N N . SER B 1 180 ? 4.406 -2.947 -6.285 1 98.94 180 SER B N 1
ATOM 2950 C CA . SER B 1 180 ? 4.609 -2.336 -4.977 1 98.94 180 SER B CA 1
ATOM 2951 C C . SER B 1 180 ? 6.066 -1.935 -4.77 1 98.94 180 SER B C 1
ATOM 2953 O O . SER B 1 180 ? 6.973 -2.578 -5.301 1 98.94 180 SER B O 1
ATOM 2955 N N . VAL B 1 181 ? 6.27 -0.866 -4.023 1 98.88 181 VAL B N 1
ATOM 2956 C CA . VAL B 1 181 ? 7.613 -0.369 -3.752 1 98.88 181 VAL B CA 1
ATOM 2957 C C . VAL B 1 181 ? 7.848 -0.307 -2.244 1 98.88 181 VAL B C 1
ATOM 2959 O O . VAL B 1 181 ? 7.023 0.233 -1.503 1 98.88 181 VAL B O 1
ATOM 2962 N N . LEU B 1 182 ? 8.898 -0.912 -1.76 1 98.75 182 LEU B N 1
ATOM 2963 C CA . LEU B 1 182 ? 9.367 -0.764 -0.387 1 98.75 182 LEU B CA 1
ATOM 2964 C C . LEU B 1 182 ? 10.727 -0.076 -0.351 1 98.75 182 LEU B C 1
ATOM 2966 O O . LEU B 1 182 ? 11.609 -0.392 -1.152 1 98.75 182 LEU B O 1
ATOM 2970 N N . SER B 1 183 ? 10.844 0.847 0.517 1 98.19 183 SER B N 1
ATOM 2971 C CA . SER B 1 183 ? 12.109 1.538 0.744 1 98.19 183 SER B CA 1
ATOM 2972 C C . SER B 1 183 ? 12.719 1.152 2.088 1 98.19 183 SER B C 1
ATOM 2974 O O . SER B 1 183 ? 12.008 1.034 3.086 1 98.19 183 SER B O 1
ATOM 2976 N N . SER B 1 184 ? 13.984 0.966 2.047 1 96.75 184 SER B N 1
ATOM 2977 C CA . SER B 1 184 ? 14.648 0.604 3.295 1 96.75 184 SER B CA 1
ATOM 2978 C C . SER B 1 184 ? 14.641 1.765 4.285 1 96.75 184 SER B C 1
ATOM 2980 O O . SER B 1 184 ? 14.617 2.93 3.881 1 96.75 184 SER B O 1
ATOM 2982 N N . GLY B 1 185 ? 14.578 1.438 5.531 1 93.06 185 GLY B N 1
ATOM 2983 C CA . GLY B 1 185 ? 14.633 2.42 6.602 1 93.06 185 GLY B CA 1
ATOM 2984 C C . GLY B 1 185 ? 15.312 1.898 7.855 1 93.06 185 GLY B C 1
ATOM 2985 O O . GLY B 1 185 ? 15.648 0.715 7.938 1 93.06 185 GLY B O 1
ATOM 2986 N N . THR B 1 186 ? 15.477 2.799 8.828 1 91.44 186 THR B N 1
ATOM 2987 C CA . THR B 1 186 ? 16.203 2.436 10.047 1 91.44 186 THR B CA 1
ATOM 2988 C C . THR B 1 186 ? 15.227 2.068 11.164 1 91.44 186 THR B C 1
ATOM 2990 O O . THR B 1 186 ? 15.609 1.409 12.133 1 91.44 186 THR B O 1
ATOM 2993 N N . ARG B 1 187 ? 14.055 2.467 11.023 1 93.56 187 ARG B N 1
ATOM 2994 C CA . ARG B 1 187 ? 13.062 2.174 12.062 1 93.56 187 ARG B CA 1
ATOM 2995 C C . ARG B 1 187 ? 12.344 0.859 11.773 1 93.56 187 ARG B C 1
ATOM 2997 O O . ARG B 1 187 ? 12.359 0.369 10.641 1 93.56 187 ARG B O 1
ATOM 3004 N N . ALA B 1 188 ? 11.766 0.343 12.883 1 94.62 188 ALA B N 1
ATOM 3005 C CA . ALA B 1 188 ? 10.992 -0.881 12.688 1 94.62 188 ALA B CA 1
ATOM 3006 C C . ALA B 1 188 ? 9.852 -0.658 11.703 1 94.62 188 ALA B C 1
ATOM 3008 O O . ALA B 1 188 ? 9.164 0.363 11.766 1 94.62 188 ALA B O 1
ATOM 3009 N N . PRO B 1 189 ? 9.805 -1.6 10.766 1 96.75 189 PRO B N 1
ATOM 3010 C CA . PRO B 1 189 ? 10.367 -2.941 10.617 1 96.75 189 PRO B CA 1
ATOM 3011 C C . PRO B 1 189 ? 11.578 -2.973 9.68 1 96.75 189 PRO B C 1
ATOM 3013 O O . PRO B 1 189 ? 12 -4.047 9.25 1 96.75 189 PRO B O 1
ATOM 3016 N N . GLY B 1 190 ? 12.062 -1.932 9.359 1 96.38 190 GLY B N 1
ATOM 3017 C CA . GLY B 1 190 ? 13.258 -1.856 8.531 1 96.38 190 GLY B CA 1
ATOM 3018 C C . GLY B 1 190 ? 12.953 -1.55 7.074 1 96.38 190 GLY B C 1
ATOM 3019 O O . GLY B 1 190 ? 13.867 -1.263 6.297 1 96.38 190 GLY B O 1
ATOM 3020 N N . TRP B 1 191 ? 11.703 -1.718 6.695 1 98.06 191 TRP B N 1
ATOM 3021 C CA . TRP B 1 191 ? 11.195 -1.382 5.371 1 98.06 191 TRP B CA 1
ATOM 3022 C C . TRP B 1 191 ? 9.898 -0.581 5.477 1 98.06 191 TRP B C 1
ATOM 3024 O O . TRP B 1 191 ? 9.148 -0.73 6.445 1 98.06 191 TRP B O 1
ATOM 3034 N N . ARG B 1 192 ? 9.664 0.275 4.496 1 98.06 192 ARG B N 1
ATOM 3035 C CA . ARG B 1 192 ? 8.422 1.039 4.41 1 98.06 192 ARG B CA 1
ATOM 3036 C C . ARG B 1 192 ? 7.742 0.832 3.061 1 98.06 192 ARG B C 1
ATOM 3038 O O . ARG B 1 192 ? 8.375 0.962 2.014 1 98.06 192 ARG B O 1
ATOM 3045 N N . LEU B 1 193 ? 6.508 0.383 3.123 1 98.88 193 LEU B N 1
ATOM 3046 C CA . LEU B 1 193 ? 5.719 0.336 1.897 1 98.88 193 LEU B CA 1
ATOM 3047 C C . LEU B 1 193 ? 5.383 1.742 1.414 1 98.88 193 LEU B C 1
ATOM 3049 O O . LEU B 1 193 ? 4.605 2.453 2.055 1 98.88 193 LEU B O 1
ATOM 3053 N N . THR B 1 194 ? 5.91 2.168 0.246 1 98.75 194 THR B N 1
ATOM 3054 C CA . THR B 1 194 ? 5.758 3.545 -0.211 1 98.75 194 THR B CA 1
ATOM 3055 C C . THR B 1 194 ? 4.766 3.623 -1.368 1 98.75 194 THR B C 1
ATOM 3057 O O . THR B 1 194 ? 4.25 4.699 -1.68 1 98.75 194 THR B O 1
ATOM 3060 N N . ALA B 1 195 ? 4.543 2.525 -1.996 1 98.88 195 ALA B N 1
ATOM 3061 C CA . ALA B 1 195 ? 3.52 2.393 -3.027 1 98.88 195 ALA B CA 1
ATOM 3062 C C . ALA B 1 195 ? 3.016 0.954 -3.119 1 98.88 195 ALA B C 1
ATOM 3064 O O . ALA B 1 195 ? 3.775 0.008 -2.895 1 98.88 195 ALA B O 1
ATOM 3065 N N . HIS B 1 196 ? 1.82 0.781 -3.439 1 98.94 196 HIS B N 1
ATOM 3066 C CA . HIS B 1 196 ? 1.22 -0.54 -3.584 1 98.94 196 HIS B CA 1
ATOM 3067 C C . HIS B 1 196 ? 0.175 -0.552 -4.695 1 98.94 196 HIS B C 1
ATOM 3069 O O . HIS B 1 196 ? -0.703 0.314 -4.734 1 98.94 196 HIS B O 1
ATOM 3075 N N . ASN B 1 197 ? 0.282 -1.583 -5.59 1 98.88 197 ASN B N 1
ATOM 3076 C CA . ASN B 1 197 ? -0.671 -1.816 -6.672 1 98.88 197 ASN B CA 1
ATOM 3077 C C . ASN B 1 197 ? -0.746 -0.624 -7.621 1 98.88 197 ASN B C 1
ATOM 3079 O O . ASN B 1 197 ? -1.834 -0.227 -8.039 1 98.88 197 ASN B O 1
ATOM 3083 N N . VAL B 1 198 ? 0.427 -0.037 -7.879 1 98.38 198 VAL B N 1
ATOM 3084 C CA . VAL B 1 198 ? 0.551 1.019 -8.883 1 98.38 198 VAL B CA 1
ATOM 3085 C C . VAL B 1 198 ? 0.764 0.401 -10.258 1 98.38 198 VAL B C 1
ATOM 3087 O O . VAL B 1 198 ? 1.382 -0.66 -10.383 1 98.38 198 VAL B O 1
ATOM 3090 N N . GLY B 1 199 ? 0.179 0.963 -11.312 1 95.94 199 GLY B N 1
ATOM 3091 C CA . GLY B 1 199 ? 0.286 0.41 -12.656 1 95.94 199 GLY B CA 1
ATOM 3092 C C . GLY B 1 199 ? 0.277 1.471 -13.734 1 95.94 199 GLY B C 1
ATOM 3093 O O . GLY B 1 199 ? 0.264 2.668 -13.445 1 95.94 199 GLY B O 1
ATOM 3094 N N . VAL B 1 200 ? 0.463 0.958 -14.938 1 91.44 200 VAL B N 1
ATOM 3095 C CA . VAL B 1 200 ? 0.467 1.861 -16.078 1 91.44 200 VAL B CA 1
ATOM 3096 C C . VAL B 1 200 ? -0.741 1.574 -16.969 1 91.44 200 VAL B C 1
ATOM 3098 O O . VAL B 1 200 ? -1.247 0.449 -17 1 91.44 200 VAL B O 1
#

Organism: NCBI:txid888439

Foldseek 3Di:
DEKEKEWEFFDFVCVVQQFAAAQPQTAHDPRRLVQLLQLLVVDLVVFDAPAEEEAPRRRQLSSSCSNCVVNVHDYHYDNLQGGWHPAQRGPPHPVCCCVVPVPQVVVCVVQVDRVVRPTHQLQSLLVSLLVVCCVVCVPGPTYYYYYHHFSSVQSVVCSVQPHRRRHDRPGGGADHRFMWMWDADDDHPRIDTPDDNHGD/DEKEKEWEFFDFVCVVQQFAAAQPQTAHDPRRLVQLLQLLVVDLVVFDAPAEEEAPRRRQLSSSCSNCVVNVHDYHYDNLQGGWHPAQRGPPHPVCCCVVPVPQVVVCVVQVDRVVRPTHQLQSLLVSLLVVCCVVCVPGPTYYYYYHHFSSVQSVVCSVQPHRRRHDRPGGGADHRFMWMWDADDDHPRIDTPDDNHGD

Secondary structure (DSSP, 8-state):
--EEEEEE---BHHHHTTB--TTS-PPB-HHHHHHHHHHHHHHHHH--EEEEEE-SSHHHHHHHHHHHHHHT-PEEE-GGGSPPP-GGGTT-BHHHHHHH-HHHHHHHHHHS--GGGTPPPHHHHHHHHHHHHHHHHTT-SSEEEEEE-HHHHHHHHHHHTT--TTT---BPPPPTT-EEEEEE-SSTTSEEEEEEEE--/--EEEEEE---BHHHHTTB--TT--PPB-HHHHHHHHHHHHHHHHH--EEEEEE-SSHHHHHHHHHHHHHHT-PEEE-GGGSPPP-GGGTT-BHHHHHHH-HHHHHHHHHHS--GGGTPPPHHHHHHHHHHHHHHHHTT-SSEEEEEE-HHHHHHHHHHHTT--TTT---BPPPPTT-EEEEEE-SSTTSEEEEEEEE--

InterPro domains:
  IPR013078 Histidine phosphatase superfamily, clade-1 [PF00300] (4-188)
  IPR013078 Histidine phosphatase superfamily, clade-1 [SM00855] (3-156)
  IPR013078 Histidine phosphatase superfamily, clade-1 [cd07067] (3-183)
  IPR029033 Histidine phosphatase superfamily [G3DSA:3.40.50.1240] (2-199)
  IPR029033 Histidine phosphatase superfamily [SSF53254] (1-197)
  IPR051695 Phosphoglycerate Mutase [PTHR46517] (3-103)

Radius of gyration: 21.34 Å; Cα contacts (8 Å, |Δi|>4): 987; chains: 2; bounding box: 47×58×50 Å